Protein AF-A0A0G4HE79-F1 (afdb_monomer)

Solvent-accessible surface area (backbone atoms only — not comparable to full-atom values): 32284 Å² total; per-residue (Å²): 134,93,82,86,85,84,85,80,77,81,78,79,78,81,76,78,84,52,84,73,49,65,31,41,33,50,73,40,37,18,0,43,47,47,76,42,43,49,28,46,81,87,25,58,73,40,48,22,70,27,35,20,40,28,30,16,22,24,47,56,35,29,53,74,51,61,80,71,42,32,45,82,99,59,61,36,19,24,36,36,56,73,37,27,27,36,38,38,30,65,29,43,27,40,43,37,85,90,80,58,28,32,34,60,46,59,50,32,36,38,38,36,34,32,36,49,33,63,70,76,77,59,42,51,59,55,64,54,28,42,43,50,40,58,36,66,85,37,76,58,64,54,56,60,82,57,89,49,58,63,54,45,62,36,34,81,60,79,66,87,42,94,80,73,66,49,52,50,30,80,87,32,97,48,53,52,67,44,32,44,50,58,46,49,65,76,35,48,66,54,43,38,50,35,34,71,76,49,87,15,37,48,25,47,34,32,45,52,56,25,7,21,20,52,49,100,84,66,48,69,47,42,62,38,100,77,29,35,86,32,50,30,72,45,52,99,87,43,67,57,45,54,84,77,15,61,49,26,30,53,28,46,31,42,31,42,35,33,38,53,33,74,43,32,88,76,63,34,60,72,48,67,46,39,54,91,30,35,26,37,31,74,69,27,63,43,68,36,28,49,40,40,40,39,37,35,7,41,55,46,72,58,33,53,48,35,64,76,62,23,27,58,79,75,81,44,62,30,72,83,44,64,81,46,36,69,82,60,90,57,41,59,71,44,84,47,76,64,73,43,78,71,80,80,68,84,76,58,71,26,78,61,77,64,54,64,78,45,72,90,61,67,74,54,75,55,76,58,75,55,78,58,82,66,81,91,82,89,67,80,63,80,57,81,56,84,52,84,50,83,59,79,92,71,86,87,80,87,81,80,85,80,86,86,80,87,81,86,90,83,86,89,89,86,88,83,91,87,87,88,89,88,86,91,84,86,87,85,80,82,83,83,79,79,82,75,80,74,78,54,66,64,45,75,49,40,29,39,27,34,55,88,76,76,41,78,70,46,74,62,84,48,62,69,41,57,35,89,78,42,62,98,41,44,30,15,43,34,50,40,70,43,42,82,53,34,90,50,54,40,11,37,36,42,38,39,36,39,76,88,71,55,69,50,74,48,75,32,59,53,86,76,33,56,39,36,36,72,98,82,75,80,92,42,81,39,46,69,74,52,76,76,37,38,40,36,40,39,40,36,30,10,50,25,60,81,71,31,77,54,78,73,42,80,50,77,49,49,33,34,26,80

Foldseek 3Di:
DDDDDDDDDPPPPPPPQPAWDKFFLDKKKFAFADWFQADQQPQAPFGHQFIKGKFWWLQDGSHDDLVPQLDDQTAGLILQGLFRKMKIWFWKWFQFPVVLWTFTFGKIKMKIFIQTGDLPLAAFDDRFQKAKFAALPDQDFDAAPDDGQQKFKAAPAPDPPVVNQCCRHDPHPHSRHGRVLVVLQVCLSSLLCPQAVHQNKIKTKHKFAFFFAADPVRHGDRADPVRHPRGHHDDPNDSATDPRRRRGYTITIMIMIGNLSVCCVVRNSVSSSNLCRMAGRSRHSNCRSIMMMMTGSHDSVLRVLSSVAGGPPPVRHSPSRPQSRDPDPCSNPDHDNRPDDGQPDDCPGGSDRDRDGTVPFDWDWDWDWDWDDDDDDDDTDTDTDGDGDRDDPDDDDDDDDDDDDDDDDDDDDDDDDDDDDDDDDDDDDDDDDDPDPPFFAKDKWKFKAFQVPRHTLGTAPQEAAECVSQPPTQIKIWIQIDGPCSVQFQWKKKWKAKPVGDIDIDIGRGPRHIGAHDPPDDDDHGDGADAFMKMKMWMWTARHGPNDHDTRDTDIHMYHHD

Organism: NCBI:txid1169474

Structure (mmCIF, N/CA/C/O backbone):
data_AF-A0A0G4HE79-F1
#
_entry.id   AF-A0A0G4HE79-F1
#
loop_
_atom_site.group_PDB
_atom_site.id
_atom_site.type_symbol
_atom_site.label_atom_id
_atom_site.label_alt_id
_atom_site.label_comp_id
_atom_site.label_asym_id
_atom_site.label_entity_id
_atom_site.label_seq_id
_atom_site.pdbx_PDB_ins_code
_atom_site.Cartn_x
_atom_site.Cartn_y
_atom_site.Cartn_z
_atom_site.occupancy
_atom_site.B_iso_or_equiv
_atom_site.auth_seq_id
_atom_site.auth_comp_id
_atom_site.auth_asym_id
_atom_site.auth_atom_id
_atom_site.pdbx_PDB_model_num
ATOM 1 N N . MET A 1 1 ? -58.489 36.412 30.462 1.00 34.12 1 MET A N 1
ATOM 2 C CA . MET A 1 1 ? -58.445 34.935 30.441 1.00 34.12 1 MET A CA 1
ATOM 3 C C . MET A 1 1 ? -57.528 34.509 29.307 1.00 34.12 1 MET A C 1
ATOM 5 O O . MET A 1 1 ? -57.784 34.877 28.170 1.00 34.12 1 MET A O 1
ATOM 9 N N . MET A 1 2 ? -56.426 33.837 29.647 1.00 31.47 2 MET A N 1
ATOM 10 C CA . MET A 1 2 ? -55.434 33.280 28.720 1.00 31.47 2 MET A CA 1
ATOM 11 C C . MET A 1 2 ? -56.067 32.299 27.727 1.00 31.47 2 MET A C 1
ATOM 13 O O . MET A 1 2 ? -56.844 31.442 28.143 1.00 31.47 2 MET A O 1
ATOM 17 N N . ARG A 1 3 ? -55.618 32.324 26.468 1.00 24.53 3 ARG A N 1
ATOM 18 C CA . ARG A 1 3 ? -55.401 31.099 25.687 1.00 24.53 3 ARG A CA 1
ATOM 19 C C . ARG A 1 3 ? -54.075 31.204 24.938 1.00 24.53 3 ARG A C 1
ATOM 21 O O . ARG A 1 3 ? -53.822 32.162 24.219 1.00 24.53 3 ARG A O 1
ATOM 28 N N . VAL A 1 4 ? -53.237 30.221 25.232 1.00 25.58 4 VAL A N 1
ATOM 29 C CA . VAL A 1 4 ? -51.853 30.008 24.814 1.00 25.58 4 VAL A CA 1
ATOM 30 C C . VAL A 1 4 ? -51.821 29.578 23.345 1.00 25.58 4 VAL A C 1
ATOM 32 O O . VAL A 1 4 ? -52.569 28.681 22.963 1.00 25.58 4 VAL A O 1
ATOM 35 N N . ALA A 1 5 ? -50.952 30.189 22.536 1.00 29.94 5 ALA A N 1
ATOM 36 C CA . ALA A 1 5 ? -50.568 29.670 21.226 1.00 29.94 5 ALA A CA 1
ATOM 37 C C . ALA A 1 5 ? -49.302 28.819 21.404 1.00 29.94 5 ALA A C 1
ATOM 39 O O . ALA A 1 5 ? -48.250 29.332 21.779 1.00 29.94 5 ALA A O 1
ATOM 40 N N . LEU A 1 6 ? -49.433 27.508 21.198 1.00 25.39 6 LEU A N 1
ATOM 41 C CA . LEU A 1 6 ? -48.330 26.554 21.227 1.00 25.39 6 LEU A CA 1
ATOM 42 C C . LEU A 1 6 ? -47.663 26.551 19.847 1.00 25.39 6 LEU A C 1
ATOM 44 O O . LEU A 1 6 ? -48.258 26.118 18.862 1.00 25.39 6 LEU A O 1
ATOM 48 N N . GLN A 1 7 ? -46.443 27.069 19.778 1.00 28.75 7 GLN A N 1
ATOM 49 C CA . GLN A 1 7 ? -45.629 27.111 18.569 1.00 28.75 7 GLN A CA 1
ATOM 50 C C . GLN A 1 7 ? -44.752 25.853 18.553 1.00 28.75 7 GLN A C 1
ATOM 52 O O . GLN A 1 7 ? -43.707 25.805 19.194 1.00 28.75 7 GLN A O 1
ATOM 57 N N . ILE A 1 8 ? -45.210 24.801 17.872 1.00 31.50 8 ILE A N 1
ATOM 58 C CA . ILE A 1 8 ? -44.380 23.628 17.575 1.00 31.50 8 ILE A CA 1
ATOM 59 C C . ILE A 1 8 ? -43.623 23.952 16.287 1.00 31.50 8 ILE A C 1
ATOM 61 O O . ILE A 1 8 ? -44.196 23.940 15.199 1.00 31.50 8 ILE A O 1
ATOM 65 N N . GLY A 1 9 ? -42.346 24.304 16.423 1.00 26.58 9 GLY A N 1
ATOM 66 C CA . GLY A 1 9 ? -41.433 24.414 15.293 1.00 26.58 9 GLY A CA 1
ATOM 67 C C . GLY A 1 9 ? -41.155 23.028 14.719 1.00 26.58 9 GLY A C 1
ATOM 68 O O . GLY A 1 9 ? -40.564 22.189 15.394 1.00 26.58 9 GLY A O 1
ATOM 69 N N . LEU A 1 10 ? -41.575 22.787 13.474 1.00 27.38 10 LEU A N 1
ATOM 70 C CA . LEU A 1 10 ? -41.011 21.713 12.664 1.00 27.38 10 LEU A CA 1
ATOM 71 C C . LEU A 1 10 ? -39.547 22.068 12.379 1.00 27.38 10 LEU A C 1
ATOM 73 O O . LEU A 1 10 ? -39.267 22.980 11.601 1.00 27.38 10 LEU A O 1
ATOM 77 N N . VAL A 1 11 ? -38.616 21.334 12.982 1.00 27.08 11 VAL A N 1
ATOM 78 C CA . VAL A 1 11 ? -37.264 21.208 12.435 1.00 27.08 11 VAL A CA 1
ATOM 79 C C . VAL A 1 11 ? -37.406 20.337 11.191 1.00 27.08 11 VAL A C 1
ATOM 81 O O . VAL A 1 11 ? -37.623 19.131 11.290 1.00 27.08 11 VAL A O 1
ATOM 84 N N . ALA A 1 12 ? -37.373 20.958 10.014 1.00 28.81 12 ALA A N 1
ATOM 85 C CA . ALA A 1 12 ? -37.236 20.226 8.766 1.00 28.81 12 ALA A CA 1
ATOM 86 C C . ALA A 1 12 ? -35.856 19.557 8.775 1.00 28.81 12 ALA A C 1
ATOM 88 O O . ALA A 1 12 ? -34.836 20.221 8.610 1.00 28.81 12 ALA A O 1
ATOM 89 N N . VAL A 1 13 ? -35.824 18.245 9.010 1.00 27.98 13 VAL A N 1
ATOM 90 C CA . VAL A 1 13 ? -34.666 17.418 8.669 1.00 27.98 13 VAL A CA 1
ATOM 91 C C . VAL A 1 13 ? -34.569 17.466 7.149 1.00 27.98 13 VAL A C 1
ATOM 93 O O . VAL A 1 13 ? -35.411 16.903 6.450 1.00 27.98 13 VAL A O 1
ATOM 96 N N . ALA A 1 14 ? -33.600 18.220 6.636 1.00 29.19 14 ALA A N 1
ATOM 97 C CA . ALA A 1 14 ? -33.260 18.189 5.226 1.00 29.19 14 ALA A CA 1
ATOM 98 C C . ALA A 1 14 ? -32.769 16.772 4.903 1.00 29.19 14 ALA A C 1
ATOM 100 O O . ALA A 1 14 ? -31.707 16.348 5.352 1.00 29.19 14 ALA A O 1
ATOM 101 N N . VAL A 1 15 ? -33.586 16.012 4.178 1.00 29.41 15 VAL A N 1
ATOM 102 C CA . VAL A 1 15 ? -33.151 14.772 3.542 1.00 29.41 15 VAL A CA 1
ATOM 103 C C . VAL A 1 15 ? -32.391 15.197 2.293 1.00 29.41 15 VAL A C 1
ATOM 105 O O . VAL A 1 15 ? -33.002 15.569 1.291 1.00 29.41 15 VAL A O 1
ATOM 108 N N . ASP A 1 16 ? -31.063 15.200 2.371 1.00 32.66 16 ASP A N 1
ATOM 109 C CA . ASP A 1 16 ? -30.207 15.433 1.212 1.00 32.66 16 ASP A CA 1
ATOM 110 C C . ASP A 1 16 ? -30.361 14.276 0.219 1.00 32.66 16 ASP A C 1
ATOM 112 O O . ASP A 1 16 ? -29.767 13.203 0.351 1.00 32.66 16 ASP A O 1
ATOM 116 N N . LEU A 1 17 ? -31.167 14.499 -0.818 1.00 31.66 17 LEU A N 1
ATOM 117 C CA . LEU A 1 17 ? -31.200 13.673 -2.022 1.00 31.66 17 LEU A CA 1
ATOM 118 C C . LEU A 1 17 ? -29.969 13.995 -2.885 1.00 31.66 17 LEU A C 1
ATOM 120 O O . LEU A 1 17 ? -30.073 14.546 -3.979 1.00 31.66 17 LEU A O 1
ATOM 124 N N . ALA A 1 18 ? -28.779 13.638 -2.400 1.00 36.78 18 ALA A N 1
ATOM 125 C CA . ALA A 1 18 ? -27.546 13.697 -3.178 1.00 36.78 18 ALA A CA 1
ATOM 126 C C . ALA A 1 18 ? -27.434 12.458 -4.085 1.00 36.78 18 ALA A C 1
ATOM 128 O O . ALA A 1 18 ? -26.672 11.523 -3.828 1.00 36.78 18 ALA A O 1
ATOM 129 N N . SER A 1 19 ? -28.204 12.424 -5.175 1.00 35.44 19 SER A N 1
ATOM 130 C CA . SER A 1 19 ? -28.019 11.413 -6.217 1.00 35.44 19 SER A CA 1
ATOM 131 C C . SER A 1 19 ? -26.705 11.671 -6.971 1.00 35.44 19 SER A C 1
ATOM 133 O O . SER A 1 19 ? -26.600 12.623 -7.742 1.00 35.44 19 SER A O 1
ATOM 135 N N . GLY A 1 20 ? -25.703 10.809 -6.767 1.00 46.50 20 GLY A N 1
ATOM 136 C CA . GLY A 1 20 ? -24.572 10.633 -7.690 1.00 46.50 20 GLY A CA 1
ATOM 137 C C . GLY A 1 20 ? -23.216 11.226 -7.286 1.00 46.50 20 GLY A C 1
ATOM 138 O O . GLY A 1 20 ? -22.238 10.989 -7.996 1.00 46.50 20 GLY A O 1
ATOM 139 N N . GLN A 1 21 ? -23.103 11.935 -6.161 1.00 55.12 21 GLN A N 1
ATOM 140 C CA . GLN A 1 21 ? -21.804 12.440 -5.695 1.00 55.12 21 GLN A CA 1
ATOM 141 C C . GLN A 1 21 ? -20.974 11.308 -5.064 1.00 55.12 21 GLN A C 1
ATOM 143 O O . GLN A 1 21 ? -21.478 10.504 -4.280 1.00 55.12 21 GLN A O 1
ATOM 148 N N . THR A 1 22 ? -19.693 11.212 -5.432 1.00 63.53 22 THR A N 1
ATOM 149 C CA . THR A 1 22 ? -18.731 10.342 -4.736 1.00 63.53 22 THR A CA 1
ATOM 150 C C . THR A 1 22 ? -18.025 11.180 -3.683 1.00 63.53 22 THR A C 1
ATOM 152 O O . THR A 1 22 ? -17.131 11.958 -4.010 1.00 63.53 22 THR A O 1
ATOM 155 N N . ALA A 1 23 ? -18.428 11.032 -2.425 1.00 71.69 23 ALA A N 1
ATOM 156 C CA . ALA A 1 23 ? -17.755 11.661 -1.304 1.00 71.69 23 ALA A CA 1
ATOM 157 C C . ALA A 1 23 ? -16.426 10.942 -1.050 1.00 71.69 23 ALA A C 1
ATOM 159 O O . ALA A 1 23 ? -16.371 9.746 -0.765 1.00 71.69 23 ALA A O 1
ATOM 160 N N . ARG A 1 24 ? -15.316 11.667 -1.149 1.00 79.00 24 ARG A N 1
ATOM 161 C CA . ARG A 1 24 ? -14.027 11.193 -0.639 1.00 79.00 24 ARG A CA 1
ATOM 162 C C . ARG A 1 24 ? -14.027 11.456 0.863 1.00 79.00 24 ARG A C 1
ATOM 164 O O . ARG A 1 24 ? -13.980 12.613 1.265 1.00 79.00 24 ARG A O 1
ATOM 171 N N . LEU A 1 25 ? -14.113 10.390 1.654 1.00 85.94 25 LEU A N 1
ATOM 172 C CA . LEU A 1 25 ? -14.218 10.480 3.108 1.00 85.94 25 LEU A CA 1
ATOM 173 C C . LEU A 1 25 ? -12.859 10.818 3.719 1.00 85.94 25 LEU A C 1
ATOM 175 O O . LEU A 1 25 ? -12.706 11.823 4.398 1.00 85.94 25 LEU A O 1
ATOM 179 N N . VAL A 1 26 ? -11.847 10.004 3.424 1.00 86.38 26 VAL A N 1
ATOM 180 C CA . VAL A 1 26 ? -10.498 10.177 3.968 1.00 86.38 26 VAL A CA 1
ATOM 181 C C . VAL A 1 26 ? -9.452 9.773 2.937 1.00 86.38 26 VAL A C 1
ATOM 183 O O . VAL A 1 26 ? -9.718 9.053 1.965 1.00 86.38 26 VAL A O 1
ATOM 186 N N . THR A 1 27 ? -8.241 10.297 3.087 1.00 86.56 27 THR A N 1
ATOM 187 C CA . THR A 1 27 ? -7.095 9.866 2.290 1.00 86.56 27 THR A CA 1
ATOM 188 C C . THR A 1 27 ? -5.872 9.704 3.138 1.00 86.56 27 THR A C 1
ATOM 190 O O . THR A 1 27 ? -5.492 10.624 3.858 1.00 86.56 27 THR A O 1
ATOM 193 N N . THR A 1 28 ? -5.227 8.564 2.953 1.00 87.38 28 THR A N 1
ATOM 194 C CA . THR A 1 28 ? -3.926 8.300 3.529 1.00 87.38 28 THR A CA 1
ATOM 195 C C . THR A 1 28 ? -2.850 8.391 2.464 1.00 87.38 28 THR A C 1
ATOM 197 O O . THR A 1 28 ? -3.063 8.144 1.275 1.00 87.38 28 THR A O 1
ATOM 200 N N . ILE A 1 29 ? -1.678 8.801 2.909 1.00 88.56 29 ILE A N 1
ATOM 201 C CA . ILE A 1 29 ? -0.416 8.676 2.209 1.00 88.56 29 ILE A CA 1
ATOM 202 C C . ILE A 1 29 ? 0.396 7.713 3.057 1.00 88.56 29 ILE A C 1
ATOM 204 O O . ILE A 1 29 ? 0.632 7.992 4.232 1.00 88.56 29 ILE A O 1
ATOM 208 N N . ASN A 1 30 ? 0.811 6.600 2.467 1.00 90.25 30 ASN A N 1
ATOM 209 C CA . ASN A 1 30 ? 1.613 5.604 3.153 1.00 90.25 30 ASN A CA 1
ATOM 210 C C . ASN A 1 30 ? 3.008 5.611 2.524 1.00 90.25 30 ASN A C 1
ATOM 212 O O . ASN A 1 30 ? 3.147 5.400 1.314 1.00 90.25 30 ASN A O 1
ATOM 216 N N . ALA A 1 31 ? 4.028 5.888 3.335 1.00 90.25 31 ALA A N 1
ATOM 217 C CA . ALA A 1 31 ? 5.414 5.703 2.917 1.00 90.25 31 ALA A CA 1
ATOM 218 C C . ALA A 1 31 ? 5.697 4.209 2.653 1.00 90.25 31 ALA A C 1
ATOM 220 O O . ALA A 1 31 ? 4.989 3.358 3.212 1.00 90.25 31 ALA A O 1
ATOM 221 N N . PRO A 1 32 ? 6.698 3.867 1.824 1.00 90.50 32 PRO A N 1
ATOM 222 C CA . PRO A 1 32 ? 7.193 2.497 1.747 1.00 90.50 32 PRO A CA 1
ATOM 223 C C . PRO A 1 32 ? 7.553 1.986 3.143 1.00 90.50 32 PRO A C 1
ATOM 225 O O . PRO A 1 32 ? 8.248 2.663 3.900 1.00 90.50 32 PRO A O 1
ATOM 228 N N . LEU A 1 33 ? 7.037 0.808 3.488 1.00 92.06 33 LEU A N 1
ATOM 229 C CA . LEU A 1 33 ? 7.384 0.109 4.720 1.00 92.06 33 LEU A CA 1
ATOM 230 C C . LEU A 1 33 ? 8.553 -0.845 4.466 1.00 92.06 33 LEU A C 1
ATOM 232 O O . LEU A 1 33 ? 9.575 -0.763 5.140 1.00 92.06 33 LEU A O 1
ATOM 236 N N . VAL A 1 34 ? 8.395 -1.744 3.494 1.00 91.56 34 VAL A N 1
ATOM 237 C CA . VAL A 1 34 ? 9.399 -2.749 3.131 1.00 91.56 34 VAL A CA 1
ATOM 238 C C . VAL A 1 34 ? 9.150 -3.251 1.707 1.00 91.56 34 VAL A C 1
ATOM 240 O O . VAL A 1 34 ? 8.003 -3.300 1.264 1.00 91.56 34 VAL A O 1
ATOM 243 N N . ASP A 1 35 ? 10.215 -3.643 1.011 1.00 93.94 35 ASP A N 1
ATOM 244 C CA . ASP A 1 35 ? 10.137 -4.505 -0.167 1.00 93.94 35 ASP A CA 1
ATOM 245 C C . ASP A 1 35 ? 10.556 -5.921 0.259 1.00 93.94 35 ASP A C 1
ATOM 247 O O . ASP A 1 35 ? 11.699 -6.127 0.677 1.00 93.94 35 ASP A O 1
ATOM 251 N N . ALA A 1 36 ? 9.628 -6.880 0.241 1.00 92.56 36 ALA A N 1
ATOM 252 C CA .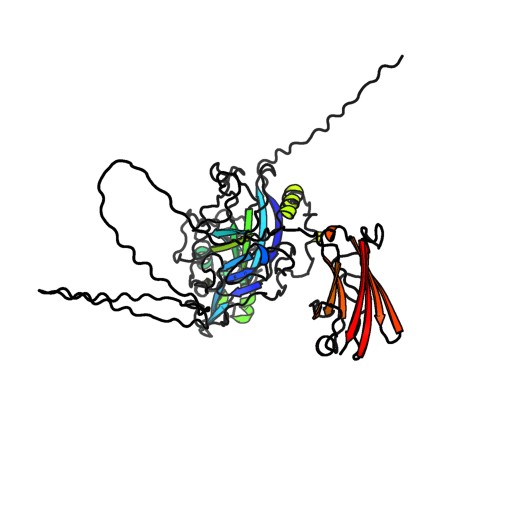 ALA A 1 36 ? 9.893 -8.254 0.678 1.00 92.56 36 ALA A CA 1
ATOM 253 C C . ALA A 1 36 ? 9.060 -9.287 -0.095 1.00 92.56 36 ALA A C 1
ATOM 255 O O . ALA A 1 36 ? 7.926 -9.014 -0.492 1.00 92.56 36 ALA A O 1
ATOM 256 N N . ARG A 1 37 ? 9.581 -10.515 -0.245 1.00 93.94 37 ARG A N 1
ATOM 257 C CA . ARG A 1 37 ? 8.799 -11.676 -0.707 1.00 93.94 37 ARG A CA 1
ATOM 258 C C . ARG A 1 37 ? 7.922 -12.224 0.409 1.00 93.94 37 ARG A C 1
ATOM 260 O O . ARG A 1 37 ? 8.109 -13.343 0.879 1.00 93.94 37 ARG A O 1
ATOM 267 N N . LEU A 1 38 ? 6.972 -11.419 0.853 1.00 94.00 38 LEU A N 1
ATOM 268 C CA . LEU A 1 38 ? 6.016 -11.766 1.895 1.00 94.00 38 LEU A CA 1
ATOM 269 C C . LEU A 1 38 ? 4.604 -11.508 1.389 1.00 94.00 38 LEU A C 1
ATOM 271 O O . LEU A 1 38 ? 4.344 -10.483 0.762 1.00 94.00 38 LEU A O 1
ATOM 275 N N . ASP A 1 39 ? 3.714 -12.453 1.666 1.00 97.00 39 ASP A N 1
ATOM 276 C CA . ASP A 1 39 ? 2.300 -12.370 1.322 1.00 97.00 39 ASP A CA 1
ATOM 277 C C . ASP A 1 39 ? 1.483 -13.186 2.339 1.00 97.00 39 ASP A C 1
ATOM 279 O O . ASP A 1 39 ? 1.374 -14.407 2.208 1.00 97.00 39 ASP A O 1
ATOM 283 N N . PRO A 1 40 ? 0.939 -12.548 3.389 1.00 96.88 40 PRO A N 1
ATOM 284 C CA . PRO A 1 40 ? 0.176 -13.244 4.421 1.00 96.88 40 PRO A CA 1
ATOM 285 C C . PRO A 1 40 ? -1.212 -13.722 3.962 1.00 96.88 40 PRO A C 1
ATOM 287 O O . PRO A 1 40 ? -1.889 -14.391 4.746 1.00 96.88 40 PRO A O 1
ATOM 290 N N . ILE A 1 41 ? -1.653 -13.370 2.748 1.00 96.94 41 ILE A N 1
ATOM 291 C CA . ILE A 1 41 ? -2.905 -13.847 2.152 1.00 96.94 41 ILE A CA 1
ATOM 292 C C . ILE A 1 41 ? -2.617 -15.094 1.313 1.00 96.94 41 ILE A C 1
ATOM 294 O O . ILE A 1 41 ? -3.139 -16.166 1.608 1.00 96.94 41 ILE A O 1
ATOM 298 N N . VAL A 1 42 ? -1.742 -14.984 0.311 1.00 96.38 42 VAL A N 1
ATOM 299 C CA . VAL A 1 42 ? -1.511 -16.046 -0.683 1.00 96.38 42 VAL A CA 1
ATOM 300 C C . VAL A 1 42 ? -0.480 -17.077 -0.220 1.00 96.38 42 VAL A C 1
ATOM 302 O O . VAL A 1 42 ? -0.615 -18.265 -0.520 1.00 96.38 42 VAL A O 1
ATOM 305 N N . ASN A 1 43 ? 0.555 -16.657 0.514 1.00 94.12 43 ASN A N 1
ATOM 306 C CA . ASN A 1 43 ? 1.665 -17.516 0.942 1.00 94.12 43 ASN A CA 1
ATOM 307 C C . ASN A 1 43 ? 1.927 -17.424 2.459 1.00 94.12 43 ASN A C 1
ATOM 309 O O . ASN A 1 43 ? 3.062 -17.153 2.870 1.00 94.12 43 ASN A O 1
ATOM 313 N N . PRO A 1 44 ? 0.915 -17.668 3.317 1.00 94.00 44 PRO A N 1
ATOM 314 C CA . PRO A 1 44 ? 1.054 -17.485 4.754 1.00 94.00 44 PRO A CA 1
ATOM 315 C C . PRO A 1 44 ? 2.157 -18.379 5.337 1.00 94.00 44 PRO A C 1
ATOM 317 O O . PRO A 1 44 ? 2.149 -19.599 5.188 1.00 94.00 44 PRO A O 1
ATOM 320 N N . GLY A 1 45 ? 3.100 -17.759 6.042 1.00 90.25 45 GLY A N 1
ATOM 321 C CA . GLY A 1 45 ? 4.210 -18.426 6.726 1.00 90.25 45 GLY A CA 1
ATOM 322 C C . GLY A 1 45 ? 5.412 -18.772 5.842 1.00 90.25 45 GLY A C 1
ATOM 323 O O . GLY A 1 45 ? 6.416 -19.238 6.374 1.00 90.25 45 GLY A O 1
ATOM 324 N N . THR A 1 46 ? 5.346 -18.521 4.533 1.00 88.56 46 THR A N 1
ATOM 325 C CA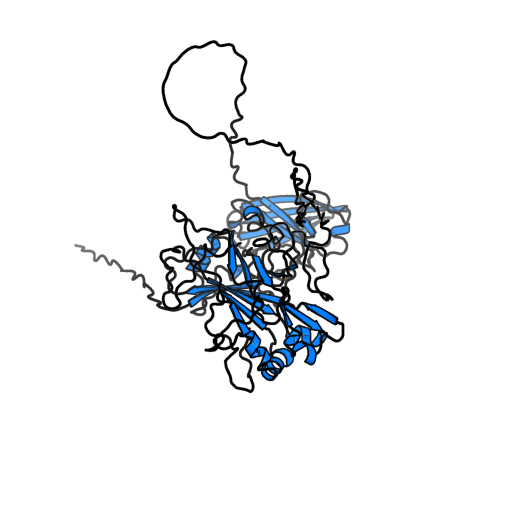 . THR A 1 46 ? 6.418 -18.827 3.569 1.00 88.56 46 THR A CA 1
ATOM 326 C C . THR A 1 46 ? 6.753 -17.610 2.708 1.00 88.56 46 THR A C 1
ATOM 328 O O . THR A 1 46 ? 6.054 -16.598 2.755 1.00 88.56 46 THR A O 1
ATOM 331 N N . CYS A 1 47 ? 7.807 -17.688 1.893 1.00 89.62 47 CYS A N 1
ATOM 332 C CA . CYS A 1 47 ? 8.073 -16.625 0.927 1.00 89.62 47 CYS A CA 1
ATOM 333 C C . CYS A 1 47 ? 7.006 -16.588 -0.162 1.00 89.62 47 CYS A C 1
ATOM 335 O O . CYS A 1 47 ? 6.572 -17.624 -0.668 1.00 89.62 47 CYS A O 1
ATOM 337 N N . SER A 1 48 ? 6.655 -15.373 -0.567 1.00 93.81 48 SER A N 1
ATOM 338 C CA . SER A 1 48 ? 5.874 -15.155 -1.776 1.00 93.81 48 SER A CA 1
ATOM 339 C C . SER A 1 48 ? 6.678 -15.536 -3.025 1.00 93.81 48 SER A C 1
ATOM 341 O O . SER A 1 48 ? 7.918 -15.520 -3.031 1.00 93.81 48 SER A O 1
ATOM 343 N N . GLY A 1 49 ? 5.958 -15.881 -4.095 1.00 93.25 49 GLY A N 1
ATOM 344 C CA . GLY A 1 49 ? 6.539 -16.222 -5.394 1.00 93.25 49 GLY A CA 1
ATOM 345 C C . GLY A 1 49 ? 7.317 -15.072 -6.043 1.00 93.25 49 GLY A C 1
ATOM 346 O O . GLY A 1 49 ? 8.216 -15.335 -6.842 1.00 93.25 49 GLY A O 1
ATOM 347 N N . HIS A 1 50 ? 7.021 -13.826 -5.664 1.00 95.94 50 HIS A N 1
ATOM 348 C CA . HIS A 1 50 ? 7.640 -12.605 -6.182 1.00 95.94 50 HIS A CA 1
ATOM 349 C C . HIS A 1 50 ? 7.719 -11.507 -5.109 1.00 95.94 50 HIS A C 1
ATOM 351 O O . HIS A 1 50 ? 7.209 -11.645 -3.999 1.00 95.94 50 HIS A O 1
ATOM 357 N N . MET A 1 51 ? 8.418 -10.414 -5.429 1.00 96.56 51 MET A N 1
ATOM 358 C CA . MET A 1 51 ? 8.629 -9.276 -4.525 1.00 96.56 51 MET A CA 1
ATOM 359 C C . MET A 1 51 ? 7.388 -8.388 -4.408 1.00 96.56 51 MET A C 1
ATOM 361 O O . MET A 1 51 ? 6.811 -7.992 -5.426 1.00 96.56 51 MET A O 1
ATOM 365 N N . HIS A 1 52 ? 7.048 -7.983 -3.189 1.00 98.12 52 HIS A N 1
ATOM 366 C CA . HIS A 1 52 ? 6.018 -6.987 -2.940 1.00 98.12 52 HIS A CA 1
ATOM 367 C C . HIS A 1 52 ? 6.595 -5.704 -2.361 1.00 98.12 52 HIS A C 1
ATOM 369 O O . HIS A 1 52 ? 7.414 -5.753 -1.446 1.00 98.12 52 HIS A O 1
ATOM 375 N N . SER A 1 53 ? 6.091 -4.566 -2.837 1.00 97.94 53 SER A N 1
ATOM 376 C CA . SER A 1 53 ? 6.244 -3.277 -2.169 1.00 97.94 53 SER A CA 1
ATOM 377 C C . SER A 1 53 ? 5.087 -3.094 -1.194 1.00 97.94 53 SER A C 1
ATOM 379 O O . SER A 1 53 ? 3.920 -3.120 -1.590 1.00 97.94 53 SER A O 1
ATOM 381 N N . VAL A 1 54 ? 5.413 -2.929 0.086 1.00 97.81 54 VAL A N 1
ATOM 382 C CA . VAL A 1 54 ? 4.460 -2.997 1.199 1.00 97.81 54 VAL A CA 1
ATOM 383 C C . VAL A 1 54 ? 4.298 -1.635 1.867 1.00 97.81 54 VAL A C 1
ATOM 385 O O . VAL A 1 54 ? 5.258 -0.874 2.018 1.00 97.81 54 VAL A O 1
ATOM 388 N N . PHE A 1 55 ? 3.080 -1.336 2.320 1.00 96.44 55 PHE A N 1
ATOM 389 C CA . PHE A 1 55 ? 2.718 -0.101 3.010 1.00 96.44 55 PHE A CA 1
ATOM 390 C C . PHE A 1 55 ? 1.771 -0.360 4.190 1.00 96.44 55 PHE A C 1
ATOM 392 O O . PHE A 1 55 ? 0.983 -1.306 4.175 1.00 96.44 55 PHE A O 1
ATOM 399 N N . GLY A 1 56 ? 1.772 0.546 5.170 1.00 94.19 56 GLY A N 1
ATOM 400 C CA . GLY A 1 56 ? 0.856 0.525 6.306 1.00 94.19 56 GLY A CA 1
ATOM 401 C C . GLY A 1 56 ? 1.513 0.022 7.589 1.00 94.19 56 GLY A C 1
ATOM 402 O O . GLY A 1 56 ? 2.582 0.507 7.964 1.00 94.19 56 GLY A O 1
ATOM 403 N N . SER A 1 57 ? 0.847 -0.892 8.292 1.00 95.00 57 SER A N 1
ATOM 404 C CA . SER A 1 57 ? 1.271 -1.348 9.622 1.00 95.00 57 SER A CA 1
ATOM 405 C C . SER A 1 57 ? 2.642 -2.030 9.641 1.00 95.00 57 SER A C 1
ATOM 407 O O . SER A 1 57 ? 2.903 -2.941 8.859 1.00 95.00 57 SER A O 1
ATOM 409 N N . ALA A 1 58 ? 3.485 -1.658 10.607 1.00 93.69 58 ALA A N 1
ATOM 410 C CA . ALA A 1 58 ? 4.815 -2.231 10.821 1.00 93.69 58 ALA A CA 1
ATOM 411 C C . ALA A 1 58 ? 4.801 -3.696 11.287 1.00 93.69 58 ALA A C 1
ATOM 413 O O . ALA A 1 58 ? 5.836 -4.358 11.281 1.00 93.69 58 ALA A O 1
ATOM 414 N N . SER A 1 59 ? 3.642 -4.215 11.683 1.00 95.25 59 SER A N 1
ATOM 415 C CA . SER A 1 59 ? 3.410 -5.623 12.026 1.00 95.25 59 SER A CA 1
ATOM 416 C C . SER A 1 59 ? 3.146 -6.524 10.810 1.00 95.25 59 SER A C 1
ATOM 418 O O . SER A 1 59 ? 2.788 -7.695 10.981 1.00 95.25 59 SER A O 1
ATOM 420 N N . PHE A 1 60 ? 3.291 -6.006 9.585 1.00 96.50 60 PHE A N 1
ATOM 421 C CA . PHE A 1 60 ? 3.267 -6.825 8.375 1.00 96.50 60 PHE A CA 1
ATOM 422 C C . PHE A 1 60 ? 4.330 -7.931 8.451 1.00 96.50 60 PHE A C 1
ATOM 424 O O . PHE A 1 60 ? 5.434 -7.716 8.948 1.00 96.50 60 PHE A O 1
ATOM 431 N N . GLY A 1 61 ? 4.006 -9.130 7.974 1.00 94.19 61 GLY A N 1
ATOM 432 C CA . GLY A 1 61 ? 4.917 -10.270 8.013 1.00 94.19 61 GLY A CA 1
ATOM 433 C C . GLY A 1 61 ? 4.378 -11.467 7.240 1.00 94.19 61 GLY A C 1
ATOM 434 O O . GLY A 1 61 ? 3.338 -11.378 6.596 1.00 94.19 61 GLY A O 1
ATOM 435 N N . ALA A 1 62 ? 5.070 -12.606 7.346 1.00 92.69 62 ALA A N 1
ATOM 436 C CA . ALA A 1 62 ? 4.657 -13.856 6.699 1.00 92.69 62 ALA A CA 1
ATOM 437 C C . ALA A 1 62 ? 3.270 -14.341 7.149 1.00 92.69 62 ALA A C 1
ATOM 439 O O . ALA A 1 62 ? 2.581 -15.025 6.404 1.00 92.69 62 ALA A O 1
ATOM 440 N N . THR A 1 63 ? 2.846 -13.990 8.361 1.00 95.31 63 THR A N 1
ATOM 441 C CA . THR A 1 63 ? 1.489 -14.209 8.867 1.00 95.31 63 THR A CA 1
ATOM 442 C C . THR A 1 63 ? 0.980 -12.936 9.531 1.00 95.31 63 THR A C 1
ATOM 444 O O . THR A 1 63 ? 1.773 -12.113 10.003 1.00 95.31 63 THR A O 1
ATOM 447 N N . VAL A 1 64 ? -0.344 -12.778 9.579 1.00 95.56 64 VAL A N 1
ATOM 448 C CA . VAL A 1 64 ? -1.030 -11.656 10.235 1.00 95.56 64 VAL A CA 1
ATOM 449 C C . VAL A 1 64 ? -2.116 -12.206 11.153 1.00 95.56 64 VAL A C 1
ATOM 451 O O . VAL A 1 64 ? -3.089 -12.805 10.684 1.00 95.56 64 VAL A O 1
ATOM 454 N N . ASP A 1 65 ? -1.931 -11.986 12.450 1.00 94.81 65 ASP A N 1
ATOM 455 C CA . ASP A 1 65 ? -2.908 -12.202 13.507 1.00 94.81 65 ASP A CA 1
ATOM 456 C C . ASP A 1 65 ? -3.732 -10.914 13.693 1.00 94.81 65 ASP A C 1
ATOM 458 O O . ASP A 1 65 ? -3.182 -9.849 13.994 1.00 94.81 65 ASP A O 1
ATOM 462 N N . PRO A 1 66 ? -5.057 -10.963 13.502 1.00 93.19 66 PRO A N 1
ATOM 463 C CA . PRO A 1 66 ? -5.884 -9.769 13.576 1.00 93.19 66 PRO A CA 1
ATOM 464 C C . PRO A 1 66 ? -5.909 -9.108 14.959 1.00 93.19 66 PRO A C 1
ATOM 466 O O . PRO A 1 66 ? -6.065 -7.889 15.050 1.00 93.19 66 PRO A O 1
ATOM 469 N N . ASP A 1 67 ? -5.755 -9.863 16.039 1.00 90.31 67 ASP A N 1
ATOM 470 C CA . ASP A 1 67 ? -5.892 -9.321 17.386 1.00 90.31 67 ASP A CA 1
ATOM 471 C C . ASP A 1 67 ? -4.594 -8.709 17.908 1.00 90.31 67 ASP A C 1
ATOM 473 O O . ASP A 1 67 ? -4.649 -7.790 18.729 1.00 90.31 67 ASP A O 1
ATOM 477 N N . THR A 1 68 ? -3.442 -9.150 17.396 1.00 90.12 68 THR A N 1
ATOM 478 C CA . THR A 1 68 ? -2.136 -8.617 17.810 1.00 90.12 68 THR A CA 1
ATOM 479 C C . THR A 1 68 ? -1.462 -7.732 16.776 1.00 90.12 68 THR A C 1
ATOM 481 O O . THR A 1 68 ? -0.679 -6.877 17.169 1.00 90.12 68 THR A O 1
ATOM 484 N N . ASP A 1 69 ? -1.725 -7.916 15.479 1.00 92.94 69 ASP A N 1
ATOM 485 C CA . ASP A 1 69 ? -1.008 -7.204 14.413 1.00 92.94 69 ASP A CA 1
ATOM 486 C C . ASP A 1 69 ? -1.811 -6.064 13.791 1.00 92.94 69 ASP A C 1
ATOM 488 O O . ASP A 1 69 ? -1.242 -5.213 13.115 1.00 92.94 69 ASP A O 1
ATOM 492 N N . LEU A 1 70 ? -3.123 -6.020 13.994 1.00 92.94 70 LEU A N 1
ATOM 493 C CA . LEU A 1 70 ? -3.995 -5.003 13.400 1.00 92.94 70 LEU A CA 1
ATOM 494 C C . LEU A 1 70 ? -4.693 -4.148 14.465 1.00 92.94 70 LEU A C 1
ATOM 496 O O . LEU A 1 70 ? -5.687 -3.486 14.165 1.00 92.94 70 LEU A O 1
ATOM 500 N N . LYS A 1 71 ? -4.225 -4.207 15.717 1.00 87.56 71 LYS A N 1
ATOM 501 C CA . LYS A 1 71 ? -4.772 -3.489 16.875 1.00 87.56 71 LYS A CA 1
ATOM 502 C C . LYS A 1 71 ? -3.648 -3.080 17.827 1.00 87.56 71 LYS A C 1
ATOM 504 O O . LYS A 1 71 ? -2.561 -3.647 17.811 1.00 87.56 71 LYS A O 1
ATOM 509 N N . GLY A 1 72 ? -3.940 -2.125 18.706 1.00 81.62 72 GLY A N 1
ATOM 510 C CA . GLY A 1 72 ? -3.015 -1.690 19.751 1.00 81.62 72 GLY A CA 1
ATOM 511 C C . GLY A 1 72 ? -1.959 -0.694 19.266 1.00 81.62 72 GLY A C 1
ATOM 512 O O . GLY A 1 72 ? -2.139 -0.002 18.267 1.00 81.62 72 GLY A O 1
ATOM 513 N N . ASN A 1 73 ? -0.867 -0.581 20.024 1.00 82.62 73 ASN A N 1
ATOM 514 C CA . ASN A 1 73 ? 0.167 0.428 19.797 1.00 82.62 73 ASN A CA 1
ATOM 515 C C . ASN A 1 73 ? 1.235 -0.072 18.811 1.00 82.62 73 ASN A C 1
ATOM 517 O O . ASN A 1 73 ? 2.333 -0.464 19.211 1.00 82.62 73 ASN A O 1
ATOM 521 N N . ILE A 1 74 ? 0.879 -0.089 17.528 1.00 85.06 74 ILE A N 1
ATOM 522 C CA . ILE A 1 74 ? 1.748 -0.492 16.419 1.00 85.06 74 ILE A CA 1
ATOM 523 C C . ILE A 1 74 ? 2.082 0.737 15.578 1.00 85.06 74 ILE A C 1
ATOM 525 O O . ILE A 1 74 ? 1.231 1.583 15.302 1.00 85.06 74 ILE A O 1
ATOM 529 N N . THR A 1 75 ? 3.338 0.857 15.159 1.00 87.50 75 THR A N 1
ATOM 530 C CA . THR A 1 75 ? 3.744 1.920 14.239 1.00 87.50 75 THR A CA 1
ATOM 531 C C . THR A 1 75 ? 3.231 1.630 12.827 1.00 87.50 75 THR A C 1
ATOM 533 O O . THR A 1 75 ? 3.100 0.486 12.410 1.00 87.50 75 THR A O 1
ATOM 536 N N . THR A 1 76 ? 2.934 2.670 12.051 1.00 89.19 76 THR A N 1
ATOM 537 C CA . THR A 1 76 ? 2.451 2.529 10.667 1.00 89.19 76 THR A CA 1
ATOM 538 C C . THR A 1 76 ? 3.118 3.554 9.763 1.00 89.19 76 THR A C 1
ATOM 540 O O . THR A 1 76 ? 3.394 4.687 10.184 1.00 89.19 76 THR A O 1
ATOM 543 N N . SER A 1 77 ? 3.374 3.167 8.512 1.00 89.50 77 SER A N 1
ATOM 544 C CA . SER A 1 77 ? 3.873 4.058 7.463 1.00 89.50 77 SER A CA 1
ATOM 545 C C . SER A 1 77 ? 2.789 5.006 6.928 1.00 89.50 77 SER A C 1
ATOM 547 O O . SER A 1 77 ? 3.111 5.993 6.262 1.00 89.50 77 SER A O 1
ATOM 549 N N . SER A 1 78 ? 1.519 4.767 7.284 1.00 88.62 78 SER A N 1
ATOM 550 C CA . SER A 1 78 ? 0.387 5.673 7.058 1.00 88.62 78 SER A CA 1
ATOM 551 C C . SER A 1 78 ? 0.584 7.008 7.777 1.00 88.62 78 SER A C 1
ATOM 553 O O . SER A 1 78 ? 1.007 7.063 8.931 1.00 88.62 78 SER A O 1
ATOM 555 N N . ASN A 1 79 ? 0.214 8.104 7.119 1.00 83.38 79 ASN A N 1
ATOM 556 C CA . ASN A 1 79 ? 0.110 9.430 7.731 1.00 83.38 79 ASN A CA 1
ATOM 557 C C . ASN A 1 79 ? -1.127 9.599 8.627 1.00 83.38 79 ASN A C 1
ATOM 559 O O . ASN A 1 79 ? -1.361 10.699 9.099 1.00 83.38 79 ASN A O 1
ATOM 563 N N . ILE A 1 80 ? -1.950 8.570 8.809 1.00 83.50 80 ILE A N 1
ATOM 564 C CA . ILE A 1 80 ? -3.024 8.543 9.804 1.00 83.50 80 ILE A CA 1
ATOM 565 C C . ILE A 1 80 ? -2.695 7.403 10.751 1.00 83.50 80 ILE A C 1
ATOM 567 O O . ILE A 1 80 ? -2.739 6.241 10.344 1.00 83.50 80 ILE A O 1
ATOM 571 N N . TRP A 1 81 ? -2.310 7.745 11.979 1.00 78.31 81 TRP A N 1
ATOM 572 C CA . TRP A 1 81 ? -1.681 6.793 12.896 1.00 78.31 81 TRP A CA 1
ATOM 573 C C . TRP A 1 81 ? -2.583 5.630 13.321 1.00 78.31 81 TRP A C 1
ATOM 575 O O . TRP A 1 81 ? -2.088 4.507 13.344 1.00 78.31 81 TRP A O 1
ATOM 585 N N . PRO A 1 82 ? -3.891 5.839 13.577 1.00 86.56 82 PRO A N 1
ATOM 586 C CA . PRO A 1 82 ? -4.787 4.726 13.893 1.00 86.56 82 PRO A CA 1
ATOM 587 C C . PRO A 1 82 ? -5.008 3.743 12.740 1.00 86.56 82 PRO A C 1
ATOM 589 O O . PRO A 1 82 ? -5.553 2.670 12.958 1.00 86.56 82 PRO A O 1
ATOM 592 N N . ASN A 1 83 ? -4.608 4.076 11.508 1.00 89.62 83 ASN A N 1
ATOM 593 C CA . ASN A 1 83 ? -4.736 3.157 10.384 1.00 89.62 83 ASN A CA 1
ATOM 594 C C . ASN A 1 83 ? -3.599 2.122 10.384 1.00 89.62 83 ASN A C 1
ATOM 596 O O . ASN A 1 83 ? -2.510 2.373 9.852 1.00 89.62 83 ASN A O 1
ATOM 600 N N . LEU A 1 84 ? -3.898 0.934 10.909 1.00 93.88 84 LEU A N 1
ATOM 601 C CA . LEU A 1 84 ? -3.021 -0.241 10.887 1.00 93.88 84 LEU A CA 1
ATOM 602 C C . LEU A 1 84 ? -3.333 -1.187 9.722 1.00 93.88 84 LEU A C 1
ATOM 604 O O . LEU A 1 84 ? -2.957 -2.358 9.740 1.00 93.88 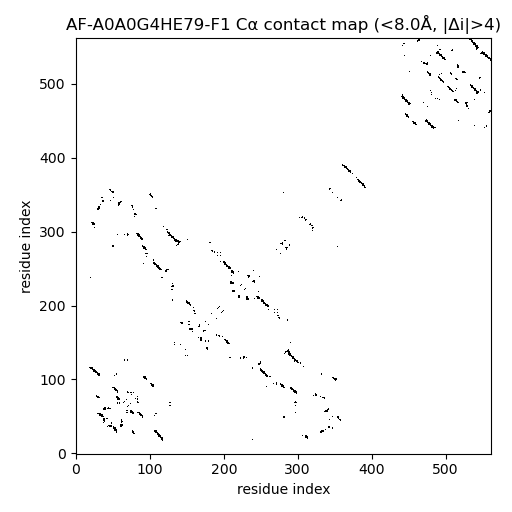84 LEU A O 1
ATOM 608 N N . SER A 1 85 ? -4.034 -0.707 8.697 1.00 96.94 85 SER A N 1
ATOM 609 C CA . SER A 1 85 ? -4.245 -1.515 7.500 1.00 96.94 85 SER A CA 1
ATOM 610 C C . SER A 1 85 ? -2.928 -1.802 6.790 1.00 96.94 85 SER A C 1
ATOM 612 O O . SER A 1 85 ? -2.000 -0.993 6.834 1.00 96.94 85 SER A O 1
ATOM 614 N N . GLN A 1 86 ? -2.873 -2.933 6.101 1.00 98.00 86 GLN A N 1
ATOM 615 C CA . GLN A 1 86 ? -1.713 -3.390 5.348 1.00 98.00 86 GLN A CA 1
ATOM 616 C C . GLN A 1 86 ? -2.080 -3.453 3.866 1.00 98.00 86 GLN A C 1
ATOM 618 O O . GLN A 1 86 ? -3.159 -3.930 3.515 1.00 98.00 86 GLN A O 1
ATOM 623 N N . TYR A 1 87 ? -1.195 -2.934 3.017 1.00 98.06 87 TYR A N 1
ATOM 624 C CA . TYR A 1 87 ? -1.359 -2.891 1.564 1.00 98.06 87 TYR A CA 1
ATOM 625 C C . TYR A 1 87 ? -0.086 -3.389 0.920 1.00 98.06 87 TYR A C 1
ATOM 627 O O . TYR A 1 87 ? 0.997 -2.939 1.302 1.00 98.06 87 TYR A O 1
ATOM 635 N N . TRP A 1 88 ? -0.202 -4.230 -0.093 1.00 98.38 88 TRP A N 1
ATOM 636 C CA . TRP A 1 88 ? 0.952 -4.589 -0.897 1.00 98.38 88 TRP A CA 1
ATOM 637 C C . TRP A 1 88 ? 0.574 -4.836 -2.348 1.00 98.38 88 TRP A C 1
ATOM 639 O O . TRP A 1 88 ? -0.587 -5.048 -2.694 1.00 98.38 88 TRP A O 1
ATOM 649 N N . ILE A 1 89 ? 1.579 -4.660 -3.195 1.00 98.50 89 ILE A N 1
ATOM 650 C CA . ILE A 1 89 ? 1.494 -4.668 -4.653 1.00 98.50 89 ILE A CA 1
ATOM 651 C C . ILE A 1 89 ? 2.813 -5.208 -5.218 1.00 98.50 89 ILE A C 1
ATOM 653 O O . ILE A 1 89 ? 3.848 -5.071 -4.556 1.00 98.50 89 ILE A O 1
ATOM 657 N N . PRO A 1 90 ? 2.833 -5.783 -6.433 1.00 98.19 90 PRO A N 1
ATOM 658 C CA . PRO A 1 90 ? 4.068 -6.241 -7.056 1.00 98.19 90 PRO A CA 1
ATOM 659 C C . PRO A 1 90 ? 5.043 -5.077 -7.252 1.00 98.19 90 PRO A C 1
ATOM 661 O O . PRO A 1 90 ? 4.698 -4.038 -7.827 1.00 98.19 90 PRO A O 1
ATOM 664 N N . SER A 1 91 ? 6.280 -5.246 -6.790 1.00 98.38 91 SER A N 1
ATOM 665 C CA . SER A 1 91 ? 7.332 -4.252 -7.008 1.00 98.38 91 SER A CA 1
ATOM 666 C C . SER A 1 91 ? 7.635 -4.090 -8.499 1.00 98.38 91 SER A C 1
ATOM 668 O O . SER A 1 91 ? 7.621 -5.061 -9.255 1.00 98.38 91 SER A O 1
ATOM 670 N N . LEU A 1 92 ? 7.950 -2.866 -8.921 1.00 97.62 92 LEU A N 1
ATOM 671 C CA . LEU A 1 92 ? 8.408 -2.577 -10.280 1.00 97.62 92 LEU A CA 1
ATOM 672 C C . LEU A 1 92 ? 9.934 -2.563 -10.309 1.00 97.62 92 LEU A C 1
ATOM 674 O O . LEU A 1 92 ? 10.567 -1.933 -9.462 1.00 97.62 92 LEU A O 1
ATOM 678 N N . TYR A 1 93 ? 10.514 -3.199 -11.316 1.00 98.19 93 TYR A N 1
ATOM 679 C CA . TYR A 1 93 ? 11.942 -3.222 -11.590 1.00 98.19 93 TYR A CA 1
ATOM 680 C C . TYR A 1 93 ? 12.244 -2.634 -12.969 1.00 98.19 93 TYR A C 1
ATOM 682 O O . TYR A 1 93 ? 11.477 -2.812 -13.915 1.00 98.19 93 TYR A O 1
ATOM 690 N N . ILE A 1 94 ? 13.396 -1.969 -13.088 1.00 97.50 94 ILE A N 1
ATOM 691 C CA . ILE A 1 94 ? 13.982 -1.559 -14.368 1.00 97.50 94 ILE A CA 1
ATOM 692 C C . ILE A 1 94 ? 15.277 -2.343 -14.579 1.00 97.50 94 ILE A C 1
ATOM 694 O O . ILE A 1 94 ? 16.207 -2.239 -13.778 1.00 97.50 94 ILE A O 1
ATOM 698 N N . TRP A 1 95 ? 15.332 -3.125 -15.653 1.00 98.00 95 TRP A N 1
ATOM 699 C CA . TRP A 1 95 ? 16.535 -3.796 -16.128 1.00 98.00 95 TRP A CA 1
ATOM 700 C C . TRP A 1 95 ? 17.504 -2.786 -16.744 1.00 98.00 95 TRP A C 1
ATOM 702 O O . TRP A 1 95 ? 17.143 -2.036 -17.651 1.00 98.00 95 TRP A O 1
ATOM 712 N N . ASN A 1 96 ? 18.747 -2.777 -16.275 1.00 97.12 96 ASN A N 1
ATOM 713 C CA . ASN A 1 96 ? 19.804 -1.968 -16.855 1.00 97.12 96 ASN A CA 1
ATOM 714 C C . ASN A 1 96 ? 20.761 -2.859 -17.670 1.00 97.12 96 ASN A C 1
ATOM 716 O O . ASN A 1 96 ? 21.502 -3.659 -17.097 1.00 97.12 96 ASN A O 1
ATOM 720 N N . PRO A 1 97 ? 20.810 -2.723 -19.008 1.00 95.75 97 PRO A N 1
ATOM 721 C CA . PRO A 1 97 ? 21.686 -3.547 -19.837 1.00 95.75 97 PRO A CA 1
ATOM 722 C C . PRO A 1 97 ? 23.181 -3.280 -19.600 1.00 95.75 97 PRO A C 1
ATOM 724 O O . PRO A 1 97 ? 23.998 -4.134 -19.937 1.00 95.75 97 PRO A O 1
ATOM 727 N N . ALA A 1 98 ? 23.550 -2.124 -19.034 1.00 94.75 98 ALA A N 1
ATOM 728 C CA . ALA A 1 98 ? 24.948 -1.763 -18.805 1.00 94.75 98 ALA A CA 1
ATOM 729 C C . ALA A 1 98 ? 25.589 -2.536 -17.641 1.00 94.75 98 ALA A C 1
ATOM 731 O O . ALA A 1 98 ? 26.765 -2.884 -17.721 1.00 94.75 98 ALA A O 1
ATOM 732 N N . ASP A 1 99 ? 24.831 -2.799 -16.573 1.00 95.25 99 ASP A N 1
ATOM 733 C CA . ASP A 1 99 ? 25.294 -3.574 -15.413 1.00 95.25 99 ASP A CA 1
ATOM 734 C C . ASP A 1 99 ? 24.692 -4.987 -15.346 1.00 95.25 99 ASP A C 1
ATOM 736 O O . ASP A 1 99 ? 25.144 -5.793 -14.537 1.00 95.25 99 ASP A O 1
ATOM 740 N N . GLN A 1 100 ? 23.733 -5.302 -16.224 1.00 96.62 100 GLN A N 1
ATOM 741 C CA . GLN A 1 100 ? 22.980 -6.556 -16.242 1.00 96.62 100 GLN A CA 1
ATOM 742 C C . GLN A 1 100 ? 22.235 -6.829 -14.926 1.00 96.62 100 GLN A C 1
ATOM 744 O O . GLN A 1 100 ? 22.199 -7.964 -14.444 1.00 96.62 100 GLN A O 1
ATOM 749 N N . MET A 1 101 ? 21.637 -5.786 -14.345 1.00 96.81 101 MET A N 1
ATOM 750 C CA . MET A 1 101 ? 20.884 -5.885 -13.100 1.00 96.81 101 MET A CA 1
ATOM 751 C C . MET A 1 101 ? 19.488 -5.269 -13.213 1.00 96.81 101 MET A C 1
ATOM 753 O O . MET A 1 101 ? 19.263 -4.261 -13.882 1.00 96.81 101 MET A O 1
ATOM 757 N N . TYR A 1 102 ? 18.545 -5.844 -12.474 1.00 97.88 102 TYR A N 1
ATOM 758 C CA . TYR A 1 102 ? 17.250 -5.256 -12.166 1.00 97.88 102 TYR A CA 1
ATOM 759 C C . TYR A 1 102 ? 17.381 -4.313 -10.972 1.00 97.88 102 TYR A C 1
ATOM 761 O O . TYR A 1 102 ? 17.889 -4.692 -9.913 1.00 97.88 102 TYR A O 1
ATOM 769 N N . HIS A 1 103 ? 16.874 -3.093 -11.118 1.00 96.62 103 HIS A N 1
ATOM 770 C CA . HIS A 1 103 ? 16.832 -2.090 -10.057 1.00 96.62 103 HIS A CA 1
ATOM 771 C C . HIS A 1 103 ? 15.388 -1.820 -9.659 1.00 96.62 103 HIS A C 1
ATOM 773 O O . HIS A 1 103 ? 14.580 -1.443 -10.508 1.00 96.62 103 HIS A O 1
ATOM 779 N N . ILE A 1 104 ? 15.071 -1.996 -8.376 1.00 96.69 104 ILE A N 1
ATOM 780 C CA . ILE A 1 104 ? 13.723 -1.739 -7.867 1.00 96.69 104 ILE A CA 1
ATOM 781 C C . ILE A 1 104 ? 13.400 -0.244 -7.956 1.00 96.69 104 ILE A C 1
ATOM 783 O O . ILE A 1 104 ? 14.251 0.613 -7.686 1.00 96.69 104 ILE A O 1
ATOM 787 N N . VAL A 1 105 ? 12.170 0.072 -8.348 1.00 95.94 105 VAL A N 1
ATOM 788 C CA . VAL A 1 105 ? 11.667 1.441 -8.430 1.00 95.94 105 VAL A CA 1
ATOM 789 C C . VAL A 1 105 ? 11.073 1.830 -7.073 1.00 95.94 105 VAL A C 1
ATOM 791 O O . VAL A 1 105 ? 10.152 1.157 -6.604 1.00 95.94 105 VAL A O 1
ATOM 794 N N . PRO A 1 106 ? 11.542 2.924 -6.438 1.00 93.00 106 PRO A N 1
ATOM 795 C CA . PRO A 1 106 ? 10.963 3.409 -5.190 1.00 93.00 106 PRO A CA 1
ATOM 796 C C . PRO A 1 106 ? 9.463 3.650 -5.333 1.00 93.00 106 PRO A C 1
ATOM 798 O O . PRO A 1 106 ? 9.021 4.253 -6.314 1.00 93.00 106 PRO A O 1
ATOM 801 N N . THR A 1 107 ? 8.687 3.186 -4.358 1.00 93.81 107 THR A N 1
ATOM 802 C CA . THR A 1 107 ? 7.225 3.208 -4.432 1.00 93.81 107 THR A CA 1
ATOM 803 C C . THR A 1 107 ? 6.634 3.704 -3.124 1.00 93.81 107 THR A C 1
ATOM 805 O O . THR A 1 107 ? 7.100 3.354 -2.048 1.00 93.81 107 THR A O 1
ATOM 808 N N . PHE A 1 108 ? 5.579 4.506 -3.203 1.00 93.38 108 PHE A N 1
ATOM 809 C CA . PHE A 1 108 ? 4.721 4.836 -2.064 1.00 93.38 108 PHE A CA 1
ATOM 810 C C . PHE A 1 108 ? 3.262 4.680 -2.486 1.00 93.38 108 PHE A C 1
ATOM 812 O O . PHE A 1 108 ? 2.970 4.585 -3.682 1.00 93.38 108 PHE A O 1
ATOM 819 N N . SER A 1 109 ? 2.326 4.701 -1.539 1.00 93.56 109 SER A N 1
ATOM 820 C CA . SER A 1 109 ? 0.904 4.629 -1.879 1.00 93.56 109 SER A CA 1
ATOM 821 C C . SER A 1 109 ? 0.102 5.828 -1.393 1.00 93.56 109 SER A C 1
ATOM 823 O O . SER A 1 109 ? 0.428 6.493 -0.404 1.00 93.56 109 SER A O 1
ATOM 825 N N . LYS A 1 110 ? -0.977 6.122 -2.121 1.00 90.94 110 LYS A N 1
ATOM 826 C CA . LYS A 1 110 ? -2.075 6.961 -1.642 1.00 90.94 110 LYS A CA 1
ATOM 827 C C . LYS A 1 110 ? -3.352 6.147 -1.641 1.00 90.94 110 LYS A C 1
ATOM 829 O O . LYS A 1 110 ? -3.762 5.666 -2.692 1.00 90.94 110 LYS A O 1
ATOM 834 N N . THR A 1 111 ? -4.007 6.048 -0.496 1.00 92.19 111 THR A N 1
ATOM 835 C CA . THR A 1 111 ? -5.258 5.299 -0.376 1.00 92.19 111 THR A CA 1
ATOM 836 C C . THR A 1 111 ? -6.400 6.273 -0.161 1.00 92.19 111 THR A C 1
ATOM 838 O O . THR A 1 111 ? -6.387 7.076 0.770 1.00 92.19 111 THR A O 1
ATOM 841 N N . TYR A 1 112 ? -7.390 6.229 -1.042 1.00 90.62 112 TYR A N 1
ATOM 842 C CA . TYR A 1 112 ? -8.607 7.019 -0.951 1.00 90.62 112 TYR A CA 1
ATOM 843 C C . TYR A 1 112 ? -9.736 6.115 -0.495 1.00 90.62 112 TYR A C 1
ATOM 845 O O . TYR A 1 112 ? -10.016 5.110 -1.138 1.00 90.62 112 TYR A O 1
ATOM 853 N N . TYR A 1 113 ? -10.440 6.526 0.549 1.00 91.81 113 TYR A N 1
ATOM 854 C CA . TYR A 1 113 ? -11.656 5.853 0.976 1.00 91.81 113 TYR A CA 1
ATOM 855 C C . TYR A 1 113 ? -12.825 6.689 0.516 1.00 91.81 113 TYR A C 1
ATOM 857 O O . TYR A 1 113 ? -12.974 7.855 0.901 1.00 91.81 113 TYR A O 1
ATOM 865 N N . ARG A 1 114 ? -13.594 6.122 -0.403 1.00 88.62 114 ARG A N 1
ATOM 866 C CA . ARG A 1 114 ? -14.640 6.839 -1.118 1.00 88.62 114 ARG A CA 1
ATOM 867 C C . ARG A 1 114 ? -15.973 6.194 -0.832 1.00 88.62 114 ARG A C 1
ATOM 869 O O . ARG A 1 114 ? -16.106 4.982 -0.905 1.00 88.62 114 ARG A O 1
ATOM 876 N N . LEU A 1 115 ? -16.968 7.017 -0.561 1.00 86.06 115 LEU A N 1
ATOM 877 C CA . LEU A 1 115 ? -18.343 6.585 -0.471 1.00 86.06 115 LEU A CA 1
ATOM 878 C C . LEU A 1 115 ? -19.111 7.187 -1.634 1.00 86.06 115 LEU A C 1
ATOM 880 O O . LEU A 1 115 ? -19.085 8.394 -1.863 1.00 86.06 115 LEU A O 1
ATOM 884 N N . ARG A 1 116 ? -19.764 6.332 -2.409 1.00 77.00 116 ARG A N 1
ATOM 885 C CA . ARG A 1 116 ? -20.502 6.755 -3.591 1.00 77.00 116 ARG A CA 1
ATOM 886 C C . ARG A 1 116 ? -21.987 6.793 -3.301 1.00 77.00 116 ARG A C 1
ATOM 888 O O . ARG A 1 116 ? -22.507 5.769 -2.895 1.00 77.00 116 ARG A O 1
ATOM 895 N N . GLY A 1 117 ? -22.675 7.895 -3.584 1.00 75.81 117 GLY A N 1
ATOM 896 C CA . GLY A 1 117 ? -24.091 8.049 -3.237 1.00 75.81 117 GLY A CA 1
ATOM 897 C C . GLY A 1 117 ? -24.278 8.481 -1.783 1.00 75.81 117 GLY A C 1
ATOM 898 O O . GLY A 1 117 ? -23.375 9.069 -1.190 1.00 75.81 117 GLY A O 1
ATOM 899 N N . THR A 1 118 ? -25.449 8.207 -1.209 1.00 75.94 118 THR A N 1
ATOM 900 C CA . THR A 1 118 ? -25.792 8.650 0.150 1.00 75.94 118 THR A CA 1
ATOM 901 C C . THR A 1 118 ? -24.996 7.890 1.220 1.00 75.94 118 THR A C 1
ATOM 903 O O . THR A 1 118 ? -24.455 6.801 0.983 1.00 75.94 118 THR A O 1
ATOM 906 N N . ARG A 1 119 ? -24.931 8.467 2.428 1.00 81.00 119 ARG A N 1
ATOM 907 C CA . ARG A 1 119 ? -24.362 7.817 3.624 1.00 81.00 119 ARG A CA 1
ATOM 908 C C . ARG A 1 119 ? -25.239 6.684 4.169 1.00 81.00 119 ARG A C 1
ATOM 910 O O . ARG A 1 119 ? -24.765 5.867 4.947 1.00 81.00 119 ARG A O 1
ATOM 917 N N . GLU A 1 120 ? -26.500 6.623 3.751 1.00 79.50 120 GLU A N 1
ATOM 918 C CA . GLU A 1 120 ? -27.454 5.607 4.189 1.00 79.50 120 GLU A CA 1
ATOM 919 C C . GLU A 1 120 ? -26.977 4.193 3.826 1.00 79.50 120 GLU A C 1
ATOM 921 O O . GLU A 1 120 ? -26.508 3.942 2.716 1.00 79.50 120 GLU A O 1
ATOM 926 N N . GLY A 1 121 ? -27.054 3.273 4.789 1.00 80.69 121 GLY A N 1
ATOM 927 C CA . GLY A 1 121 ? -26.620 1.886 4.619 1.00 80.69 121 GLY A CA 1
ATOM 928 C C . GLY A 1 121 ? -25.109 1.694 4.441 1.00 80.69 121 GLY A C 1
ATOM 929 O O . GLY A 1 121 ? -24.689 0.578 4.159 1.00 80.69 121 GLY A O 1
ATOM 930 N N . ALA A 1 122 ? -24.287 2.743 4.571 1.00 87.94 122 ALA A N 1
ATOM 931 C CA . ALA A 1 122 ? -22.834 2.610 4.587 1.00 87.94 122 ALA A CA 1
ATOM 932 C C . ALA A 1 122 ? -22.365 2.109 5.957 1.00 87.94 122 ALA A C 1
ATOM 934 O O . ALA A 1 122 ? -22.687 2.704 6.984 1.00 87.94 122 ALA A O 1
ATOM 935 N N . ASN A 1 123 ? -21.576 1.043 5.958 1.00 92.50 123 ASN A N 1
ATOM 936 C CA . ASN A 1 123 ? -21.054 0.421 7.164 1.00 92.50 123 ASN A CA 1
ATOM 937 C C . ASN A 1 123 ? -19.548 0.686 7.306 1.00 92.50 123 ASN A C 1
ATOM 939 O O . ASN A 1 123 ? -18.868 0.911 6.297 1.00 92.50 123 ASN A O 1
ATOM 943 N N . PRO A 1 124 ? -19.004 0.626 8.534 1.00 93.69 124 PRO A N 1
ATOM 944 C CA . PRO A 1 124 ? -17.566 0.562 8.756 1.00 93.69 124 PRO A CA 1
ATOM 945 C C . PRO A 1 124 ? -16.904 -0.521 7.908 1.00 93.69 124 PRO A C 1
ATOM 947 O O . PRO A 1 124 ? -17.484 -1.592 7.709 1.00 93.69 124 PRO A O 1
ATOM 950 N N . ILE A 1 125 ? -15.678 -0.258 7.443 1.00 96.31 125 ILE A N 1
ATOM 951 C CA . ILE A 1 125 ? -14.846 -1.324 6.880 1.00 96.31 125 ILE A CA 1
ATOM 952 C C . ILE A 1 125 ? -14.499 -2.258 8.041 1.00 96.31 125 ILE A C 1
ATOM 954 O O . ILE A 1 125 ? -13.847 -1.792 8.980 1.00 96.31 125 ILE A O 1
ATOM 958 N N . PRO A 1 126 ? -14.916 -3.535 8.002 1.00 96.81 126 PRO A N 1
ATOM 959 C CA . PRO A 1 126 ? -14.665 -4.450 9.099 1.00 96.81 126 PRO A CA 1
ATOM 960 C C . PRO A 1 126 ? -13.173 -4.606 9.378 1.00 96.81 126 PRO A C 1
ATOM 962 O O . PRO A 1 126 ? -12.337 -4.591 8.464 1.00 96.81 126 PRO A O 1
ATOM 965 N N . HIS A 1 127 ? -12.842 -4.784 10.649 1.00 95.69 127 HIS A N 1
ATOM 966 C CA . HIS A 1 127 ? -11.507 -5.165 11.073 1.00 95.69 127 HIS A CA 1
ATOM 967 C C . HIS A 1 127 ? -11.135 -6.531 10.470 1.00 95.69 127 HIS A C 1
ATOM 969 O O . HIS A 1 127 ? -11.967 -7.437 10.418 1.00 95.69 127 HIS A O 1
ATOM 975 N N . ASN A 1 128 ? -9.898 -6.675 9.981 1.00 96.94 128 ASN A N 1
ATOM 976 C CA . ASN A 1 128 ? -9.388 -7.883 9.321 1.00 96.94 128 ASN A CA 1
ATOM 977 C C . ASN A 1 128 ? -10.155 -8.310 8.050 1.00 96.94 128 ASN A C 1
ATOM 979 O O . ASN A 1 128 ? -10.050 -9.461 7.640 1.00 96.94 128 ASN A O 1
ATOM 983 N N . LEU A 1 129 ? -10.897 -7.409 7.393 1.00 98.56 129 LEU A N 1
ATOM 984 C CA . LEU A 1 129 ? -11.354 -7.647 6.017 1.00 98.56 129 LEU A CA 1
ATOM 985 C C . LEU A 1 129 ? -10.139 -7.837 5.099 1.00 98.56 129 LEU A C 1
ATOM 987 O O . LEU A 1 129 ? -9.243 -6.987 5.115 1.00 98.56 129 LEU A O 1
ATOM 991 N N . ARG A 1 130 ? -10.118 -8.914 4.309 1.00 98.44 130 ARG A N 1
ATOM 992 C CA . ARG A 1 130 ? -9.001 -9.275 3.428 1.00 98.44 130 ARG A CA 1
ATOM 993 C C . ARG A 1 130 ? -9.438 -9.275 1.977 1.00 98.44 130 ARG A C 1
ATOM 995 O O . ARG A 1 130 ? -10.452 -9.868 1.652 1.00 98.44 130 ARG A O 1
ATOM 1002 N N . PHE A 1 131 ? -8.661 -8.663 1.098 1.00 98.38 131 PHE A N 1
ATOM 1003 C CA . PHE A 1 131 ? -8.914 -8.732 -0.333 1.00 98.38 131 PHE A CA 1
ATOM 1004 C C . PHE A 1 131 ? -7.645 -9.004 -1.114 1.00 98.38 131 PHE A C 1
ATOM 1006 O O . PHE A 1 131 ? -6.591 -8.456 -0.801 1.00 98.38 131 PHE A O 1
ATOM 1013 N N . LEU A 1 132 ? -7.822 -9.748 -2.198 1.00 97.62 132 LEU A N 1
ATOM 1014 C CA . LEU A 1 132 ? -6.887 -9.878 -3.302 1.00 97.62 132 LEU A CA 1
ATOM 1015 C C . LEU A 1 132 ? -7.632 -9.536 -4.597 1.00 97.62 132 LEU A C 1
ATOM 1017 O O . LEU A 1 132 ? -8.727 -10.037 -4.830 1.00 97.62 132 LEU A O 1
ATOM 1021 N N . ILE A 1 133 ? -7.059 -8.689 -5.448 1.00 96.81 133 ILE A N 1
ATOM 1022 C CA . ILE A 1 133 ? -7.606 -8.358 -6.776 1.00 96.81 133 ILE A CA 1
ATOM 1023 C C . ILE A 1 133 ? -6.521 -8.457 -7.842 1.00 96.81 133 ILE A C 1
ATOM 1025 O O . ILE A 1 133 ? -5.354 -8.229 -7.541 1.00 96.81 133 ILE A O 1
ATOM 1029 N N . GLY A 1 134 ? -6.893 -8.749 -9.088 1.00 94.62 134 GLY A N 1
ATOM 1030 C CA . GLY A 1 134 ? -5.941 -9.002 -10.164 1.00 94.62 134 GLY A CA 1
ATOM 1031 C C . GLY A 1 134 ? -5.408 -10.435 -10.157 1.00 94.62 134 GLY A C 1
ATOM 1032 O O . GLY A 1 134 ? -5.877 -11.307 -9.413 1.00 94.62 134 GLY A O 1
ATOM 1033 N N . ASP A 1 135 ? -4.421 -10.683 -11.015 1.00 93.38 135 ASP A N 1
ATOM 1034 C CA . ASP A 1 135 ? -3.912 -12.025 -11.303 1.00 93.38 135 ASP A CA 1
ATOM 1035 C C . ASP A 1 135 ? -2.395 -12.009 -11.510 1.00 93.38 135 ASP A C 1
ATOM 1037 O O . ASP A 1 135 ? -1.911 -11.701 -12.595 1.00 93.38 135 ASP A O 1
ATOM 1041 N N . ALA A 1 136 ? -1.641 -12.406 -10.483 1.00 95.19 136 ALA A N 1
ATOM 1042 C CA . ALA A 1 136 ? -0.181 -12.481 -10.530 1.00 95.19 136 ALA A CA 1
ATOM 1043 C C . ALA A 1 136 ? 0.366 -13.490 -11.562 1.00 95.19 136 ALA A C 1
ATOM 1045 O O . ALA A 1 136 ? 1.534 -13.407 -11.935 1.00 95.19 136 ALA A O 1
ATOM 1046 N N . SER A 1 137 ? -0.454 -14.437 -12.033 1.00 93.75 137 SER A N 1
ATOM 1047 C CA . SER A 1 137 ? -0.040 -15.451 -13.011 1.00 93.75 137 SER A CA 1
ATOM 1048 C C . SER A 1 137 ? -0.186 -14.990 -14.463 1.00 93.75 137 SER A C 1
ATOM 1050 O O . SER A 1 137 ? 0.303 -15.654 -15.383 1.00 93.75 137 SER A O 1
ATOM 1052 N N . ARG A 1 138 ? -0.849 -13.851 -14.692 1.00 91.75 138 ARG A N 1
ATOM 1053 C CA . ARG A 1 138 ? -1.140 -13.363 -16.034 1.00 91.75 138 ARG A CA 1
ATOM 1054 C C . ARG A 1 138 ? 0.109 -12.812 -16.719 1.00 91.75 138 ARG A C 1
ATOM 1056 O O . ARG A 1 138 ? 0.743 -11.883 -16.239 1.00 91.75 138 ARG A O 1
ATOM 1063 N N . THR A 1 139 ? 0.392 -13.320 -17.914 1.00 86.56 139 THR A N 1
ATOM 1064 C CA . THR A 1 139 ? 1.562 -12.932 -18.727 1.00 86.56 139 THR A CA 1
ATOM 1065 C C . THR A 1 139 ? 1.200 -12.282 -20.060 1.00 86.56 139 THR A C 1
ATOM 1067 O O . THR A 1 139 ? 2.080 -11.912 -20.835 1.00 86.56 139 THR A O 1
ATOM 1070 N N . ILE A 1 140 ? -0.095 -12.159 -20.355 1.00 84.75 140 ILE A N 1
ATOM 1071 C CA . ILE A 1 140 ? -0.593 -11.605 -21.614 1.00 84.75 140 ILE A CA 1
ATOM 1072 C C . ILE A 1 140 ? -1.257 -10.243 -21.385 1.00 84.75 140 ILE A C 1
ATOM 1074 O O . ILE A 1 140 ? -2.067 -10.127 -20.459 1.00 84.75 140 ILE A O 1
ATOM 1078 N N . PRO A 1 141 ? -0.997 -9.241 -22.251 1.00 83.38 141 PRO A N 1
ATOM 1079 C CA . PRO A 1 141 ? -1.712 -7.974 -22.242 1.00 83.38 141 PRO A CA 1
ATOM 1080 C C . PRO A 1 141 ? -3.223 -8.175 -22.183 1.00 83.38 141 PRO A C 1
ATOM 1082 O O . PRO A 1 141 ? -3.797 -9.011 -22.881 1.00 83.38 141 PRO A O 1
ATOM 1085 N N . PHE A 1 142 ? -3.889 -7.388 -21.355 1.00 81.12 142 PHE A N 1
ATOM 1086 C CA . PHE A 1 142 ? -5.341 -7.298 -21.400 1.00 81.12 142 PHE A CA 1
ATOM 1087 C C . PHE A 1 142 ? -5.819 -6.619 -22.692 1.00 81.12 142 PHE A C 1
ATOM 1089 O O . PHE A 1 142 ? -5.271 -5.596 -23.126 1.00 81.12 142 PHE A O 1
ATOM 1096 N N . THR A 1 143 ? -6.917 -7.130 -23.234 1.00 78.50 143 THR A N 1
ATOM 1097 C CA . THR A 1 143 ? -7.582 -6.617 -24.439 1.00 78.50 143 THR A CA 1
ATOM 1098 C C . THR A 1 143 ? -8.607 -5.517 -24.123 1.00 78.50 143 THR A C 1
ATOM 1100 O O . THR A 1 143 ? -8.937 -5.268 -22.957 1.00 78.50 143 THR A O 1
ATOM 1103 N N . GLU A 1 144 ? -9.062 -4.780 -25.145 1.00 75.94 144 GLU A N 1
ATOM 1104 C CA . GLU A 1 144 ? -10.078 -3.732 -24.970 1.00 75.94 144 GLU A CA 1
ATOM 1105 C C . GLU A 1 144 ? -11.397 -4.325 -24.461 1.00 75.94 144 GLU A C 1
ATOM 1107 O O . GLU A 1 144 ? -11.894 -5.314 -24.997 1.00 75.94 144 GLU A O 1
ATOM 1112 N N . GLY A 1 145 ? -11.961 -3.723 -23.410 1.00 73.56 145 GLY A N 1
ATOM 1113 C CA . GLY A 1 145 ? -13.213 -4.173 -22.790 1.00 73.56 145 GLY A CA 1
ATOM 1114 C C . GLY A 1 145 ? -13.100 -5.428 -21.915 1.00 73.56 145 GLY A C 1
ATOM 1115 O O . GLY A 1 145 ? -14.082 -5.804 -21.276 1.00 73.56 145 GLY A O 1
ATOM 1116 N N . GLU A 1 146 ? -11.923 -6.054 -21.837 1.00 79.88 146 GLU A N 1
ATOM 1117 C CA . GLU A 1 146 ? -11.671 -7.156 -20.908 1.00 79.88 146 GLU A CA 1
ATOM 1118 C C . GLU A 1 146 ? -11.756 -6.659 -19.452 1.00 79.88 146 GLU A C 1
ATOM 1120 O O . GLU A 1 146 ? -11.161 -5.620 -19.139 1.00 79.88 146 GLU A O 1
ATOM 1125 N N . PRO A 1 147 ? -12.471 -7.359 -18.549 1.00 80.25 147 PRO A N 1
ATOM 1126 C CA . PRO A 1 147 ? -12.461 -7.051 -17.121 1.00 80.25 147 PRO A CA 1
ATOM 1127 C C . PRO A 1 147 ? -11.042 -7.117 -16.538 1.00 80.25 147 PRO A C 1
ATOM 1129 O O . PRO A 1 147 ? -10.284 -8.032 -16.842 1.00 80.25 147 PRO A O 1
ATOM 1132 N N . ARG A 1 148 ? -10.684 -6.144 -15.692 1.00 79.94 148 ARG A N 1
ATOM 1133 C CA . ARG A 1 148 ? -9.330 -6.005 -15.113 1.00 79.94 148 ARG A CA 1
ATOM 1134 C C . ARG A 1 148 ? -9.335 -5.807 -13.598 1.00 79.94 148 ARG A C 1
ATOM 1136 O O . ARG A 1 148 ? -8.494 -5.080 -13.089 1.00 79.94 148 ARG A O 1
ATOM 1143 N N . ASP A 1 149 ? -10.355 -6.303 -12.897 1.00 83.44 149 ASP A N 1
ATOM 1144 C CA . ASP A 1 149 ? -10.537 -6.118 -11.443 1.00 83.44 149 ASP A CA 1
ATOM 1145 C C . ASP A 1 149 ? -10.355 -4.667 -10.963 1.00 83.44 149 ASP A C 1
ATOM 1147 O O . ASP A 1 149 ? -9.786 -4.370 -9.916 1.00 83.44 149 ASP A O 1
ATOM 1151 N N . SER A 1 150 ? -10.830 -3.719 -11.775 1.00 84.12 150 SER A N 1
ATOM 1152 C CA . SER A 1 150 ? -10.680 -2.276 -11.544 1.00 84.12 150 SER A CA 1
ATOM 1153 C C . SER A 1 150 ? -9.237 -1.744 -11.498 1.00 84.12 150 SER A C 1
ATOM 1155 O O . SER A 1 150 ? -9.054 -0.584 -11.123 1.00 84.12 150 SER A O 1
ATOM 1157 N N . ILE A 1 151 ? -8.240 -2.529 -11.914 1.00 87.12 151 ILE A N 1
ATOM 1158 C CA . ILE A 1 151 ? -6.836 -2.124 -12.028 1.00 87.12 151 ILE A CA 1
ATOM 1159 C C . ILE A 1 151 ? -6.621 -1.330 -13.321 1.00 87.12 151 ILE A C 1
ATOM 1161 O O . ILE A 1 151 ? -7.056 -1.733 -14.404 1.00 87.12 151 ILE A O 1
ATOM 1165 N N . LYS A 1 152 ? -5.960 -0.175 -13.203 1.00 84.00 152 LYS A N 1
ATOM 1166 C CA . LYS A 1 152 ? -5.651 0.748 -14.305 1.00 84.00 152 LYS A CA 1
ATOM 1167 C C . LYS A 1 152 ? -4.252 1.322 -14.137 1.00 84.00 152 LYS A C 1
ATOM 1169 O O . LYS A 1 152 ? -3.888 1.717 -13.029 1.00 84.00 152 LYS A O 1
ATOM 1174 N N . TRP A 1 153 ? -3.506 1.454 -15.228 1.00 83.50 153 TRP A N 1
ATOM 1175 C CA . TRP A 1 153 ? -2.224 2.156 -15.214 1.00 83.50 153 TRP A CA 1
ATOM 1176 C C . TRP A 1 153 ? -2.415 3.584 -15.712 1.00 83.50 153 TRP A C 1
ATOM 1178 O O . TRP A 1 153 ? -2.949 3.818 -16.790 1.00 83.50 153 TRP A O 1
ATOM 1188 N N . THR A 1 154 ? -1.997 4.574 -14.927 1.00 77.38 154 THR A N 1
ATOM 1189 C CA . THR A 1 154 ? -2.218 5.987 -15.265 1.00 77.38 154 THR A CA 1
ATOM 1190 C C . THR A 1 154 ? -1.018 6.867 -14.932 1.00 77.38 154 THR A C 1
ATOM 1192 O O . THR A 1 154 ? -0.082 6.474 -14.232 1.00 77.38 154 THR A O 1
ATOM 1195 N N . PHE A 1 155 ? -1.047 8.103 -15.428 1.00 76.56 155 PHE A N 1
ATOM 1196 C CA . PHE A 1 155 ? -0.120 9.151 -15.021 1.00 76.56 155 PHE A CA 1
ATOM 1197 C C . PHE A 1 155 ? -0.728 10.006 -13.902 1.00 76.56 155 PHE A C 1
ATOM 1199 O O . PHE A 1 155 ? -1.838 10.532 -14.022 1.00 76.56 155 PHE A O 1
ATOM 1206 N N . THR A 1 156 ? 0.029 10.201 -12.815 1.00 64.69 156 THR A N 1
ATOM 1207 C CA . THR A 1 156 ? -0.426 10.915 -11.608 1.00 64.69 156 THR A CA 1
ATOM 1208 C C . THR A 1 156 ? -0.810 12.375 -11.850 1.00 64.69 156 THR A C 1
ATOM 1210 O O . THR A 1 156 ? -1.582 12.925 -11.062 1.00 64.69 156 THR A O 1
ATOM 1213 N N . THR A 1 157 ? -0.314 13.019 -12.916 1.00 56.72 157 THR A N 1
ATOM 1214 C CA . THR A 1 157 ? -0.736 14.373 -13.307 1.00 56.72 157 THR A CA 1
ATOM 1215 C C . THR A 1 157 ? -0.883 14.550 -14.806 1.00 56.72 157 THR A C 1
ATOM 1217 O O . THR A 1 157 ? -0.140 13.974 -15.594 1.00 56.72 157 THR A O 1
ATOM 1220 N N . GLY A 1 158 ? -1.841 15.396 -15.198 1.00 49.16 158 GLY A N 1
ATOM 1221 C CA . GLY A 1 158 ? -1.981 15.862 -16.570 1.00 49.16 158 GLY A CA 1
ATOM 1222 C C . GLY A 1 158 ? -0.797 16.740 -16.959 1.00 49.16 158 GLY A C 1
ATOM 1223 O O . GLY A 1 158 ? -0.885 17.960 -16.882 1.00 49.16 158 GLY A O 1
ATOM 1224 N N . GLY A 1 159 ? 0.310 16.123 -17.363 1.00 39.50 159 GLY A N 1
ATOM 1225 C CA . GLY A 1 159 ? 1.342 16.810 -18.127 1.00 39.50 159 GLY A CA 1
ATOM 1226 C C . GLY A 1 159 ? 0.794 17.232 -19.498 1.00 39.50 159 GLY A C 1
ATOM 1227 O O . GLY A 1 159 ? -0.193 16.648 -19.980 1.00 39.50 159 GLY A O 1
ATOM 1228 N N . PRO A 1 160 ? 1.387 18.251 -20.139 1.00 43.53 160 PRO A N 1
ATOM 1229 C CA . PRO A 1 160 ? 1.166 18.480 -21.552 1.00 43.53 160 PRO A CA 1
ATOM 1230 C C . PRO A 1 160 ? 1.837 17.315 -22.283 1.00 43.53 160 PRO A C 1
ATOM 1232 O O . PRO A 1 160 ? 3.047 17.304 -22.459 1.00 43.53 160 PRO A O 1
ATOM 1235 N N . THR A 1 161 ? 1.072 16.297 -22.670 1.00 48.06 161 THR A N 1
ATOM 1236 C CA . THR A 1 161 ? 1.517 15.462 -23.782 1.00 48.06 161 THR A CA 1
ATOM 1237 C C . THR A 1 161 ? 1.598 16.393 -24.997 1.00 48.06 161 THR A C 1
ATOM 1239 O O . THR A 1 161 ? 0.621 17.108 -25.253 1.00 48.06 161 THR A O 1
ATOM 1242 N N . PRO A 1 162 ? 2.713 16.443 -25.749 1.00 41.09 162 PRO A N 1
ATOM 1243 C CA . PRO A 1 162 ? 2.780 17.231 -26.982 1.00 41.09 162 PRO A CA 1
ATOM 1244 C C . PRO A 1 162 ? 1.695 16.843 -27.997 1.00 41.09 162 PRO A C 1
ATOM 1246 O O . PRO A 1 162 ? 1.329 17.647 -28.846 1.00 41.09 162 PRO A O 1
ATOM 1249 N N . SER A 1 163 ? 1.141 15.631 -27.878 1.00 44.53 163 SER A N 1
ATOM 1250 C CA . SER A 1 163 ? 0.047 15.118 -28.704 1.00 44.53 163 SER A CA 1
ATOM 1251 C C . SER A 1 163 ? -1.353 15.601 -28.301 1.00 44.53 163 SER A C 1
ATOM 1253 O O . SER A 1 163 ? -2.304 15.334 -29.024 1.00 44.53 163 SER A O 1
ATOM 1255 N N . GLY A 1 164 ? -1.538 16.280 -27.159 1.00 46.34 164 GLY A N 1
ATOM 1256 C CA . GLY A 1 164 ? -2.866 16.719 -26.692 1.00 46.34 164 GLY A CA 1
ATOM 1257 C C . GLY A 1 164 ? -3.808 15.591 -26.230 1.00 46.34 164 GLY A C 1
ATOM 1258 O O . GLY A 1 164 ? -4.841 15.868 -25.609 1.00 46.34 164 GLY A O 1
ATOM 1259 N N . ASP A 1 165 ? -3.436 14.329 -26.445 1.00 48.91 165 ASP A N 1
ATOM 1260 C CA . ASP A 1 165 ? -4.252 13.165 -26.123 1.00 48.91 165 ASP A CA 1
ATOM 1261 C C . ASP A 1 165 ? -4.356 12.929 -24.609 1.00 48.91 165 ASP A C 1
ATOM 1263 O O . ASP A 1 165 ? -3.367 12.821 -23.880 1.00 48.91 165 ASP A O 1
ATOM 1267 N N . LYS A 1 166 ? -5.597 12.847 -24.112 1.00 51.59 166 LYS A N 1
ATOM 1268 C CA . LYS A 1 166 ? -5.931 12.627 -22.691 1.00 51.59 166 LYS A CA 1
ATOM 1269 C C . LYS A 1 166 ? -5.878 11.149 -22.272 1.00 51.59 166 LYS A C 1
ATOM 1271 O O . LYS A 1 166 ? -6.393 10.819 -21.208 1.00 51.59 166 LYS A O 1
ATOM 1276 N N . ILE A 1 167 ? -5.301 10.274 -23.094 1.00 49.28 167 ILE A N 1
ATOM 1277 C CA . ILE A 1 167 ? -5.491 8.815 -23.015 1.00 49.28 167 ILE A CA 1
ATOM 1278 C C . ILE A 1 167 ? -4.939 8.232 -21.696 1.00 49.28 167 ILE A C 1
ATOM 1280 O O . ILE A 1 167 ? -5.565 7.346 -21.136 1.00 49.28 167 ILE A O 1
ATOM 1284 N N . PHE A 1 168 ? -3.884 8.834 -21.124 1.00 58.81 168 PHE A N 1
ATOM 1285 C CA . PHE A 1 168 ? -3.243 8.407 -19.859 1.00 58.81 168 PHE A CA 1
ATOM 1286 C C . PHE A 1 168 ? -3.515 9.309 -18.657 1.00 58.81 168 PHE A C 1
ATOM 1288 O O . PHE A 1 168 ? -2.939 9.141 -17.578 1.00 58.81 168 PHE A O 1
ATOM 1295 N N . LYS A 1 169 ? -4.366 10.322 -18.834 1.00 57.59 169 LYS A N 1
ATOM 1296 C CA . LYS A 1 169 ? -4.661 11.267 -17.758 1.00 57.59 169 LYS A CA 1
ATOM 1297 C C . LYS A 1 169 ? -5.618 10.616 -16.769 1.00 57.59 169 LYS A C 1
ATOM 1299 O O . LYS A 1 169 ? -6.566 9.942 -17.164 1.00 57.59 169 LYS A O 1
ATOM 1304 N N . ARG A 1 170 ? -5.431 10.904 -15.482 1.00 52.72 170 ARG A N 1
ATOM 1305 C CA . ARG A 1 170 ? -6.446 10.663 -14.449 1.00 52.72 170 ARG A CA 1
ATOM 1306 C C . ARG A 1 170 ? -7.796 11.243 -14.918 1.00 52.72 170 ARG A C 1
ATOM 1308 O O . ARG A 1 170 ? -7.912 12.457 -15.077 1.00 52.72 170 ARG A O 1
ATOM 1315 N N . GLY A 1 171 ? -8.784 10.382 -15.189 1.00 47.62 171 GLY A N 1
ATOM 1316 C CA . GLY A 1 171 ? -10.097 10.770 -15.738 1.00 47.62 171 GLY A CA 1
ATOM 1317 C C . GLY A 1 171 ? -10.187 10.872 -17.272 1.00 47.62 171 GLY A C 1
ATOM 1318 O O . GLY A 1 171 ? -11.155 11.430 -17.788 1.00 47.62 171 GLY A O 1
ATOM 1319 N N . GLY A 1 172 ? -9.194 10.368 -18.012 1.00 54.34 172 GLY A N 1
ATOM 1320 C CA . GLY A 1 172 ? -9.257 10.201 -19.464 1.00 54.34 172 GLY A CA 1
ATOM 1321 C C . GLY A 1 172 ? -10.389 9.255 -19.874 1.00 54.34 172 GLY A C 1
ATOM 1322 O O . GLY A 1 172 ? -10.713 8.312 -19.157 1.00 54.34 172 GLY A O 1
ATOM 1323 N N . GLN A 1 173 ? -11.009 9.508 -21.028 1.00 48.34 173 GLN A N 1
ATOM 1324 C CA . GLN A 1 173 ? -12.199 8.767 -21.466 1.00 48.34 173 GLN A CA 1
ATOM 1325 C C . GLN A 1 173 ? -11.907 7.357 -22.009 1.00 48.34 173 GLN A C 1
ATOM 1327 O O . GLN A 1 173 ? -12.851 6.689 -22.412 1.00 48.34 173 GLN A O 1
ATOM 1332 N N . ASN A 1 174 ? -10.644 6.900 -22.056 1.00 55.69 174 ASN A N 1
ATOM 1333 C CA . ASN A 1 174 ? -10.305 5.657 -22.762 1.00 55.69 174 ASN A CA 1
ATOM 1334 C C . ASN A 1 174 ? -9.074 4.843 -22.273 1.00 55.69 174 ASN A C 1
ATOM 1336 O O . ASN A 1 174 ? -8.355 4.317 -23.120 1.00 55.69 174 ASN A O 1
ATOM 1340 N N . PRO A 1 175 ? -8.815 4.681 -20.957 1.00 54.84 175 PRO A N 1
ATOM 1341 C CA . PRO A 1 175 ? -7.747 3.781 -20.479 1.00 54.84 175 PRO A CA 1
ATOM 1342 C C . PRO A 1 175 ? -7.997 2.301 -20.849 1.00 54.84 175 PRO A C 1
ATOM 1344 O O . PRO A 1 175 ? -7.118 1.457 -20.822 1.00 54.84 175 PRO A O 1
ATOM 1347 N N . GLU A 1 176 ? -9.225 1.954 -21.238 1.00 58.72 176 GLU A N 1
ATOM 1348 C CA . GLU A 1 176 ? -9.610 0.570 -21.532 1.00 58.72 176 GLU A CA 1
ATOM 1349 C C . GLU A 1 176 ? -9.318 0.165 -22.995 1.00 58.72 176 GLU A C 1
ATOM 1351 O O . GLU A 1 176 ? -9.418 -1.014 -23.309 1.00 58.72 176 GLU A O 1
ATOM 1356 N N . LYS A 1 177 ? -8.935 1.102 -23.882 1.00 55.56 177 LYS A N 1
ATOM 1357 C CA . LYS A 1 177 ? -8.908 0.906 -25.349 1.00 55.56 177 LYS A CA 1
ATOM 1358 C C . LYS A 1 177 ? -7.665 0.210 -25.910 1.00 55.56 177 LYS A C 1
ATOM 1360 O O . LYS A 1 177 ? -7.726 -0.416 -26.956 1.00 55.56 177 LYS A O 1
ATOM 1365 N N . ASN A 1 178 ? -6.544 0.292 -25.212 1.00 49.44 178 ASN A N 1
ATOM 1366 C CA . ASN A 1 178 ? -5.339 -0.500 -25.444 1.00 49.44 178 ASN A CA 1
ATOM 1367 C C . ASN A 1 178 ? -4.820 -0.785 -24.045 1.00 49.44 178 ASN A C 1
ATOM 1369 O O . ASN A 1 178 ? -4.822 0.150 -23.246 1.00 49.44 178 ASN A O 1
ATOM 1373 N N . GLY A 1 179 ? -4.431 -2.021 -23.710 1.00 57.09 179 GLY A N 1
ATOM 1374 C CA . GLY A 1 179 ? -3.934 -2.295 -22.363 1.00 57.09 179 GLY A CA 1
ATOM 1375 C C . GLY A 1 179 ? -2.923 -1.231 -21.960 1.00 57.09 179 GLY A C 1
ATOM 1376 O O . GLY A 1 179 ? -2.024 -0.948 -22.749 1.00 57.09 179 GLY A O 1
ATOM 1377 N N . ASP A 1 180 ? -3.155 -0.571 -20.819 1.00 71.69 180 ASP A N 1
ATOM 1378 C CA . ASP A 1 180 ? -2.536 0.730 -20.556 1.00 71.69 180 ASP A CA 1
ATOM 1379 C C . ASP A 1 180 ? -0.996 0.683 -20.757 1.00 71.69 180 ASP A C 1
ATOM 1381 O O . ASP A 1 180 ? -0.366 1.586 -21.299 1.00 71.69 180 ASP A O 1
ATOM 1385 N N . TRP A 1 181 ? -0.382 -0.452 -20.439 1.00 76.56 181 TRP A N 1
ATOM 1386 C CA . TRP A 1 181 ? 1.033 -0.724 -20.671 1.00 76.56 181 TRP A CA 1
ATOM 1387 C C . TRP A 1 181 ? 1.481 -0.735 -22.148 1.00 76.56 181 TRP A C 1
ATOM 1389 O O . TRP A 1 181 ? 2.511 -0.159 -22.497 1.00 76.56 181 TRP A O 1
ATOM 1399 N N . GLU A 1 182 ? 0.709 -1.351 -23.045 1.00 76.50 182 GLU A N 1
ATOM 1400 C CA . GLU A 1 182 ? 1.007 -1.411 -24.484 1.00 76.50 182 GLU A CA 1
ATOM 1401 C C . GLU A 1 182 ? 0.847 -0.044 -25.149 1.00 76.50 182 GLU A C 1
ATOM 1403 O O . GLU A 1 182 ? 1.599 0.312 -26.059 1.00 76.50 182 GLU A O 1
ATOM 1408 N N . PHE A 1 183 ? -0.073 0.785 -24.648 1.00 75.12 183 PHE A N 1
ATOM 1409 C CA . PHE A 1 183 ? -0.123 2.174 -25.085 1.00 75.12 183 PHE A CA 1
ATOM 1410 C C . PHE A 1 183 ? 1.166 2.921 -24.726 1.00 75.12 183 PHE A C 1
ATOM 1412 O O . PHE A 1 183 ? 1.652 3.698 -25.548 1.00 75.12 183 PHE A O 1
ATOM 1419 N N . LEU A 1 184 ? 1.732 2.710 -23.533 1.00 77.38 184 LEU A N 1
ATOM 1420 C CA . LEU A 1 184 ? 2.988 3.361 -23.149 1.00 77.38 184 LEU A CA 1
ATOM 1421 C C . LEU A 1 184 ? 4.124 2.984 -24.108 1.00 77.38 184 LEU A C 1
ATOM 1423 O O . LEU A 1 184 ? 4.825 3.875 -24.590 1.00 77.38 184 LEU A O 1
ATOM 1427 N N . LYS A 1 185 ? 4.243 1.696 -24.458 1.00 79.88 185 LYS A N 1
ATOM 1428 C CA . LYS A 1 185 ? 5.209 1.210 -25.460 1.00 79.88 185 LYS A CA 1
ATOM 1429 C C . LYS A 1 185 ? 5.004 1.866 -26.827 1.00 79.88 185 LYS A C 1
ATOM 1431 O O . LYS A 1 185 ? 5.969 2.261 -27.474 1.00 79.88 185 LYS A O 1
ATOM 1436 N N . ALA A 1 186 ? 3.751 2.048 -27.243 1.00 79.31 186 ALA A N 1
ATOM 1437 C CA . ALA A 1 186 ? 3.416 2.698 -28.508 1.00 79.31 186 ALA A CA 1
ATOM 1438 C C . ALA A 1 186 ? 3.664 4.224 -28.519 1.00 79.31 186 ALA A C 1
ATOM 1440 O O . ALA A 1 186 ? 3.645 4.832 -29.589 1.00 79.31 186 ALA A O 1
ATOM 1441 N N . ASN A 1 187 ? 3.898 4.860 -27.361 1.00 78.94 187 ASN A N 1
ATOM 1442 C CA . ASN A 1 187 ? 4.019 6.318 -27.226 1.00 78.94 187 ASN A CA 1
ATOM 1443 C C . ASN A 1 187 ? 5.306 6.753 -26.484 1.00 78.94 187 ASN A C 1
ATOM 1445 O O . ASN A 1 187 ? 5.232 7.471 -25.480 1.00 78.94 187 ASN A O 1
ATOM 1449 N N . PRO A 1 188 ? 6.506 6.404 -26.988 1.00 79.75 188 PRO A N 1
ATOM 1450 C CA . PRO A 1 188 ? 7.777 6.632 -26.289 1.00 79.75 188 PRO A CA 1
ATOM 1451 C C . PRO A 1 188 ? 8.097 8.113 -26.030 1.00 79.75 188 PRO A C 1
ATOM 1453 O O . PRO A 1 188 ? 8.700 8.448 -25.012 1.00 79.75 188 PRO A O 1
ATOM 1456 N N . GLN A 1 189 ? 7.649 9.035 -26.890 1.00 77.69 189 GLN A N 1
ATOM 1457 C CA . GLN A 1 189 ? 7.840 10.470 -26.643 1.00 77.69 189 GLN A CA 1
ATOM 1458 C C . GLN A 1 189 ? 7.047 10.947 -25.417 1.00 77.69 189 GLN A C 1
ATOM 1460 O O . GLN A 1 189 ? 7.565 11.701 -24.598 1.00 77.69 189 GLN A O 1
ATOM 1465 N N . ALA A 1 190 ? 5.812 10.460 -25.244 1.00 76.00 190 ALA A N 1
ATOM 1466 C CA . ALA A 1 190 ? 4.999 10.794 -24.077 1.00 76.00 190 ALA A CA 1
ATOM 1467 C C . ALA A 1 190 ? 5.622 10.244 -22.784 1.00 76.00 190 ALA A C 1
ATOM 1469 O O . ALA A 1 190 ? 5.576 10.905 -21.748 1.00 76.00 190 ALA A O 1
ATOM 1470 N N . VAL A 1 191 ? 6.238 9.060 -22.860 1.00 80.19 191 VAL A N 1
ATOM 1471 C CA . VAL A 1 191 ? 7.015 8.456 -21.769 1.00 80.19 191 VAL A CA 1
ATOM 1472 C C . VAL A 1 191 ? 8.209 9.347 -21.421 1.00 80.19 191 VAL A C 1
ATOM 1474 O O . VAL A 1 191 ? 8.369 9.714 -20.256 1.00 80.19 191 VAL A O 1
ATOM 1477 N N . TYR A 1 192 ? 9.006 9.760 -22.411 1.00 82.56 192 TYR A N 1
ATOM 1478 C CA . TYR A 1 192 ? 10.149 10.650 -22.194 1.00 82.56 192 TYR A CA 1
ATOM 1479 C C . TYR A 1 192 ? 9.730 11.970 -21.533 1.00 82.56 192 TYR A C 1
ATOM 1481 O O . TYR A 1 192 ? 10.249 12.336 -20.475 1.00 82.56 192 TYR A O 1
ATOM 1489 N N . ASP A 1 193 ? 8.740 12.659 -22.100 1.00 78.44 193 ASP A N 1
ATOM 1490 C CA . ASP A 1 193 ? 8.275 13.948 -21.581 1.00 78.44 193 ASP A CA 1
ATOM 1491 C C . ASP A 1 193 ? 7.715 13.820 -20.162 1.00 78.44 193 ASP A C 1
ATOM 1493 O O . ASP A 1 193 ? 7.901 14.685 -19.306 1.00 78.44 193 ASP A O 1
ATOM 1497 N N . TYR A 1 194 ? 7.039 12.716 -19.861 1.00 78.50 194 TYR A N 1
ATOM 1498 C CA . TYR A 1 194 ? 6.441 12.546 -18.551 1.00 78.50 194 TYR A CA 1
ATOM 1499 C C . TYR A 1 194 ? 7.457 12.140 -17.474 1.00 78.50 194 TYR A C 1
ATOM 1501 O O . TYR A 1 194 ? 7.437 12.710 -16.374 1.00 78.50 194 TYR A O 1
ATOM 1509 N N . PHE A 1 195 ? 8.342 11.183 -17.772 1.00 82.06 195 PHE A N 1
ATOM 1510 C CA . PHE A 1 195 ? 9.258 10.589 -16.793 1.00 82.06 195 PHE A CA 1
ATOM 1511 C C . PHE A 1 195 ? 10.589 11.319 -16.647 1.00 82.06 195 PHE A C 1
ATOM 1513 O O . PHE A 1 195 ? 11.143 11.341 -15.548 1.00 82.06 195 PHE A O 1
ATOM 1520 N N . VAL A 1 196 ? 11.075 11.964 -17.707 1.00 79.75 196 VAL A N 1
ATOM 1521 C CA . VAL A 1 196 ? 12.358 12.676 -17.689 1.00 79.75 196 VAL A CA 1
ATOM 1522 C C . VAL A 1 196 ? 12.141 14.150 -17.362 1.00 79.75 196 VAL A C 1
ATOM 1524 O O . VAL A 1 196 ? 12.705 14.666 -16.393 1.00 79.75 196 VAL A O 1
ATOM 1527 N N . THR A 1 197 ? 11.282 14.838 -18.120 1.00 75.62 197 THR A N 1
ATOM 1528 C CA . THR A 1 197 ? 11.095 16.292 -17.972 1.00 75.62 197 THR A CA 1
ATOM 1529 C C . THR A 1 197 ? 9.964 16.651 -16.993 1.00 75.62 197 THR A C 1
ATOM 1531 O O . THR A 1 197 ? 10.053 17.660 -16.293 1.00 75.62 197 THR A O 1
ATOM 1534 N N . GLY A 1 198 ? 8.945 15.793 -16.860 1.00 72.06 198 GLY A N 1
ATOM 1535 C CA . GLY A 1 198 ? 7.757 15.979 -16.016 1.00 72.06 198 GLY A CA 1
ATOM 1536 C C . GLY A 1 198 ? 7.866 15.498 -14.558 1.00 72.06 198 GLY A C 1
ATOM 1537 O O . GLY A 1 198 ? 8.936 15.512 -13.948 1.00 72.06 198 GLY A O 1
ATOM 1538 N N . ARG A 1 199 ? 6.727 15.117 -13.948 1.00 68.12 199 ARG A N 1
ATOM 1539 C CA . ARG A 1 199 ? 6.661 14.622 -12.549 1.00 68.12 199 ARG A CA 1
ATOM 1540 C C . ARG A 1 199 ? 7.117 13.164 -12.398 1.00 68.12 199 ARG A C 1
ATOM 1542 O O . ARG A 1 199 ? 7.517 12.782 -11.305 1.00 68.12 199 ARG A O 1
ATOM 1549 N N . GLY A 1 200 ? 7.030 12.381 -13.476 1.00 75.06 200 GLY A N 1
ATOM 1550 C CA . GLY A 1 200 ? 7.561 11.028 -13.628 1.00 75.06 200 GLY A CA 1
ATOM 1551 C C . GLY A 1 200 ? 7.218 9.994 -12.557 1.00 75.06 200 GLY A C 1
ATOM 1552 O O . GLY A 1 200 ? 8.102 9.279 -12.091 1.00 75.06 200 GLY A O 1
ATOM 1553 N N . GLN A 1 201 ? 5.934 9.892 -12.205 1.00 84.88 201 GLN A N 1
ATOM 1554 C CA . GLN A 1 201 ? 5.393 8.800 -11.384 1.00 84.88 201 GLN A CA 1
ATOM 1555 C C . GLN A 1 201 ? 4.381 7.978 -12.187 1.00 84.88 201 GLN A C 1
ATOM 1557 O O . GLN A 1 201 ? 3.409 8.558 -12.691 1.00 84.88 201 GLN A O 1
ATOM 1562 N N . LEU A 1 202 ? 4.593 6.664 -12.268 1.00 87.44 202 LEU A N 1
ATOM 1563 C CA . LEU A 1 202 ? 3.629 5.709 -12.816 1.00 87.44 202 LEU A CA 1
ATOM 1564 C C . LEU A 1 202 ? 2.661 5.312 -11.699 1.00 87.44 202 LEU A C 1
ATOM 1566 O O . LEU A 1 202 ? 3.096 5.000 -10.593 1.00 87.44 202 LEU A O 1
ATOM 1570 N N . GLU A 1 203 ? 1.363 5.348 -11.972 1.00 87.88 203 GLU A N 1
ATOM 1571 C CA . GLU A 1 203 ? 0.329 4.985 -11.006 1.00 87.88 203 GLU A CA 1
ATOM 1572 C C . GLU A 1 203 ? -0.341 3.676 -11.406 1.00 87.88 203 GLU A C 1
ATOM 1574 O O . GLU A 1 203 ? -0.913 3.593 -12.491 1.00 87.88 203 GLU A O 1
ATOM 1579 N N . MET A 1 204 ? -0.334 2.701 -10.501 1.00 90.94 204 MET A N 1
ATOM 1580 C CA . MET A 1 204 ? -1.265 1.580 -10.530 1.00 90.94 204 MET A CA 1
ATOM 1581 C C . MET A 1 204 ? -2.457 1.939 -9.641 1.00 90.94 204 MET A C 1
ATOM 1583 O O . MET A 1 204 ? -2.340 2.022 -8.417 1.00 90.94 204 MET A O 1
ATOM 1587 N N . ASN A 1 205 ? -3.586 2.241 -10.277 1.00 89.00 205 ASN A N 1
ATOM 1588 C CA . ASN A 1 205 ? -4.827 2.637 -9.625 1.00 89.00 205 ASN A CA 1
ATOM 1589 C C . ASN A 1 205 ? -5.757 1.433 -9.535 1.00 89.00 205 ASN A C 1
ATOM 1591 O O . ASN A 1 205 ? -6.036 0.796 -10.548 1.00 89.00 205 ASN A O 1
ATOM 1595 N N . MET A 1 206 ? -6.239 1.131 -8.338 1.00 91.19 206 MET A N 1
ATOM 1596 C CA . MET A 1 206 ? -7.004 -0.078 -8.071 1.00 91.19 206 MET A CA 1
ATOM 1597 C C . MET A 1 206 ? -8.175 0.236 -7.146 1.00 91.19 206 MET A C 1
ATOM 1599 O O . MET A 1 206 ? -8.023 0.995 -6.188 1.00 91.19 206 MET A O 1
ATOM 1603 N N . ASN A 1 207 ? -9.339 -0.360 -7.389 1.00 92.94 207 ASN A N 1
ATOM 1604 C CA . ASN A 1 207 ? -10.441 -0.339 -6.427 1.00 92.94 207 ASN A CA 1
ATOM 1605 C C . ASN A 1 207 ? -10.663 -1.749 -5.906 1.00 92.94 207 ASN A C 1
ATOM 1607 O O . ASN A 1 207 ? -10.872 -2.664 -6.701 1.00 92.94 207 ASN A O 1
ATOM 1611 N N . PHE A 1 208 ? -10.681 -1.901 -4.589 1.00 96.50 208 PHE A N 1
ATOM 1612 C CA . PHE A 1 208 ? -11.153 -3.127 -3.964 1.00 96.50 208 PHE A CA 1
ATOM 1613 C C . PHE A 1 208 ? -12.690 -3.192 -3.982 1.00 96.50 208 PHE A C 1
ATOM 1615 O O . PHE A 1 208 ? -13.340 -2.138 -4.081 1.00 96.50 208 PHE A O 1
ATOM 1622 N N . PRO A 1 209 ? -13.277 -4.400 -3.890 1.00 95.38 209 PRO A N 1
ATOM 1623 C CA . PRO A 1 209 ? -14.714 -4.569 -3.724 1.00 95.38 209 PRO A CA 1
ATOM 1624 C C . PRO A 1 209 ? -15.253 -3.746 -2.544 1.00 95.38 209 PRO A C 1
ATOM 1626 O O . PRO A 1 209 ? -14.563 -3.511 -1.552 1.00 95.38 209 PRO A O 1
ATOM 1629 N N . ASN A 1 210 ? -16.491 -3.270 -2.659 1.00 94.06 210 ASN A N 1
ATOM 1630 C CA . ASN A 1 210 ? -17.108 -2.355 -1.691 1.00 94.06 210 ASN A CA 1
ATOM 1631 C C . ASN A 1 210 ? -18.499 -2.810 -1.211 1.00 94.06 210 ASN A C 1
ATOM 1633 O O . ASN A 1 210 ? -19.209 -2.058 -0.540 1.00 94.06 210 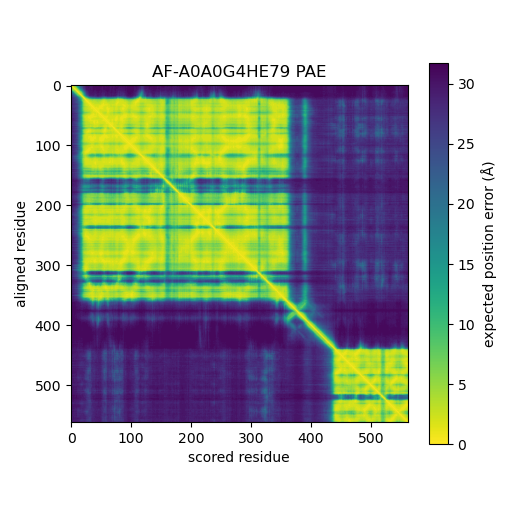ASN A O 1
ATOM 1637 N N . CYS A 1 211 ? -18.874 -4.035 -1.563 1.00 94.94 211 CYS A N 1
ATOM 1638 C CA . CYS A 1 211 ? -20.090 -4.721 -1.156 1.00 94.94 211 CYS A CA 1
ATOM 1639 C C . CYS A 1 211 ? -19.695 -6.115 -0.676 1.00 94.94 211 CYS A C 1
ATOM 1641 O O . CYS A 1 211 ? -19.042 -6.833 -1.424 1.00 94.94 211 CYS A O 1
ATOM 1643 N N . LEU A 1 212 ? -20.038 -6.507 0.547 1.00 97.69 212 LEU A N 1
ATOM 1644 C CA . LEU A 1 212 ? -19.634 -7.799 1.106 1.00 97.69 212 LEU A CA 1
ATOM 1645 C C . LEU A 1 212 ? -20.822 -8.745 1.217 1.00 97.69 212 LEU A C 1
ATOM 1647 O O . LEU A 1 212 ? -21.937 -8.332 1.554 1.00 97.69 212 LEU A O 1
ATOM 1651 N N . ALA A 1 213 ? -20.552 -10.024 0.977 1.00 97.88 213 ALA A N 1
ATOM 1652 C CA . ALA A 1 213 ? -21.457 -11.093 1.352 1.00 97.88 213 ALA A CA 1
ATOM 1653 C C . ALA A 1 213 ? -21.591 -11.141 2.880 1.00 97.88 213 ALA A C 1
ATOM 1655 O O . ALA A 1 213 ? -20.693 -10.721 3.618 1.00 97.88 213 ALA A O 1
ATOM 1656 N N . VAL A 1 214 ? -22.717 -11.664 3.355 1.00 97.44 214 VAL A N 1
ATOM 1657 C CA . VAL A 1 214 ? -22.997 -11.825 4.784 1.00 97.44 214 VAL A CA 1
ATOM 1658 C C . VAL A 1 214 ? -23.304 -13.279 5.115 1.00 97.44 214 VAL A C 1
ATOM 1660 O O . VAL A 1 214 ? -23.783 -14.031 4.265 1.00 97.44 214 VAL A O 1
ATOM 1663 N N . ASP A 1 215 ? -23.023 -13.679 6.350 1.00 95.94 215 ASP A N 1
ATOM 1664 C CA . ASP A 1 215 ? -23.432 -14.979 6.871 1.00 95.94 215 ASP A CA 1
ATOM 1665 C C . ASP A 1 215 ? -24.942 -15.032 7.178 1.00 95.94 215 ASP A C 1
ATOM 1667 O O . ASP A 1 215 ? -25.692 -14.070 6.986 1.00 95.94 215 ASP A O 1
ATOM 1671 N N . ALA A 1 216 ? -25.411 -16.177 7.680 1.00 94.19 216 ALA A N 1
ATOM 1672 C CA . ALA A 1 216 ? -26.818 -16.379 8.029 1.00 94.19 216 ALA A CA 1
ATOM 1673 C C . ALA A 1 216 ? -27.314 -15.451 9.158 1.00 94.19 216 ALA A C 1
ATOM 1675 O O . ALA A 1 216 ? -28.521 -15.322 9.359 1.00 94.19 216 ALA A O 1
ATOM 1676 N N . GLN A 1 217 ? -26.401 -14.823 9.902 1.00 93.94 217 GLN A N 1
ATOM 1677 C CA . GLN A 1 217 ? -26.677 -13.869 10.970 1.00 93.94 217 GLN A CA 1
ATOM 1678 C C . GLN A 1 217 ? -26.595 -12.414 10.477 1.00 93.94 217 GLN A C 1
ATOM 1680 O O . GLN A 1 217 ? -26.852 -11.495 11.254 1.00 93.94 217 GLN A O 1
ATOM 1685 N N . GLY A 1 218 ? -26.268 -12.195 9.200 1.00 91.62 218 GLY A N 1
ATOM 1686 C CA . GLY A 1 218 ? -26.116 -10.870 8.608 1.00 91.62 218 GLY A CA 1
ATOM 1687 C C . GLY A 1 218 ? -24.765 -10.210 8.896 1.00 91.62 218 GLY A C 1
ATOM 1688 O O . GLY A 1 218 ? -24.611 -9.020 8.624 1.00 91.62 218 GLY A O 1
ATOM 1689 N N . LYS A 1 219 ? -23.782 -10.941 9.437 1.00 95.75 219 LYS A N 1
ATOM 1690 C CA . LYS A 1 219 ? -22.430 -10.418 9.672 1.00 95.75 219 LYS A CA 1
ATOM 1691 C C . LYS A 1 219 ? -21.613 -10.488 8.374 1.00 95.75 219 LYS A C 1
ATOM 1693 O O . LYS A 1 219 ? -21.705 -11.496 7.673 1.00 95.75 219 LYS A O 1
ATOM 1698 N N . PRO A 1 220 ? -20.797 -9.470 8.041 1.00 97.31 220 PRO A N 1
ATOM 1699 C CA . PRO A 1 220 ? -19.964 -9.506 6.843 1.00 97.31 220 PRO A CA 1
ATOM 1700 C C . PRO A 1 220 ? -18.968 -10.666 6.879 1.00 97.31 220 PRO A C 1
ATOM 1702 O O . PRO A 1 220 ? -18.299 -10.905 7.889 1.00 97.31 220 PRO A O 1
ATOM 1705 N N . ILE A 1 221 ? -18.842 -11.350 5.745 1.00 98.19 221 ILE A N 1
ATOM 1706 C CA . ILE A 1 221 ? -17.785 -12.328 5.504 1.00 98.19 221 ILE A CA 1
ATOM 1707 C C . ILE A 1 221 ? -16.489 -11.552 5.255 1.00 98.19 221 ILE A C 1
ATOM 1709 O O . ILE A 1 221 ? -16.419 -10.720 4.353 1.00 98.19 221 ILE A O 1
ATOM 1713 N N . LEU A 1 222 ? -15.481 -11.803 6.091 1.00 97.88 222 LEU A N 1
ATOM 1714 C CA . LEU A 1 222 ? -14.225 -11.041 6.103 1.00 97.88 222 LEU A CA 1
ATOM 1715 C C . LEU A 1 222 ? -13.173 -11.579 5.135 1.00 97.88 222 LEU A C 1
ATOM 1717 O O . LEU A 1 222 ? -12.215 -10.874 4.833 1.00 97.88 222 LEU A O 1
ATOM 1721 N N . ASP A 1 223 ? -13.319 -12.838 4.726 1.00 98.12 223 ASP A N 1
ATOM 1722 C CA . ASP A 1 223 ? -12.417 -13.496 3.796 1.00 98.12 223 ASP A CA 1
ATOM 1723 C C . ASP A 1 223 ? -13.092 -14.725 3.166 1.00 98.12 223 ASP A C 1
ATOM 1725 O O . ASP A 1 223 ? -13.998 -15.326 3.751 1.00 98.12 223 ASP A O 1
ATOM 1729 N N . SER A 1 224 ? -12.631 -15.123 1.985 1.00 97.31 224 SER A N 1
ATOM 1730 C CA . SER A 1 224 ? -13.035 -16.345 1.284 1.00 97.31 224 SER A CA 1
ATOM 1731 C C . SER A 1 224 ? -11.803 -17.177 0.943 1.00 97.31 224 SER A C 1
ATOM 1733 O O . SER A 1 224 ? -10.688 -16.673 0.947 1.00 97.31 224 SER A O 1
ATOM 1735 N N . ALA A 1 225 ? -11.981 -18.457 0.608 1.00 96.31 225 ALA A N 1
ATOM 1736 C CA . ALA A 1 225 ? -10.851 -19.345 0.300 1.00 96.31 225 ALA A CA 1
ATOM 1737 C C . ALA A 1 225 ? -9.981 -18.867 -0.883 1.00 96.31 225 ALA A C 1
ATOM 1739 O O . ALA A 1 225 ? -8.821 -19.242 -0.987 1.00 96.31 225 ALA A O 1
ATOM 1740 N N . ASP A 1 226 ? -10.552 -18.066 -1.782 1.00 95.31 226 ASP A N 1
ATOM 1741 C CA . ASP A 1 226 ? -9.877 -17.444 -2.925 1.00 95.31 226 ASP A CA 1
ATOM 1742 C C . ASP A 1 226 ? -9.528 -15.961 -2.700 1.00 95.31 226 ASP A C 1
ATOM 1744 O O . ASP A 1 226 ? -9.051 -15.302 -3.630 1.00 95.31 226 ASP A O 1
ATOM 1748 N N . HIS A 1 227 ? -9.816 -15.440 -1.499 1.00 97.31 227 HIS A N 1
ATOM 1749 C CA . HIS A 1 227 ? -9.641 -14.049 -1.065 1.00 97.31 227 HIS A CA 1
ATOM 1750 C C . HIS A 1 227 ? -10.361 -13.001 -1.934 1.00 97.31 227 HIS A C 1
ATOM 1752 O O . HIS A 1 227 ? -10.036 -11.812 -1.907 1.00 97.31 227 HIS A O 1
ATOM 1758 N N . ARG A 1 228 ? -11.351 -13.451 -2.720 1.00 96.69 228 ARG A N 1
ATOM 1759 C CA . ARG A 1 228 ? -12.044 -12.677 -3.762 1.00 96.69 228 ARG A CA 1
ATOM 1760 C C . ARG A 1 228 ? -13.563 -12.787 -3.672 1.00 96.69 228 ARG A C 1
ATOM 1762 O O . ARG A 1 228 ? -14.256 -11.775 -3.630 1.00 96.69 228 ARG A O 1
ATOM 1769 N N . SER A 1 229 ? -14.093 -14.009 -3.641 1.00 96.81 229 SER A N 1
ATOM 1770 C CA . SER A 1 229 ? -15.524 -14.302 -3.837 1.00 96.81 229 SER A CA 1
ATOM 1771 C C . SER A 1 229 ? -16.473 -13.769 -2.757 1.00 96.81 229 SER A C 1
ATOM 1773 O O . SER A 1 229 ? -17.678 -13.708 -2.993 1.00 96.81 229 SER A O 1
ATOM 1775 N N . HIS A 1 230 ? -15.969 -13.336 -1.598 1.00 97.81 230 HIS A N 1
ATOM 1776 C CA . HIS A 1 230 ? -16.774 -12.660 -0.574 1.00 97.81 230 HIS A CA 1
ATOM 1777 C C . HIS A 1 230 ? -17.045 -11.170 -0.887 1.00 97.81 230 HIS A C 1
ATOM 1779 O O . HIS A 1 230 ? -17.833 -10.534 -0.180 1.00 97.81 230 HIS A O 1
ATOM 1785 N N . GLY A 1 231 ? -16.425 -10.619 -1.943 1.00 96.62 231 GLY A N 1
ATOM 1786 C CA . GLY A 1 231 ? -16.474 -9.211 -2.334 1.00 96.62 231 GLY A CA 1
ATOM 1787 C C . GLY A 1 231 ? -17.118 -8.924 -3.701 1.00 96.62 231 GLY A C 1
ATOM 1788 O O . GLY A 1 231 ? -16.748 -9.448 -4.746 1.00 96.62 231 GLY A O 1
ATOM 1789 N N . THR A 1 232 ? -18.089 -8.024 -3.655 1.00 94.69 232 THR A N 1
ATOM 1790 C CA . THR A 1 232 ? -18.836 -7.304 -4.689 1.00 94.69 232 THR A CA 1
ATOM 1791 C C . THR A 1 232 ? -18.337 -5.908 -5.099 1.00 94.69 232 THR A C 1
ATOM 1793 O O . THR A 1 232 ? -18.017 -5.120 -4.207 1.00 94.69 232 THR A O 1
ATOM 1796 N N . TYR A 1 233 ? -18.401 -5.499 -6.368 1.00 90.69 233 TYR A N 1
ATOM 1797 C CA . TYR A 1 233 ? -18.430 -4.074 -6.733 1.00 90.69 233 TYR A CA 1
ATOM 1798 C C . TYR A 1 233 ? -19.873 -3.570 -6.848 1.00 90.69 233 TYR A C 1
ATOM 1800 O O . TYR A 1 233 ? -20.707 -4.213 -7.486 1.00 90.69 233 TYR A O 1
ATOM 1808 N N . ALA A 1 234 ? -20.165 -2.395 -6.285 1.00 86.62 234 ALA A N 1
ATOM 1809 C CA . ALA A 1 234 ? -21.429 -1.701 -6.554 1.00 86.62 234 ALA A CA 1
ATOM 1810 C C . ALA A 1 234 ? -21.529 -1.282 -8.036 1.00 86.62 234 ALA A C 1
ATOM 1812 O O . ALA A 1 234 ? -20.515 -0.985 -8.681 1.00 86.62 234 ALA A O 1
ATOM 1813 N N . ASP A 1 235 ? -22.748 -1.213 -8.580 1.00 74.88 235 ASP A N 1
ATOM 1814 C CA . ASP A 1 235 ? -22.962 -0.878 -9.991 1.00 74.88 235 ASP A CA 1
ATOM 1815 C C . ASP A 1 235 ? -22.483 0.551 -10.330 1.00 74.88 235 ASP A C 1
ATOM 1817 O O . ASP A 1 235 ? -22.586 1.507 -9.558 1.00 74.88 235 ASP A O 1
ATOM 1821 N N . ARG A 1 236 ? -21.957 0.752 -11.547 1.00 64.62 236 ARG A N 1
ATOM 1822 C CA . ARG A 1 236 ? -21.468 2.068 -12.004 1.00 64.62 236 ARG A CA 1
ATOM 1823 C C . ARG A 1 236 ? -22.565 3.130 -12.155 1.00 64.62 236 ARG A C 1
ATOM 1825 O O . ARG A 1 236 ? -22.231 4.294 -12.340 1.00 64.62 236 ARG A O 1
ATOM 1832 N N . ARG A 1 237 ? -23.846 2.798 -12.074 1.00 64.50 237 ARG A N 1
ATOM 1833 C CA . ARG A 1 237 ? -24.999 3.710 -12.162 1.00 64.50 237 ARG A CA 1
ATOM 1834 C C . ARG A 1 237 ? -25.791 3.764 -10.861 1.00 64.50 237 ARG A C 1
ATOM 1836 O O . ARG A 1 237 ? -26.371 4.809 -10.585 1.00 64.50 237 ARG A O 1
ATOM 1843 N N . ASP A 1 238 ? -25.734 2.705 -10.059 1.00 67.38 238 ASP A N 1
ATOM 1844 C CA . ASP A 1 238 ? -26.421 2.609 -8.776 1.00 67.38 238 ASP A CA 1
ATOM 1845 C C . ASP A 1 238 ? -25.416 2.475 -7.608 1.00 67.38 238 ASP A C 1
ATOM 1847 O O . ASP A 1 238 ? -24.634 1.527 -7.585 1.00 67.38 238 ASP A O 1
ATOM 1851 N N . PRO A 1 239 ? -25.376 3.415 -6.641 1.00 66.38 239 PRO A N 1
ATOM 1852 C CA . PRO A 1 239 ? -24.502 3.304 -5.471 1.00 66.38 239 PRO A CA 1
ATOM 1853 C C . PRO A 1 239 ? -24.832 2.133 -4.526 1.00 66.38 239 PRO A C 1
ATOM 1855 O O . PRO A 1 239 ? -24.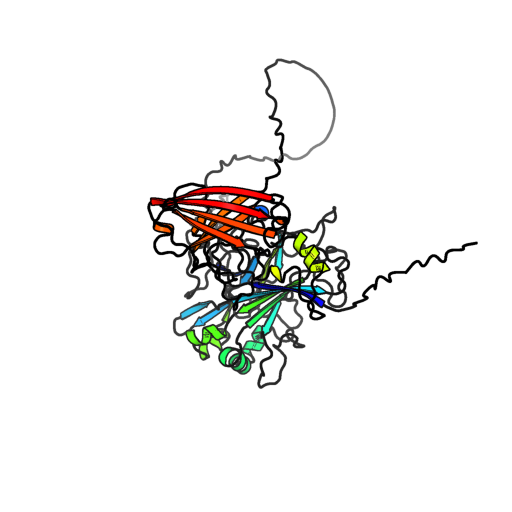073 1.919 -3.572 1.00 66.38 239 PRO A O 1
ATOM 1858 N N . TRP A 1 240 ? -25.945 1.425 -4.741 1.00 81.00 240 TRP A N 1
ATOM 1859 C CA . TRP A 1 240 ? -26.368 0.296 -3.919 1.00 81.00 240 TRP A CA 1
ATOM 1860 C C . TRP A 1 240 ? -25.642 -1.005 -4.265 1.00 81.00 240 TRP A C 1
ATOM 1862 O O . TRP A 1 240 ? -25.188 -1.236 -5.388 1.00 81.00 240 TRP A O 1
ATOM 1872 N N . CYS A 1 241 ? -25.530 -1.863 -3.256 1.00 88.69 241 CYS A N 1
ATOM 1873 C CA . CYS A 1 241 ? -24.935 -3.178 -3.409 1.00 88.69 241 CYS A CA 1
ATOM 1874 C C . CYS A 1 241 ? -25.933 -4.192 -3.979 1.00 88.69 241 CYS A C 1
ATOM 1876 O O . CYS A 1 241 ? -27.126 -4.096 -3.678 1.00 88.69 241 CYS A O 1
ATOM 1878 N N . PRO A 1 242 ? -25.462 -5.185 -4.757 1.00 90.50 242 PRO A N 1
ATOM 1879 C CA . PRO A 1 242 ? -26.295 -6.311 -5.159 1.00 90.50 242 PRO A CA 1
ATOM 1880 C C . PRO A 1 242 ? -26.886 -7.037 -3.939 1.00 90.50 242 PRO A C 1
ATOM 1882 O O . PRO A 1 242 ? -26.223 -7.089 -2.897 1.00 90.50 242 PRO A O 1
ATOM 1885 N N . PRO A 1 243 ? -28.093 -7.625 -4.046 1.00 90.00 243 PRO A N 1
ATOM 1886 C CA . PRO A 1 243 ? -28.741 -8.317 -2.930 1.00 90.00 243 PRO A CA 1
ATOM 1887 C C . PRO A 1 243 ? -27.899 -9.436 -2.305 1.00 90.00 243 PRO A C 1
ATOM 1889 O O . PRO A 1 243 ? -28.028 -9.699 -1.113 1.00 90.00 243 PRO A O 1
ATOM 1892 N N . GLU A 1 244 ? -27.031 -10.080 -3.088 1.00 91.31 244 GLU A N 1
ATOM 1893 C CA . 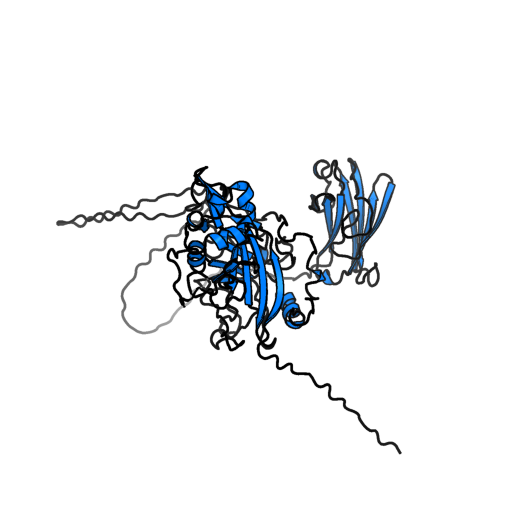GLU A 1 244 ? -26.135 -11.150 -2.634 1.00 91.31 244 GLU A CA 1
ATOM 1894 C C . GLU A 1 244 ? -24.956 -10.625 -1.793 1.00 91.31 244 GLU A C 1
ATOM 1896 O O . GLU A 1 244 ? -24.353 -11.381 -1.033 1.00 91.31 244 GLU A O 1
ATOM 1901 N N . PHE A 1 245 ? -24.648 -9.328 -1.895 1.00 95.19 245 PHE A N 1
ATOM 1902 C CA . PHE A 1 245 ? -23.547 -8.659 -1.199 1.00 95.19 245 PHE A CA 1
ATOM 1903 C C . PHE A 1 245 ? -24.048 -7.420 -0.436 1.00 95.19 245 PHE A C 1
ATOM 1905 O O . PHE A 1 245 ? -23.587 -6.307 -0.694 1.00 95.19 245 PHE A O 1
ATOM 1912 N N . PRO A 1 246 ? -25.012 -7.560 0.493 1.00 92.88 246 PRO A N 1
ATOM 1913 C CA . PRO A 1 246 ? -25.778 -6.429 1.014 1.00 92.88 246 PRO A CA 1
ATOM 1914 C C . PRO A 1 246 ? -24.973 -5.497 1.933 1.00 92.88 246 PRO A C 1
ATOM 1916 O O . PRO A 1 246 ? -25.412 -4.381 2.215 1.00 92.88 246 PRO A O 1
ATOM 1919 N N . TYR A 1 247 ? -23.806 -5.925 2.423 1.00 94.81 247 TYR A N 1
ATOM 1920 C CA . TYR A 1 247 ? -23.019 -5.146 3.373 1.00 94.81 247 TYR A CA 1
ATOM 1921 C C . TYR A 1 247 ? -22.134 -4.127 2.642 1.00 94.81 247 TYR A C 1
ATOM 1923 O O . TYR A 1 247 ? -21.026 -4.423 2.194 1.00 94.81 247 TYR A O 1
ATOM 1931 N N . ARG A 1 248 ? -22.647 -2.905 2.499 1.00 92.50 248 ARG A N 1
ATOM 1932 C CA . ARG A 1 248 ? -21.982 -1.797 1.798 1.00 92.50 248 ARG A CA 1
ATOM 1933 C C . ARG A 1 248 ? -20.919 -1.134 2.669 1.00 92.50 248 ARG A C 1
ATOM 1935 O O . ARG A 1 248 ? -21.221 -0.726 3.788 1.00 92.50 248 ARG A O 1
ATOM 1942 N N . ILE A 1 249 ? -19.719 -0.941 2.128 1.00 94.56 249 ILE A N 1
ATOM 1943 C CA . ILE A 1 249 ? -18.593 -0.253 2.782 1.00 94.56 249 ILE A CA 1
ATOM 1944 C C . ILE A 1 249 ? -18.029 0.861 1.883 1.00 94.56 249 ILE A C 1
ATOM 1946 O O . ILE A 1 249 ? -18.288 0.872 0.673 1.00 94.56 249 ILE A O 1
ATOM 1950 N N . PRO A 1 250 ? -17.242 1.812 2.424 1.00 93.12 250 PRO A N 1
ATOM 1951 C CA . PRO A 1 250 ? -16.440 2.707 1.600 1.00 93.12 250 PRO A CA 1
ATOM 1952 C C . PRO A 1 250 ? -15.510 1.923 0.662 1.00 93.12 250 PRO A C 1
ATOM 1954 O O . PRO A 1 250 ? -14.836 0.983 1.076 1.00 93.12 250 PRO A O 1
ATOM 1957 N N . THR A 1 251 ? -15.426 2.340 -0.599 1.00 93.25 251 THR A N 1
ATOM 1958 C CA . THR A 1 251 ? -14.463 1.806 -1.563 1.00 93.25 251 THR A CA 1
ATOM 1959 C C . THR A 1 251 ? -13.051 2.175 -1.133 1.00 93.25 251 THR A C 1
ATOM 1961 O O . THR A 1 251 ? -12.720 3.362 -1.038 1.00 93.25 251 THR A O 1
ATOM 1964 N N . VAL A 1 252 ? -12.205 1.164 -0.942 1.00 95.81 252 VAL A N 1
ATOM 1965 C CA . VAL A 1 252 ? -10.758 1.335 -0.800 1.00 95.81 252 VAL A CA 1
ATOM 1966 C C . VAL A 1 252 ? -10.168 1.480 -2.202 1.00 95.81 252 VAL A C 1
ATOM 1968 O O . VAL A 1 252 ? -10.101 0.520 -2.966 1.00 95.81 252 VAL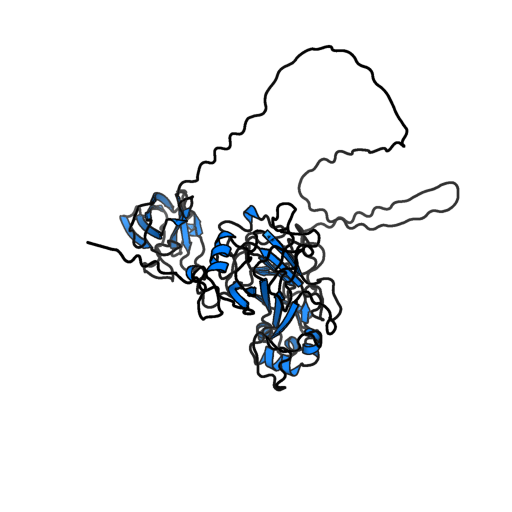 A O 1
ATOM 1971 N N . ASN A 1 253 ? -9.773 2.699 -2.564 1.00 94.19 253 ASN A N 1
ATOM 1972 C CA . ASN A 1 253 ? -9.052 2.979 -3.801 1.00 94.19 253 ASN A CA 1
ATOM 1973 C C . ASN A 1 253 ? -7.566 3.159 -3.495 1.00 94.19 253 ASN A C 1
ATOM 1975 O O . ASN A 1 253 ? -7.166 4.190 -2.952 1.00 94.19 253 ASN A O 1
ATOM 1979 N N . LEU A 1 254 ? -6.762 2.162 -3.849 1.00 95.00 254 LEU A N 1
ATOM 1980 C CA . LEU A 1 254 ? -5.316 2.192 -3.691 1.00 95.00 254 LEU A CA 1
ATOM 1981 C C . LEU A 1 254 ? -4.666 2.760 -4.957 1.00 95.00 254 LEU A C 1
ATOM 1983 O O . LEU A 1 254 ? -4.897 2.280 -6.063 1.00 95.00 254 LEU A O 1
ATOM 1987 N N . GLU A 1 255 ? -3.843 3.790 -4.789 1.00 92.25 255 GLU A N 1
ATOM 1988 C CA . GLU A 1 255 ? -2.938 4.301 -5.816 1.00 92.25 255 GLU A CA 1
ATOM 1989 C C . GLU A 1 255 ? -1.501 3.960 -5.413 1.00 92.25 255 GLU A C 1
ATOM 1991 O O . GLU A 1 255 ? -0.903 4.678 -4.604 1.00 92.25 255 GLU A O 1
ATOM 1996 N N . ALA A 1 256 ? -0.931 2.894 -5.973 1.00 94.50 256 ALA A N 1
ATOM 1997 C CA . ALA A 1 256 ? 0.503 2.639 -5.862 1.00 94.50 256 ALA A CA 1
ATOM 1998 C C . ALA A 1 256 ? 1.249 3.529 -6.863 1.00 94.50 256 ALA A C 1
ATOM 2000 O O . ALA A 1 256 ? 0.889 3.594 -8.040 1.00 94.50 256 ALA A O 1
ATOM 2001 N N . ARG A 1 257 ? 2.256 4.271 -6.395 1.00 91.88 257 ARG A N 1
ATOM 2002 C CA . ARG A 1 257 ? 2.977 5.276 -7.184 1.00 91.88 257 ARG A CA 1
ATOM 2003 C C . ARG A 1 257 ? 4.454 4.935 -7.258 1.00 91.88 257 ARG A C 1
ATOM 2005 O O . ARG A 1 257 ? 5.196 5.196 -6.314 1.00 91.88 257 ARG A O 1
ATOM 2012 N N . TYR A 1 258 ? 4.861 4.415 -8.408 1.00 93.62 258 TYR A N 1
ATOM 2013 C CA . TYR A 1 258 ? 6.248 4.102 -8.724 1.00 93.62 258 TYR A CA 1
ATOM 2014 C C . TYR A 1 258 ? 6.975 5.376 -9.166 1.00 93.62 258 TYR A C 1
ATOM 2016 O O . TYR A 1 258 ? 6.599 6.025 -10.148 1.00 93.62 258 TYR A O 1
ATOM 2024 N N . GLU A 1 259 ? 8.024 5.760 -8.447 1.00 90.69 259 GLU A N 1
ATOM 2025 C CA . GLU A 1 259 ? 8.780 6.997 -8.646 1.00 90.69 259 GLU A CA 1
ATOM 2026 C C . GLU A 1 259 ? 9.862 6.857 -9.724 1.00 90.69 259 GLU A C 1
ATOM 2028 O O . GLU A 1 259 ? 11.048 7.092 -9.496 1.00 90.69 259 GLU A O 1
ATOM 2033 N N . VAL A 1 260 ? 9.433 6.510 -10.936 1.00 90.75 260 VAL A N 1
ATOM 2034 C CA . VAL A 1 260 ? 10.282 6.248 -12.109 1.00 90.75 260 VAL A CA 1
ATOM 2035 C C . VAL A 1 260 ? 11.294 7.374 -12.379 1.00 90.75 260 VAL A C 1
ATOM 2037 O O . VAL A 1 260 ? 12.446 7.098 -12.705 1.00 90.75 260 VAL A O 1
ATOM 2040 N N . LYS A 1 261 ? 10.931 8.649 -12.173 1.00 87.31 261 LYS A N 1
ATOM 2041 C CA . LYS A 1 261 ? 11.862 9.781 -12.342 1.00 87.31 261 LYS A CA 1
ATOM 2042 C C . LYS A 1 261 ? 13.119 9.663 -11.479 1.00 87.31 261 LYS A C 1
ATOM 2044 O O . LYS A 1 261 ? 14.197 10.057 -11.921 1.00 87.31 261 LYS A O 1
ATOM 2049 N N . LYS A 1 262 ? 13.004 9.113 -10.263 1.00 89.94 262 LYS A N 1
ATOM 2050 C CA . LYS A 1 262 ? 14.149 8.912 -9.357 1.00 89.94 262 LYS A CA 1
ATOM 2051 C C . LYS A 1 262 ? 15.164 7.914 -9.925 1.00 89.94 262 LYS A C 1
ATOM 2053 O O . LYS A 1 262 ? 16.317 7.925 -9.507 1.00 89.94 262 LYS A O 1
ATOM 2058 N N . MET A 1 263 ? 14.764 7.094 -10.897 1.00 92.31 263 MET A N 1
ATOM 2059 C CA . MET A 1 263 ? 15.650 6.146 -11.569 1.00 92.31 263 MET A CA 1
ATOM 2060 C C . MET A 1 263 ? 16.485 6.797 -12.673 1.00 92.31 263 MET A C 1
ATOM 2062 O O . MET A 1 263 ? 17.552 6.283 -12.988 1.00 92.31 263 MET A O 1
ATOM 2066 N N . VAL A 1 264 ? 16.072 7.948 -13.220 1.00 91.25 264 VAL A N 1
ATOM 2067 C CA . VAL A 1 264 ? 16.784 8.618 -14.328 1.00 91.25 264 VAL A CA 1
ATOM 2068 C C . VAL A 1 264 ? 18.202 9.018 -13.924 1.00 91.25 264 VAL A C 1
ATOM 2070 O O . VAL A 1 264 ? 19.137 8.814 -14.692 1.00 91.25 264 VAL A O 1
ATOM 2073 N N . SER A 1 265 ? 18.387 9.537 -12.706 1.00 87.75 265 SER A N 1
ATOM 2074 C CA . SER A 1 265 ? 19.715 9.902 -12.193 1.00 87.75 265 SER A CA 1
ATOM 2075 C C . SER A 1 265 ? 20.620 8.696 -11.934 1.00 87.75 265 SER A C 1
ATOM 2077 O O . SER A 1 265 ? 21.833 8.865 -11.857 1.00 87.75 265 SER A O 1
ATOM 2079 N N . ARG A 1 266 ? 20.042 7.497 -11.783 1.00 88.06 266 ARG A N 1
ATOM 2080 C CA . ARG A 1 266 ? 20.769 6.257 -11.487 1.00 88.06 266 ARG A CA 1
ATOM 2081 C C . ARG A 1 266 ? 21.087 5.444 -12.738 1.00 88.06 266 ARG A C 1
ATOM 2083 O O . ARG A 1 266 ? 22.174 4.891 -12.819 1.00 88.06 266 ARG A O 1
ATOM 2090 N N . LEU A 1 267 ? 20.141 5.350 -13.669 1.00 93.88 267 LEU A N 1
ATOM 2091 C CA . LEU A 1 267 ? 20.202 4.425 -14.805 1.00 93.88 267 LEU A CA 1
ATOM 2092 C C . LEU A 1 267 ? 20.362 5.124 -16.159 1.00 93.88 267 LEU A C 1
ATOM 2094 O O . LEU A 1 267 ? 20.684 4.464 -17.137 1.00 93.88 267 LEU A O 1
ATOM 2098 N N . GLY A 1 268 ? 20.149 6.440 -16.229 1.00 92.94 268 GLY A N 1
ATOM 2099 C CA . GLY A 1 268 ? 20.094 7.172 -17.493 1.00 92.94 268 GLY A CA 1
ATOM 2100 C C . GLY A 1 268 ? 18.681 7.238 -18.078 1.00 92.94 268 GLY A C 1
ATOM 2101 O O . GLY A 1 268 ? 17.820 6.390 -17.831 1.00 92.94 268 GLY A O 1
ATOM 2102 N N . ALA A 1 269 ? 18.412 8.308 -18.829 1.00 91.50 269 ALA A N 1
ATOM 2103 C CA . ALA A 1 269 ? 17.097 8.553 -19.418 1.00 91.50 269 ALA A CA 1
ATOM 2104 C C . ALA A 1 269 ? 16.749 7.534 -20.514 1.00 91.50 269 ALA A C 1
ATOM 2106 O O . ALA A 1 269 ? 15.593 7.145 -20.636 1.00 91.50 269 ALA A O 1
ATOM 2107 N N . ASP A 1 270 ? 17.737 7.086 -21.283 1.00 92.19 270 ASP A N 1
ATOM 2108 C CA . ASP A 1 270 ? 17.607 6.071 -22.328 1.00 92.19 270 ASP A CA 1
ATOM 2109 C C . ASP A 1 270 ? 17.152 4.718 -21.762 1.00 92.19 270 ASP A C 1
ATOM 2111 O O . ASP A 1 270 ? 16.215 4.119 -22.286 1.00 92.19 270 ASP A O 1
ATOM 2115 N N . VAL A 1 271 ? 17.734 4.284 -20.639 1.00 94.12 271 VAL A N 1
ATOM 2116 C CA . VAL A 1 271 ? 17.341 3.036 -19.967 1.00 94.12 271 VAL A CA 1
ATOM 2117 C C . VAL A 1 271 ? 15.935 3.148 -19.382 1.00 94.12 271 VAL A C 1
ATOM 2119 O O . VAL A 1 271 ? 15.115 2.253 -19.578 1.00 94.12 271 VAL A O 1
ATOM 2122 N N . VAL A 1 272 ? 15.639 4.252 -18.687 1.00 91.38 272 VAL A N 1
ATOM 2123 C CA . VAL A 1 272 ? 14.349 4.450 -18.005 1.00 91.38 272 VAL A CA 1
ATOM 2124 C C . VAL A 1 272 ? 13.190 4.621 -18.985 1.00 91.38 272 VAL A C 1
ATOM 2126 O O . VAL A 1 272 ? 12.085 4.176 -18.691 1.00 91.38 272 VAL A O 1
ATOM 2129 N N . THR A 1 273 ? 13.411 5.262 -20.133 1.00 89.19 273 THR A N 1
ATOM 2130 C CA . THR A 1 273 ? 12.341 5.519 -21.115 1.00 89.19 273 THR A CA 1
ATOM 2131 C C . THR A 1 273 ? 12.091 4.358 -22.071 1.00 89.19 273 THR A C 1
ATOM 2133 O O . THR A 1 273 ? 11.078 4.365 -22.769 1.00 89.19 273 THR A O 1
ATOM 2136 N N . ASN A 1 274 ? 12.949 3.337 -22.068 1.00 91.44 274 ASN A N 1
ATOM 2137 C CA . ASN A 1 274 ? 12.684 2.084 -22.758 1.00 91.44 274 ASN A CA 1
ATOM 2138 C C . ASN A 1 274 ? 11.839 1.148 -21.873 1.00 91.44 274 ASN A C 1
ATOM 2140 O O . ASN A 1 274 ? 12.348 0.538 -20.934 1.00 91.44 274 ASN A O 1
ATOM 2144 N N . LEU A 1 275 ? 10.548 1.015 -22.190 1.00 89.25 275 LEU A N 1
ATOM 2145 C CA . LEU A 1 275 ? 9.620 0.169 -21.431 1.00 89.25 275 LEU A CA 1
ATOM 2146 C C . LEU A 1 275 ? 9.882 -1.333 -21.554 1.00 89.25 275 LEU A C 1
ATOM 2148 O O . LEU A 1 275 ? 9.399 -2.081 -20.709 1.00 89.25 275 LEU A O 1
ATOM 2152 N N . ASP A 1 276 ? 10.655 -1.787 -22.540 1.00 91.19 276 ASP A N 1
ATOM 2153 C CA . ASP A 1 276 ? 11.056 -3.199 -22.610 1.00 91.19 276 ASP A CA 1
ATOM 2154 C C . ASP A 1 276 ? 11.976 -3.588 -21.442 1.00 91.19 276 ASP A C 1
ATOM 2156 O O . ASP A 1 276 ? 12.128 -4.768 -21.132 1.00 91.19 276 ASP A O 1
ATOM 2160 N N . ASN A 1 277 ? 12.551 -2.595 -20.753 1.00 94.31 277 ASN A N 1
ATOM 2161 C CA . ASN A 1 277 ? 13.321 -2.790 -19.532 1.00 94.31 277 ASN A CA 1
ATOM 2162 C C . ASN A 1 277 ? 12.446 -2.892 -18.273 1.00 94.31 277 ASN A C 1
ATOM 2164 O O . ASN A 1 277 ? 12.994 -3.074 -17.189 1.00 94.31 277 ASN A O 1
ATOM 2168 N N . TRP A 1 278 ? 11.128 -2.695 -18.355 1.00 94.12 278 TRP A N 1
ATOM 2169 C CA . TRP A 1 278 ? 10.264 -2.614 -17.176 1.00 94.12 278 TRP A CA 1
ATOM 2170 C C . TRP A 1 278 ? 9.603 -3.954 -16.892 1.00 94.12 278 TRP A C 1
ATOM 2172 O O . TRP A 1 278 ? 8.937 -4.524 -17.754 1.00 94.12 278 TRP A O 1
ATOM 2182 N N . PHE A 1 279 ? 9.742 -4.415 -15.653 1.00 95.94 279 PHE A N 1
ATOM 2183 C CA . PHE A 1 279 ? 9.215 -5.697 -15.207 1.00 95.94 279 PHE A CA 1
ATOM 2184 C C . PHE A 1 279 ? 8.521 -5.531 -13.863 1.00 95.94 279 PHE A C 1
ATOM 2186 O O . PHE A 1 279 ? 9.098 -4.981 -12.924 1.00 95.94 279 PHE A O 1
ATOM 2193 N N . LEU A 1 280 ? 7.301 -6.041 -13.743 1.00 97.06 280 LEU A N 1
ATOM 2194 C CA . LEU A 1 280 ? 6.769 -6.380 -12.430 1.00 97.06 280 LEU A CA 1
ATOM 2195 C C . LEU A 1 280 ? 7.606 -7.518 -11.841 1.00 97.06 280 LEU A C 1
ATOM 2197 O O . LEU A 1 280 ? 8.212 -8.309 -12.564 1.00 97.06 280 LEU A O 1
ATOM 2201 N N . SER A 1 281 ? 7.649 -7.605 -10.520 1.00 97.62 281 SER A N 1
ATOM 2202 C CA . SER A 1 281 ? 8.448 -8.592 -9.788 1.00 97.62 281 SER A CA 1
ATOM 2203 C C . SER A 1 281 ? 8.111 -10.053 -10.108 1.00 97.62 281 SER A C 1
ATOM 2205 O O . SER A 1 281 ? 8.943 -10.927 -9.884 1.00 97.62 281 SER A O 1
ATOM 2207 N N . THR A 1 282 ? 6.934 -10.316 -10.673 1.00 96.69 282 THR A N 1
ATOM 2208 C CA . THR A 1 282 ? 6.512 -11.602 -11.260 1.00 96.69 282 THR A CA 1
ATOM 2209 C C . THR A 1 282 ? 7.285 -11.982 -12.532 1.00 96.69 282 THR A C 1
ATOM 2211 O O . THR A 1 282 ? 7.144 -13.096 -13.029 1.00 96.69 282 THR A O 1
ATOM 2214 N N . GLY A 1 283 ? 8.086 -11.067 -13.087 1.00 95.44 283 GLY A N 1
ATOM 2215 C CA . GLY A 1 283 ? 8.754 -11.200 -14.384 1.00 95.44 283 GLY A CA 1
ATOM 2216 C C . GLY A 1 283 ? 7.927 -10.704 -15.571 1.00 95.44 283 GLY A C 1
ATOM 2217 O O . GLY A 1 283 ? 8.364 -10.820 -16.714 1.00 95.44 283 GLY A O 1
ATOM 2218 N N . ASP A 1 284 ? 6.745 -10.141 -15.329 1.00 93.75 284 ASP A N 1
ATOM 2219 C CA . ASP A 1 284 ? 5.866 -9.640 -16.381 1.00 93.75 284 ASP A CA 1
ATOM 2220 C C . ASP A 1 284 ? 6.285 -8.251 -16.889 1.00 93.75 284 ASP A C 1
ATOM 2222 O O . ASP A 1 284 ? 6.369 -7.292 -16.122 1.00 93.75 284 ASP A O 1
ATOM 2226 N N . ASN A 1 285 ? 6.465 -8.126 -18.204 1.00 91.38 285 ASN A N 1
ATOM 2227 C CA . ASN A 1 285 ? 6.765 -6.869 -18.901 1.00 91.38 285 ASN A CA 1
ATOM 2228 C C . ASN A 1 285 ? 5.569 -6.305 -19.698 1.00 91.38 285 ASN A C 1
ATOM 2230 O O . ASN A 1 285 ? 5.729 -5.413 -20.543 1.00 91.38 285 ASN A O 1
ATOM 2234 N N . SER A 1 286 ? 4.371 -6.846 -19.464 1.00 87.12 286 SER A N 1
ATOM 2235 C CA . SER A 1 286 ? 3.103 -6.391 -20.044 1.00 87.12 286 SER A CA 1
ATOM 2236 C C . SER A 1 286 ? 2.229 -5.607 -19.061 1.00 87.12 286 SER A C 1
ATOM 2238 O O . SER A 1 286 ? 1.209 -5.054 -19.470 1.00 87.12 286 SER A O 1
ATOM 2240 N N . GLY A 1 287 ? 2.586 -5.579 -17.772 1.00 88.69 287 GLY A N 1
ATOM 2241 C CA . GLY A 1 287 ? 1.805 -4.935 -16.711 1.00 88.69 287 GLY A CA 1
ATOM 2242 C C . GLY A 1 287 ? 0.480 -5.636 -16.386 1.00 88.69 287 GLY A C 1
ATOM 2243 O O . GLY A 1 287 ? -0.386 -5.039 -15.744 1.00 88.69 287 GLY A O 1
ATOM 2244 N N . SER A 1 288 ? 0.295 -6.870 -16.853 1.00 89.56 288 SER A N 1
ATOM 2245 C CA . SER A 1 288 ? -0.944 -7.645 -16.738 1.00 89.56 288 SER A CA 1
ATOM 2246 C C . SER A 1 288 ? -0.983 -8.545 -15.513 1.00 89.56 288 SER A C 1
ATOM 2248 O O . SER A 1 288 ? -2.074 -8.875 -15.061 1.00 89.56 288 SER A O 1
ATOM 2250 N N . SER A 1 289 ? 0.177 -8.871 -14.942 1.00 94.38 289 SER A N 1
ATOM 2251 C CA . SER A 1 289 ? 0.283 -9.555 -13.647 1.00 94.38 289 SER A CA 1
ATOM 2252 C C . SER A 1 289 ? 0.028 -8.624 -12.452 1.00 94.38 289 SER A C 1
ATOM 2254 O O . SER A 1 289 ? 0.234 -8.990 -11.292 1.00 94.38 289 SER A O 1
ATOM 2256 N N . ALA A 1 290 ? -0.390 -7.388 -12.735 1.00 94.00 290 ALA A N 1
ATOM 2257 C CA . ALA A 1 290 ? -0.788 -6.407 -11.749 1.00 94.00 290 ALA A CA 1
ATOM 2258 C C . ALA A 1 290 ? -1.872 -6.978 -10.830 1.00 94.00 290 ALA A C 1
ATOM 2260 O O . ALA A 1 290 ? -2.873 -7.544 -11.272 1.00 94.00 290 ALA A O 1
ATOM 2261 N N . HIS A 1 291 ? -1.660 -6.793 -9.540 1.00 96.81 291 HIS A N 1
ATOM 2262 C CA . HIS A 1 291 ? -2.582 -7.181 -8.492 1.00 96.81 291 HIS A CA 1
ATOM 2263 C C . HIS A 1 291 ? -2.368 -6.259 -7.304 1.00 96.81 291 HIS A C 1
ATOM 2265 O O . HIS A 1 291 ? -1.432 -5.451 -7.267 1.00 96.81 291 HIS A O 1
ATOM 2271 N N . GLY A 1 292 ? -3.227 -6.410 -6.316 1.00 97.56 292 GLY A N 1
ATOM 2272 C CA . GLY A 1 292 ? -2.779 -6.100 -4.985 1.00 97.56 292 GLY A CA 1
ATOM 2273 C C . GLY A 1 292 ? -3.768 -6.490 -3.930 1.00 97.56 292 GLY A C 1
ATOM 2274 O O . GLY A 1 292 ? -4.868 -6.992 -4.184 1.00 97.56 292 GLY A O 1
ATOM 2275 N N . ASP A 1 293 ? -3.308 -6.217 -2.731 1.00 98.38 293 ASP A N 1
ATOM 2276 C CA . ASP A 1 293 ? -3.744 -6.928 -1.564 1.00 98.38 293 ASP A CA 1
ATOM 2277 C C . ASP A 1 293 ? -4.003 -5.946 -0.443 1.00 98.38 293 ASP A C 1
ATOM 2279 O O . ASP A 1 293 ? -3.377 -4.881 -0.332 1.00 98.38 293 ASP A O 1
ATOM 2283 N N . PHE A 1 294 ? -4.964 -6.307 0.388 1.00 98.31 294 PHE A N 1
ATOM 2284 C CA . PHE A 1 294 ? -5.430 -5.449 1.450 1.00 98.31 294 PHE A CA 1
ATOM 2285 C C . PHE A 1 294 ? -5.852 -6.271 2.652 1.00 98.31 294 PHE A C 1
ATOM 2287 O O . PHE A 1 294 ? -6.640 -7.203 2.526 1.00 98.31 294 PHE A O 1
ATOM 2294 N N . ILE A 1 295 ? -5.379 -5.861 3.826 1.00 98.56 295 ILE A N 1
ATOM 2295 C CA . ILE A 1 295 ? -5.941 -6.274 5.108 1.00 98.56 295 ILE A CA 1
ATOM 2296 C C . ILE A 1 295 ? -6.338 -5.016 5.875 1.00 98.56 295 ILE A C 1
ATOM 2298 O O . ILE A 1 295 ? -5.505 -4.146 6.145 1.00 98.56 295 ILE A O 1
ATOM 2302 N N . SER A 1 296 ? -7.614 -4.919 6.241 1.00 97.75 296 SER A N 1
ATOM 2303 C CA . SER A 1 296 ? -8.139 -3.810 7.034 1.00 97.75 296 SER A CA 1
ATOM 2304 C C . SER A 1 296 ? -7.624 -3.867 8.470 1.00 97.75 296 SER A C 1
ATOM 2306 O O . SER A 1 296 ? -7.848 -4.839 9.189 1.00 97.75 296 SER A O 1
ATOM 2308 N N . GLY A 1 297 ? -6.983 -2.787 8.905 1.00 95.56 297 GLY A N 1
ATOM 2309 C CA . GLY A 1 297 ? -6.562 -2.562 10.290 1.00 95.56 297 GLY A CA 1
ATOM 2310 C C . GLY A 1 297 ? -7.047 -1.213 10.810 1.00 95.56 297 GLY A C 1
ATOM 2311 O O . GLY A 1 297 ? -6.396 -0.591 11.644 1.00 95.56 297 GLY A O 1
ATOM 2312 N N . TRP A 1 298 ? -8.155 -0.709 10.266 1.00 91.88 298 TRP A N 1
ATOM 2313 C CA . TRP A 1 298 ? -8.817 0.463 10.825 1.00 91.88 298 TRP A CA 1
ATOM 2314 C C . TRP A 1 298 ? -9.616 0.093 12.080 1.00 91.88 298 TRP A C 1
ATOM 2316 O O . TRP A 1 298 ? -10.290 -0.940 12.083 1.00 91.88 298 TRP A O 1
ATOM 2326 N N . PRO A 1 299 ? -9.630 0.960 13.104 1.00 89.12 299 PRO A N 1
ATOM 2327 C CA . PRO A 1 299 ? -10.617 0.895 14.171 1.00 89.12 299 PRO A CA 1
ATOM 2328 C C . PRO A 1 299 ? -12.025 1.134 13.603 1.00 89.12 299 PRO A C 1
ATOM 2330 O O . PRO A 1 299 ? -12.271 2.124 12.907 1.00 89.12 299 PRO A O 1
ATOM 2333 N N . GLU A 1 300 ? -12.951 0.208 13.855 1.00 86.44 300 GLU A N 1
ATOM 2334 C CA . GLU A 1 300 ? -14.319 0.281 13.319 1.00 86.44 300 GLU A CA 1
ATOM 2335 C C . GLU A 1 300 ? -15.123 1.452 13.906 1.00 86.44 300 GLU A C 1
ATOM 2337 O O . GLU A 1 300 ? -15.946 2.055 13.219 1.00 86.44 300 GLU A O 1
ATOM 2342 N N . ASP A 1 301 ? -14.855 1.820 15.156 1.00 85.62 301 ASP A N 1
ATOM 2343 C CA . ASP A 1 301 ? -15.432 2.984 15.831 1.00 85.62 301 ASP A CA 1
ATOM 2344 C C . ASP A 1 301 ? -15.017 4.301 15.159 1.00 85.62 301 ASP A C 1
ATOM 2346 O O . ASP A 1 301 ? -15.847 5.189 14.946 1.00 85.62 301 ASP A O 1
ATOM 2350 N N . LEU A 1 302 ? -13.759 4.400 14.720 1.00 86.88 302 LEU A N 1
ATOM 2351 C CA . LEU A 1 302 ? -13.274 5.552 13.964 1.00 86.88 302 LEU A CA 1
ATOM 2352 C C . LEU A 1 302 ? -13.988 5.679 12.611 1.00 86.88 302 LEU A C 1
ATOM 2354 O O . LEU A 1 302 ? -14.302 6.789 12.172 1.00 86.88 302 LEU A O 1
ATOM 2358 N N . TRP A 1 303 ? -14.310 4.553 11.966 1.00 87.88 303 TRP A N 1
ATOM 2359 C CA . TRP A 1 303 ? -15.074 4.544 10.717 1.00 87.88 303 TRP A CA 1
ATOM 2360 C C . TRP A 1 303 ? -16.478 5.121 10.862 1.00 87.88 303 TRP A C 1
ATOM 2362 O O . TRP A 1 303 ? -16.926 5.812 9.947 1.00 87.88 303 TRP A O 1
ATOM 2372 N N . VAL A 1 304 ? -17.156 4.888 11.990 1.00 85.94 304 VAL A N 1
ATOM 2373 C CA . VAL A 1 304 ? -18.472 5.491 12.260 1.00 85.94 304 VAL A CA 1
ATOM 2374 C C . VAL A 1 304 ? -18.369 7.016 12.187 1.00 85.94 304 VAL A C 1
ATOM 2376 O O . VAL A 1 304 ? -19.154 7.661 11.488 1.00 85.94 304 VAL A O 1
ATOM 2379 N N . GLY A 1 305 ? -17.344 7.587 12.827 1.00 83.62 305 GLY A N 1
ATOM 2380 C CA . GLY A 1 305 ? -17.057 9.019 12.766 1.00 83.62 305 GLY A CA 1
ATOM 2381 C C . GLY A 1 305 ? -16.691 9.495 11.359 1.00 83.62 305 GLY A C 1
ATOM 2382 O O . GLY A 1 305 ? -17.225 10.503 10.898 1.00 83.62 305 GLY A O 1
ATOM 2383 N N . ILE A 1 306 ? -15.812 8.774 10.653 1.00 86.31 306 ILE A N 1
ATOM 2384 C CA . ILE A 1 306 ? -15.375 9.139 9.295 1.00 86.31 306 ILE A CA 1
ATOM 2385 C C . ILE A 1 306 ? -16.560 9.158 8.320 1.00 86.31 306 ILE A C 1
ATOM 2387 O O . ILE A 1 306 ? -16.710 10.106 7.547 1.00 86.31 306 ILE A O 1
ATOM 2391 N N . ILE A 1 307 ? -17.419 8.137 8.354 1.00 86.50 307 ILE A N 1
ATOM 2392 C CA . ILE A 1 307 ? -18.601 8.051 7.487 1.00 86.50 307 ILE A CA 1
ATOM 2393 C C . ILE A 1 307 ? -19.569 9.193 7.794 1.00 86.50 307 ILE A C 1
ATOM 2395 O O . ILE A 1 307 ? -20.075 9.818 6.861 1.00 86.50 307 ILE A O 1
ATOM 2399 N N . ALA A 1 308 ? -19.805 9.487 9.075 1.00 83.19 308 ALA A N 1
ATOM 2400 C CA . ALA A 1 308 ? -20.744 10.520 9.497 1.00 83.19 308 ALA A CA 1
ATOM 2401 C C . ALA A 1 308 ? -20.254 11.944 9.194 1.00 83.19 308 ALA A C 1
ATOM 2403 O O . ALA A 1 308 ? -21.055 12.787 8.798 1.00 83.19 308 ALA A O 1
ATOM 2404 N N . ASN A 1 309 ? -18.953 12.208 9.355 1.00 79.31 309 ASN A N 1
ATOM 2405 C CA . ASN A 1 309 ? -18.445 13.575 9.498 1.00 79.31 309 ASN A CA 1
ATOM 2406 C C . ASN A 1 309 ? -17.418 13.998 8.442 1.00 79.31 309 ASN A C 1
ATOM 2408 O O . ASN A 1 309 ? -17.016 15.156 8.446 1.00 79.31 309 ASN A O 1
ATOM 2412 N N . CYS A 1 310 ? -16.970 13.107 7.551 1.00 79.81 310 CYS A N 1
ATOM 2413 C CA . CYS A 1 310 ? -15.940 13.451 6.568 1.00 79.81 310 CYS A CA 1
ATOM 2414 C C . CYS A 1 310 ? -16.485 13.503 5.136 1.00 79.81 310 CYS A C 1
ATOM 2416 O O . CYS A 1 310 ? -17.310 12.678 4.729 1.00 79.81 310 CYS A O 1
ATOM 2418 N N . SER A 1 311 ? -16.042 14.499 4.363 1.00 73.69 311 SER A N 1
ATOM 2419 C CA . SER A 1 311 ? -16.381 14.665 2.946 1.00 73.69 311 SER A CA 1
ATOM 2420 C C . SER A 1 311 ? -15.485 15.713 2.298 1.00 73.69 311 SER A C 1
ATOM 2422 O O . SER A 1 311 ? -15.510 16.868 2.689 1.00 73.69 311 SER A O 1
ATOM 2424 N N . SER A 1 312 ? -14.778 15.366 1.221 1.00 57.84 312 SER A N 1
ATOM 2425 C CA . SER A 1 312 ? -14.051 16.364 0.425 1.00 57.84 312 SER A CA 1
ATOM 2426 C C . SER A 1 312 ? -14.915 17.074 -0.631 1.00 57.84 312 SER A C 1
ATOM 2428 O O . SER A 1 312 ? -14.355 17.768 -1.481 1.00 57.84 312 SER A O 1
ATOM 2430 N N . ALA A 1 313 ? -16.231 16.830 -0.677 1.00 49.06 313 ALA A N 1
ATOM 2431 C CA . ALA A 1 313 ? -17.098 17.368 -1.730 1.00 49.06 313 ALA A CA 1
ATOM 2432 C C . ALA A 1 313 ? -17.432 18.860 -1.532 1.00 49.06 313 ALA A C 1
ATOM 2434 O O . ALA A 1 313 ? -17.784 19.520 -2.504 1.00 49.06 313 ALA A O 1
ATOM 2435 N N . GLU A 1 314 ? -17.239 19.408 -0.324 1.00 41.72 314 GLU A N 1
ATOM 2436 C CA . GLU A 1 314 ? -17.658 20.781 0.018 1.00 41.72 314 GLU A CA 1
ATOM 2437 C C . GLU A 1 314 ? -16.561 21.640 0.673 1.00 41.72 314 GLU A C 1
ATOM 2439 O O . GLU A 1 314 ? -16.838 22.635 1.331 1.00 41.72 314 GLU A O 1
ATOM 2444 N N . GLY A 1 315 ? -15.282 21.281 0.512 1.00 39.97 315 GLY A N 1
ATOM 2445 C CA . GLY A 1 315 ? -14.189 21.993 1.197 1.00 39.97 315 GLY A CA 1
ATOM 2446 C C . GLY A 1 315 ? -14.157 21.765 2.714 1.00 39.97 315 GLY A C 1
ATOM 2447 O O . GLY A 1 315 ? -13.299 22.320 3.399 1.00 39.97 315 GLY A O 1
ATOM 2448 N N . GLU A 1 316 ? -15.048 20.913 3.217 1.00 51.47 316 GLU A N 1
ATOM 2449 C CA . GLU A 1 316 ? -15.002 20.358 4.557 1.00 51.47 316 GLU A CA 1
ATOM 2450 C C . GLU A 1 316 ? -13.814 19.387 4.646 1.00 51.47 316 GLU A C 1
ATOM 2452 O O . GLU A 1 316 ? -13.529 18.605 3.734 1.00 51.47 316 GLU A O 1
ATOM 2457 N N . GLY A 1 317 ? -13.023 19.516 5.708 1.00 62.12 317 GLY A N 1
ATOM 2458 C CA . GLY A 1 317 ? -11.942 18.584 6.005 1.00 62.12 317 GLY A CA 1
ATOM 2459 C C . GLY A 1 317 ? -12.491 17.235 6.463 1.00 62.12 317 GLY A C 1
ATOM 2460 O O . GLY A 1 317 ? -13.635 16.859 6.202 1.00 62.12 317 GLY A O 1
ATOM 2461 N N . CYS A 1 318 ? -11.674 16.491 7.192 1.00 71.69 318 CYS A N 1
ATOM 2462 C CA . CYS A 1 318 ? -12.166 15.350 7.946 1.00 71.69 318 CYS A CA 1
ATOM 2463 C C . CYS A 1 318 ? -11.794 15.616 9.399 1.00 71.69 318 CYS A C 1
ATOM 2465 O O . CYS A 1 318 ? -10.711 15.194 9.801 1.00 71.69 318 CYS A O 1
ATOM 2467 N N . PRO A 1 319 ? -12.646 16.306 10.188 1.00 69.50 319 PRO A N 1
ATOM 2468 C CA . PRO A 1 319 ? -12.297 16.735 11.546 1.00 69.50 319 PRO A CA 1
ATOM 2469 C C . PRO A 1 319 ? -11.883 15.555 12.432 1.00 69.50 319 PRO A C 1
ATOM 2471 O O . PRO A 1 319 ? -10.987 15.678 13.255 1.00 69.50 319 PRO A O 1
ATOM 2474 N N . VAL A 1 320 ? -12.454 14.376 12.168 1.00 71.44 320 VAL A N 1
ATOM 2475 C CA . VAL A 1 320 ? -12.105 13.098 12.804 1.00 71.44 320 VAL A CA 1
ATOM 2476 C C . VAL A 1 320 ? -10.632 12.727 12.613 1.00 71.44 320 VAL A C 1
ATOM 2478 O O . VAL A 1 320 ? -10.036 12.102 13.480 1.00 71.44 320 VAL A O 1
ATOM 2481 N N . THR A 1 321 ? -10.032 13.096 11.479 1.00 63.50 321 THR A N 1
ATOM 2482 C CA . THR A 1 321 ? -8.633 12.788 11.154 1.00 63.50 321 THR A CA 1
ATOM 2483 C C . THR A 1 321 ? -7.718 14.004 11.113 1.00 63.50 321 THR A C 1
ATOM 2485 O O . THR A 1 321 ? -6.507 13.827 11.091 1.00 63.50 321 THR A O 1
ATOM 2488 N N . ASP A 1 322 ? -8.247 15.227 11.129 1.00 64.12 322 ASP A N 1
ATOM 2489 C CA . ASP A 1 322 ? -7.450 16.455 11.036 1.00 64.12 322 ASP A CA 1
ATOM 2490 C C . ASP A 1 322 ? -6.492 16.619 12.234 1.00 64.12 322 ASP A C 1
ATOM 2492 O O . ASP A 1 322 ? -5.424 17.216 12.086 1.00 64.12 322 ASP A O 1
ATOM 2496 N N . GLU A 1 323 ? -6.829 16.023 13.384 1.00 56.47 323 GLU A N 1
ATOM 2497 C CA . GLU A 1 323 ? -5.975 15.921 14.580 1.00 56.47 323 GLU A CA 1
ATOM 2498 C C . GLU A 1 323 ? -5.062 14.677 14.576 1.00 56.47 323 GLU A C 1
ATOM 2500 O O . GLU A 1 323 ? -4.034 14.649 15.250 1.00 56.47 323 GLU A O 1
ATOM 2505 N N . LEU A 1 324 ? -5.414 13.657 13.783 1.00 60.16 324 LEU A N 1
ATOM 2506 C CA . LEU A 1 324 ? -4.720 12.365 13.682 1.00 60.16 324 LEU A CA 1
ATOM 2507 C C . LEU A 1 324 ? -3.718 12.292 12.527 1.00 60.16 324 LEU A C 1
ATOM 2509 O O . LEU A 1 324 ? -2.922 11.352 12.469 1.00 60.16 324 LEU A O 1
ATOM 2513 N N . ILE A 1 325 ? -3.783 13.241 11.592 1.00 56.97 325 ILE A N 1
ATOM 2514 C CA . ILE A 1 325 ? -2.806 13.440 10.528 1.00 56.97 325 ILE A CA 1
ATOM 2515 C C . ILE A 1 325 ? -1.642 14.216 11.145 1.00 56.97 325 ILE A C 1
ATOM 2517 O O . ILE A 1 325 ? -1.758 15.431 11.346 1.00 56.97 325 ILE A O 1
ATOM 2521 N N . PRO A 1 326 ? -0.471 13.601 11.391 1.00 50.47 326 PRO A N 1
ATOM 2522 C CA . PRO A 1 326 ? 0.720 14.401 11.554 1.00 50.47 326 PRO A CA 1
ATOM 2523 C C . PRO A 1 326 ? 0.855 15.183 10.235 1.00 50.47 326 PRO A C 1
ATOM 2525 O O . PRO A 1 326 ? 0.614 14.638 9.154 1.00 50.47 326 PRO A O 1
ATOM 2528 N N . ARG A 1 327 ? 1.212 16.469 10.289 1.00 45.94 327 ARG A N 1
ATOM 2529 C CA . ARG A 1 327 ? 1.520 17.273 9.093 1.00 45.94 327 ARG A CA 1
ATOM 2530 C C . ARG A 1 327 ? 3.027 17.228 8.783 1.00 45.94 327 ARG A C 1
ATOM 2532 O O . ARG A 1 327 ? 3.635 18.301 8.743 1.00 45.94 327 ARG A O 1
ATOM 2539 N N . PRO A 1 328 ? 3.701 16.067 8.595 1.00 44.12 328 PRO A N 1
ATOM 2540 C CA . PRO A 1 328 ? 5.079 16.117 8.182 1.00 44.12 328 PRO A CA 1
ATOM 2541 C C . PRO A 1 328 ? 5.076 16.650 6.753 1.00 44.12 328 PRO A C 1
ATOM 2543 O O . PRO A 1 328 ? 4.339 16.186 5.873 1.00 44.12 328 PRO A O 1
ATOM 2546 N N . ARG A 1 329 ? 5.929 17.640 6.514 1.00 43.62 329 ARG A N 1
ATOM 2547 C CA . ARG A 1 329 ? 6.429 17.878 5.166 1.00 43.62 329 ARG A CA 1
ATOM 2548 C C . ARG A 1 329 ? 7.080 16.548 4.760 1.00 43.62 329 ARG A C 1
ATOM 2550 O O . ARG A 1 329 ? 8.041 16.151 5.399 1.00 43.62 329 ARG A O 1
ATOM 2557 N N . ASN A 1 330 ? 6.485 15.839 3.795 1.00 58.25 330 ASN A N 1
ATOM 2558 C CA . ASN A 1 330 ? 6.948 14.556 3.234 1.00 58.25 330 ASN A CA 1
ATOM 2559 C C . ASN A 1 330 ? 6.486 13.270 3.955 1.00 58.25 330 ASN A C 1
ATOM 2561 O O . ASN A 1 330 ? 7.275 12.368 4.209 1.00 58.25 330 ASN A O 1
ATOM 2565 N N . ALA A 1 331 ? 5.177 13.099 4.181 1.00 62.28 331 ALA A N 1
ATOM 2566 C CA . ALA A 1 331 ? 4.604 11.824 4.654 1.00 62.28 331 ALA A CA 1
ATOM 2567 C C . ALA A 1 331 ? 4.997 10.574 3.825 1.00 62.28 331 ALA A C 1
ATOM 2569 O O . ALA A 1 331 ? 4.892 9.463 4.327 1.00 62.28 331 ALA A O 1
ATOM 2570 N N . GLN A 1 332 ? 5.443 10.759 2.577 1.00 67.12 332 GLN A N 1
ATOM 2571 C CA . GLN A 1 332 ? 5.911 9.708 1.658 1.00 67.12 332 GLN A CA 1
ATOM 2572 C C . GLN A 1 332 ? 7.341 9.232 1.968 1.00 67.12 332 GLN A C 1
ATOM 2574 O O . GLN A 1 332 ? 7.743 8.190 1.471 1.00 67.12 332 GLN A O 1
ATOM 2579 N N . GLU A 1 333 ? 8.101 9.984 2.769 1.00 67.62 333 GLU A N 1
ATOM 2580 C CA . GLU A 1 333 ? 9.514 9.726 3.093 1.00 67.62 333 GLU A CA 1
ATOM 2581 C C . GLU A 1 333 ? 9.698 9.239 4.540 1.00 67.62 333 GLU A C 1
ATOM 2583 O O . GLU A 1 333 ? 10.818 9.170 5.043 1.00 67.62 333 GLU A O 1
ATOM 2588 N N . ARG A 1 334 ? 8.602 8.916 5.241 1.00 73.94 334 ARG A N 1
ATOM 2589 C CA . ARG A 1 334 ? 8.671 8.390 6.609 1.00 73.94 334 ARG A CA 1
ATOM 2590 C C . ARG A 1 334 ? 9.332 7.016 6.607 1.00 73.94 334 ARG A C 1
ATOM 2592 O O . ARG A 1 334 ? 8.914 6.132 5.870 1.00 73.94 334 ARG A O 1
ATOM 2599 N N . VAL A 1 335 ? 10.298 6.832 7.499 1.00 72.38 335 VAL A N 1
ATOM 2600 C CA . VAL A 1 335 ? 10.924 5.533 7.749 1.00 72.38 335 VAL A CA 1
ATOM 2601 C C . VAL A 1 335 ? 10.269 4.920 8.978 1.00 72.38 335 VAL A C 1
ATOM 2603 O O . VAL A 1 335 ? 10.241 5.535 10.044 1.00 72.38 335 VAL A O 1
ATOM 2606 N N . VAL A 1 336 ? 9.717 3.720 8.821 1.00 80.75 336 VAL A N 1
ATOM 2607 C CA . VAL A 1 336 ? 9.107 2.953 9.910 1.00 80.75 336 VAL A CA 1
ATOM 2608 C C . VAL A 1 336 ? 9.796 1.593 9.963 1.00 80.75 336 VAL A C 1
ATOM 2610 O O . VAL A 1 336 ? 9.792 0.894 8.952 1.00 80.75 336 VAL A O 1
ATOM 2613 N N . PRO A 1 337 ? 10.409 1.208 11.096 1.00 78.06 337 PRO A N 1
ATOM 2614 C CA . PRO A 1 337 ? 11.038 -0.098 11.207 1.00 78.06 337 PRO A CA 1
ATOM 2615 C C . PRO A 1 337 ? 9.969 -1.193 11.212 1.00 78.06 337 PRO A C 1
ATOM 2617 O O . PRO A 1 337 ? 8.989 -1.101 11.952 1.00 78.06 337 PRO A O 1
ATOM 2620 N N . LEU A 1 338 ? 10.178 -2.234 10.406 1.00 84.25 338 LEU A N 1
ATOM 2621 C CA . LEU A 1 338 ? 9.353 -3.438 10.434 1.00 84.25 338 LEU A CA 1
ATOM 2622 C C . LEU A 1 338 ? 9.514 -4.138 11.794 1.00 84.25 338 LEU A C 1
ATOM 2624 O O . LEU A 1 338 ? 10.626 -4.285 12.298 1.00 84.25 338 LEU A O 1
ATOM 2628 N N . MET A 1 339 ? 8.405 -4.563 12.398 1.00 90.06 339 MET A N 1
ATOM 2629 C CA . MET A 1 339 ? 8.395 -5.223 13.709 1.00 90.06 339 MET A CA 1
ATOM 2630 C C . MET A 1 339 ? 8.594 -6.735 13.610 1.00 90.06 339 MET A C 1
ATOM 2632 O O . MET A 1 339 ? 9.019 -7.364 14.579 1.00 90.06 339 MET A O 1
ATOM 2636 N N . LYS A 1 340 ? 8.265 -7.324 12.459 1.00 86.88 340 LYS A N 1
ATOM 2637 C CA . LYS A 1 340 ? 8.390 -8.761 12.220 1.00 86.88 340 LYS A CA 1
ATOM 2638 C C . LYS A 1 340 ? 9.617 -9.097 11.376 1.00 86.88 340 LYS A C 1
ATOM 2640 O O . LYS A 1 340 ? 10.092 -8.250 10.621 1.00 86.88 340 LYS A O 1
ATOM 2645 N N . PRO A 1 341 ? 10.121 -10.339 11.474 1.00 83.19 341 PRO A N 1
ATOM 2646 C CA . PRO A 1 341 ? 11.190 -10.810 10.607 1.00 83.19 341 PRO A CA 1
ATOM 2647 C C . PRO A 1 341 ? 10.799 -10.745 9.128 1.00 83.19 341 PRO A C 1
ATOM 2649 O O . PRO A 1 341 ? 9.649 -10.996 8.765 1.00 83.19 341 PRO A O 1
ATOM 2652 N N . MET A 1 342 ? 11.791 -10.485 8.283 1.00 83.31 342 MET A N 1
ATOM 2653 C CA . MET A 1 342 ? 11.675 -10.547 6.828 1.00 83.31 342 MET A CA 1
ATOM 2654 C C . MET A 1 342 ? 12.736 -11.489 6.245 1.00 83.31 342 MET A C 1
ATOM 2656 O O . MET A 1 342 ? 13.775 -11.696 6.883 1.00 83.31 342 MET A O 1
ATOM 2660 N N . PRO A 1 343 ? 12.503 -12.059 5.049 1.00 83.69 343 PRO A N 1
ATOM 2661 C CA . PRO A 1 343 ? 13.506 -12.855 4.355 1.00 83.69 343 PRO A CA 1
ATOM 2662 C C . PRO A 1 343 ? 14.812 -12.071 4.180 1.00 83.69 343 PRO A C 1
ATOM 2664 O O . PRO A 1 343 ? 14.807 -10.917 3.752 1.00 83.69 343 PRO A O 1
ATOM 2667 N N . ASN A 1 344 ? 15.940 -12.702 4.510 1.00 82.19 344 ASN A N 1
ATOM 2668 C CA . ASN A 1 344 ? 17.262 -12.097 4.358 1.00 82.19 344 ASN A CA 1
ATOM 2669 C C . ASN A 1 344 ? 17.779 -12.299 2.924 1.00 82.19 344 ASN A C 1
ATOM 2671 O O . ASN A 1 344 ? 18.621 -13.161 2.670 1.00 82.19 344 ASN A O 1
ATOM 2675 N N . GLU A 1 345 ? 17.234 -11.534 1.980 1.00 82.75 345 GLU A N 1
ATOM 2676 C CA . GLU A 1 345 ? 17.666 -11.506 0.580 1.00 82.75 345 GLU A CA 1
ATOM 2677 C C . GLU A 1 345 ? 17.980 -10.095 0.101 1.00 82.75 345 GLU A C 1
ATOM 2679 O O . GLU A 1 345 ? 17.409 -9.104 0.553 1.00 82.75 345 GLU A O 1
ATOM 2684 N N . VAL A 1 346 ? 18.891 -10.011 -0.867 1.00 84.19 346 VAL A N 1
ATOM 2685 C CA . VAL A 1 346 ? 19.127 -8.773 -1.604 1.00 84.19 346 VAL A CA 1
ATOM 2686 C C . VAL A 1 346 ? 17.958 -8.563 -2.557 1.00 84.19 346 VAL A C 1
ATOM 2688 O O . VAL A 1 346 ? 17.699 -9.404 -3.413 1.00 84.19 346 VAL A O 1
ATOM 2691 N N . VAL A 1 347 ? 17.274 -7.429 -2.415 1.00 87.00 347 VAL A N 1
ATOM 2692 C CA . VAL A 1 347 ? 16.078 -7.105 -3.209 1.00 87.00 347 VAL A CA 1
ATOM 2693 C C . VAL A 1 347 ? 16.356 -6.118 -4.342 1.00 87.00 347 VAL A C 1
ATOM 2695 O O . VAL A 1 347 ? 15.573 -6.042 -5.286 1.00 87.00 347 VAL A O 1
ATOM 2698 N N . SER A 1 348 ? 17.464 -5.366 -4.274 1.00 91.19 348 SER A N 1
ATOM 2699 C CA . SER A 1 348 ? 17.930 -4.469 -5.337 1.00 91.19 348 SER A CA 1
ATOM 2700 C C . SER A 1 348 ? 19.371 -3.977 -5.097 1.00 91.19 348 SER A C 1
ATOM 2702 O O . SER A 1 348 ? 19.707 -3.638 -3.963 1.00 91.19 348 SER A O 1
ATOM 2704 N N . PRO A 1 349 ? 20.185 -3.789 -6.155 1.00 93.81 349 PRO A N 1
ATOM 2705 C CA . PRO A 1 349 ? 19.987 -4.356 -7.487 1.00 93.81 349 PRO A CA 1
ATOM 2706 C C . PRO A 1 349 ? 20.165 -5.883 -7.466 1.00 93.81 349 PRO A C 1
ATOM 2708 O O . PRO A 1 349 ? 20.889 -6.412 -6.625 1.00 93.81 349 PRO A O 1
ATOM 2711 N N . VAL A 1 350 ? 19.524 -6.593 -8.394 1.00 91.81 350 VAL A N 1
ATOM 2712 C CA . VAL A 1 350 ? 19.564 -8.066 -8.478 1.00 91.81 350 VAL A CA 1
ATOM 2713 C C . VAL A 1 350 ? 19.775 -8.537 -9.914 1.00 91.81 350 VAL A C 1
ATOM 2715 O O . VAL A 1 350 ? 19.213 -7.963 -10.836 1.00 91.81 350 VAL A O 1
ATOM 2718 N N . ALA A 1 351 ? 20.569 -9.589 -10.121 1.00 94.12 351 ALA A N 1
ATOM 2719 C CA . ALA A 1 351 ? 20.811 -10.140 -11.463 1.00 94.12 351 ALA A CA 1
ATOM 2720 C C . ALA A 1 351 ? 19.608 -10.944 -11.993 1.00 94.12 351 ALA A C 1
ATOM 2722 O O . ALA A 1 351 ? 19.371 -11.020 -13.195 1.00 94.12 351 ALA A O 1
ATOM 2723 N N . VAL A 1 352 ? 18.842 -11.545 -11.080 1.00 94.38 352 VAL A N 1
ATOM 2724 C CA . VAL A 1 352 ? 17.627 -12.317 -11.352 1.00 94.38 352 VAL A CA 1
ATOM 2725 C C . VAL A 1 352 ? 16.568 -11.859 -10.358 1.00 94.38 352 VAL A C 1
ATOM 2727 O O . VAL A 1 352 ? 16.888 -11.632 -9.190 1.00 94.38 352 VAL A O 1
ATOM 2730 N N . LEU A 1 353 ? 15.324 -11.710 -10.813 1.00 94.94 353 LEU A N 1
ATOM 2731 C CA . LEU A 1 353 ? 14.219 -11.344 -9.932 1.00 94.94 353 LEU A CA 1
ATOM 2732 C C . LEU A 1 353 ? 14.037 -12.409 -8.828 1.00 94.94 353 LEU A C 1
ATOM 2734 O O . LEU A 1 353 ? 14.005 -13.607 -9.143 1.00 94.94 353 LEU A O 1
ATOM 2738 N N . PRO A 1 354 ? 13.930 -12.002 -7.547 1.00 91.75 354 PRO A N 1
ATOM 2739 C CA . PRO A 1 354 ? 13.736 -12.925 -6.436 1.00 91.75 354 PRO A CA 1
ATOM 2740 C C . PRO A 1 354 ? 12.502 -13.807 -6.636 1.00 91.75 354 PRO A C 1
ATOM 2742 O O . PRO A 1 354 ? 11.401 -13.310 -6.861 1.00 91.75 354 PRO A O 1
ATOM 2745 N N . SER A 1 355 ? 12.700 -15.120 -6.546 1.00 89.12 355 SER A N 1
ATOM 2746 C CA . SER A 1 355 ? 11.673 -16.151 -6.724 1.00 89.12 355 SER A CA 1
ATOM 2747 C C . SER A 1 355 ? 12.106 -17.455 -6.037 1.00 89.12 355 SER A C 1
ATOM 2749 O O . SER A 1 355 ? 13.240 -17.576 -5.569 1.00 89.12 355 SER A O 1
ATOM 2751 N N . GLY A 1 356 ? 11.211 -18.444 -5.971 1.00 82.81 356 GLY A N 1
ATOM 2752 C CA . GLY A 1 356 ? 11.515 -19.761 -5.398 1.00 82.81 356 GLY A CA 1
ATOM 2753 C C . GLY A 1 356 ? 11.488 -19.794 -3.859 1.00 82.81 356 GLY A C 1
ATOM 2754 O O . GLY A 1 356 ? 10.826 -18.958 -3.245 1.00 82.81 356 GLY A O 1
ATOM 2755 N N . PRO A 1 357 ? 12.147 -20.770 -3.206 1.00 77.44 357 PRO A N 1
ATOM 2756 C CA . PRO A 1 357 ? 12.117 -20.904 -1.745 1.00 77.44 357 PRO A CA 1
ATOM 2757 C C . PRO A 1 357 ? 12.773 -19.714 -1.022 1.00 77.44 357 PRO A C 1
ATOM 2759 O O . PRO A 1 357 ? 13.531 -18.939 -1.619 1.00 77.44 357 PRO A O 1
ATOM 2762 N N . CYS A 1 358 ? 12.481 -19.539 0.270 1.00 73.88 358 CYS A N 1
ATOM 2763 C CA . CYS A 1 358 ? 13.116 -18.476 1.047 1.00 73.88 358 CYS A CA 1
ATOM 2764 C C . CYS A 1 358 ? 14.629 -18.708 1.200 1.00 73.88 358 CYS A C 1
ATOM 2766 O O . CYS A 1 358 ? 15.080 -19.852 1.332 1.00 73.88 358 CYS A O 1
ATOM 2768 N N . PRO A 1 359 ? 15.436 -17.637 1.304 1.00 71.56 359 PRO A N 1
ATOM 2769 C CA . PRO A 1 359 ? 16.820 -17.759 1.741 1.00 71.56 359 PRO A CA 1
ATOM 2770 C C . PRO A 1 359 ? 16.871 -18.398 3.134 1.00 71.56 359 PRO A C 1
ATOM 2772 O O . PRO A 1 359 ? 16.230 -17.920 4.068 1.00 71.56 359 PRO A O 1
ATOM 2775 N N . GLY A 1 360 ? 17.638 -19.479 3.274 1.00 62.78 360 GLY A N 1
ATOM 2776 C CA . GLY A 1 360 ? 17.766 -20.218 4.535 1.00 62.78 360 GLY A CA 1
ATOM 2777 C C . GLY A 1 360 ? 16.744 -21.343 4.741 1.00 62.78 360 GLY A C 1
ATOM 2778 O O . GLY A 1 360 ? 16.898 -22.112 5.689 1.00 62.78 360 GLY A O 1
ATOM 2779 N N . GLU A 1 361 ? 15.758 -21.518 3.853 1.00 59.41 361 GLU A N 1
ATOM 2780 C CA . GLU A 1 361 ? 14.920 -22.722 3.852 1.00 59.41 361 GLU A CA 1
ATOM 2781 C C . GLU A 1 361 ? 15.669 -23.900 3.219 1.00 59.41 361 GLU A C 1
ATOM 2783 O O . GLU A 1 361 ? 16.102 -23.862 2.065 1.00 59.41 361 GLU A O 1
ATOM 2788 N N . THR A 1 362 ? 15.820 -24.991 3.975 1.00 43.81 362 THR A N 1
ATOM 2789 C CA . THR A 1 362 ? 16.416 -26.223 3.446 1.00 43.81 362 THR A CA 1
ATOM 2790 C C . THR A 1 362 ? 15.350 -26.989 2.668 1.00 43.81 362 THR A C 1
ATOM 2792 O O . THR A 1 362 ? 14.470 -27.621 3.249 1.00 43.81 362 THR A O 1
ATOM 2795 N N . THR A 1 363 ? 15.419 -26.948 1.339 1.00 44.91 363 THR A N 1
ATOM 2796 C CA . THR A 1 363 ? 14.517 -27.737 0.490 1.00 44.91 363 THR A CA 1
ATOM 2797 C C . THR A 1 363 ? 14.952 -29.203 0.526 1.00 44.91 363 THR A C 1
ATOM 2799 O O . THR A 1 363 ? 15.970 -29.569 -0.060 1.00 44.91 363 THR A O 1
ATOM 2802 N N . THR A 1 364 ? 14.194 -30.065 1.208 1.00 41.12 364 THR A N 1
ATOM 2803 C CA . THR A 1 364 ? 14.437 -31.514 1.164 1.00 41.12 364 THR A CA 1
ATOM 2804 C C . THR A 1 364 ? 13.639 -32.107 0.010 1.00 41.12 364 THR A C 1
ATOM 2806 O O . THR A 1 364 ? 12.439 -32.346 0.119 1.00 41.12 364 THR A O 1
ATOM 2809 N N . THR A 1 365 ? 14.303 -32.351 -1.119 1.00 40.03 365 THR A N 1
ATOM 2810 C CA . THR A 1 365 ? 13.675 -33.068 -2.237 1.00 40.03 365 THR A CA 1
ATOM 2811 C C . THR A 1 365 ? 13.595 -34.547 -1.873 1.00 40.03 365 THR A C 1
ATOM 2813 O O . THR A 1 365 ? 14.612 -35.239 -1.859 1.00 40.03 365 THR A O 1
ATOM 2816 N N . THR A 1 366 ? 12.398 -35.041 -1.553 1.00 38.09 366 THR A N 1
ATOM 2817 C CA . THR A 1 366 ? 12.186 -36.476 -1.331 1.00 38.09 366 THR A CA 1
ATOM 2818 C C . THR A 1 366 ? 11.725 -37.107 -2.638 1.00 38.09 366 THR A C 1
ATOM 2820 O O . THR A 1 366 ? 10.572 -36.973 -3.038 1.00 38.09 366 THR A O 1
ATOM 2823 N N . THR A 1 367 ? 12.631 -37.802 -3.322 1.00 35.62 367 THR A N 1
ATOM 2824 C CA . THR A 1 367 ? 12.279 -38.597 -4.503 1.00 35.62 367 THR A CA 1
ATOM 2825 C C . THR A 1 367 ? 11.695 -39.928 -4.044 1.00 35.62 367 THR A C 1
ATOM 2827 O O . THR A 1 367 ? 12.429 -40.833 -3.649 1.00 35.62 367 THR A O 1
ATOM 2830 N N . THR A 1 368 ? 10.371 -40.068 -4.082 1.00 37.59 368 THR A N 1
ATOM 2831 C CA . THR A 1 368 ? 9.717 -41.354 -3.819 1.00 37.59 368 THR A CA 1
ATOM 2832 C C . THR A 1 368 ? 9.578 -42.131 -5.124 1.00 37.59 368 THR A C 1
ATOM 2834 O O . THR A 1 368 ? 8.685 -41.880 -5.933 1.00 37.59 368 THR A O 1
ATOM 2837 N N . THR A 1 369 ? 10.462 -43.104 -5.340 1.00 36.44 369 THR A N 1
ATOM 2838 C CA . THR A 1 369 ? 10.328 -44.060 -6.444 1.00 36.44 369 THR A CA 1
ATOM 2839 C C . THR A 1 369 ? 9.343 -45.148 -6.032 1.00 36.44 369 THR A C 1
ATOM 2841 O O . THR A 1 369 ? 9.660 -45.987 -5.190 1.00 36.44 369 THR A O 1
ATOM 2844 N N . THR A 1 370 ? 8.144 -45.143 -6.613 1.00 39.00 370 THR A N 1
ATOM 2845 C CA . THR A 1 370 ? 7.185 -46.237 -6.417 1.00 39.00 370 THR A CA 1
ATOM 2846 C C . THR A 1 370 ? 7.387 -47.259 -7.528 1.00 39.00 370 THR A C 1
ATOM 2848 O O . THR A 1 370 ? 7.086 -46.989 -8.689 1.00 39.00 370 THR A O 1
ATOM 2851 N N . THR A 1 371 ? 7.916 -48.432 -7.182 1.00 39.59 371 THR A N 1
ATOM 2852 C CA . THR A 1 371 ? 8.091 -49.543 -8.125 1.00 39.59 371 THR A CA 1
ATOM 2853 C C . THR A 1 371 ? 6.951 -50.530 -7.928 1.00 39.59 371 THR A C 1
ATOM 2855 O O . THR A 1 371 ? 6.905 -51.234 -6.921 1.00 39.59 371 THR A O 1
ATOM 2858 N N . THR A 1 372 ? 6.014 -50.593 -8.871 1.00 41.97 372 THR A N 1
ATOM 2859 C CA . THR A 1 372 ? 4.948 -51.599 -8.842 1.00 41.97 372 THR A CA 1
ATOM 2860 C C . THR A 1 372 ? 5.405 -52.821 -9.633 1.00 41.97 372 THR A C 1
ATOM 2862 O O . THR A 1 372 ? 5.557 -52.763 -10.852 1.00 41.97 372 THR A O 1
ATOM 2865 N N . THR A 1 373 ? 5.654 -53.936 -8.947 1.00 42.53 373 THR A N 1
ATOM 2866 C CA . THR A 1 373 ? 5.934 -55.231 -9.575 1.00 42.53 373 THR A CA 1
ATOM 2867 C C . THR A 1 373 ? 4.680 -56.093 -9.537 1.00 42.53 373 THR A C 1
ATOM 2869 O O . THR A 1 373 ? 4.238 -56.540 -8.483 1.00 42.53 373 THR A O 1
ATOM 2872 N N . THR A 1 374 ? 4.098 -56.357 -10.701 1.00 46.38 374 THR A N 1
ATOM 2873 C CA . THR A 1 374 ? 3.071 -57.394 -10.853 1.00 46.38 374 THR A CA 1
ATOM 2874 C C . THR A 1 374 ? 3.698 -58.606 -11.519 1.00 46.38 374 THR A C 1
ATOM 2876 O O . THR A 1 374 ? 4.287 -58.462 -12.590 1.00 46.38 374 THR A O 1
ATOM 2879 N N . ASN A 1 375 ? 3.568 -59.795 -10.922 1.00 51.44 375 ASN A N 1
ATOM 2880 C CA . ASN A 1 375 ? 3.945 -61.034 -11.600 1.00 51.44 375 ASN A CA 1
ATOM 2881 C C . ASN A 1 375 ? 3.016 -62.214 -11.247 1.00 51.44 375 ASN A C 1
ATOM 2883 O O . ASN A 1 375 ? 2.616 -62.296 -10.082 1.00 51.44 375 ASN A O 1
ATOM 2887 N N . PRO A 1 376 ? 2.750 -63.160 -12.187 1.00 55.88 376 PRO A N 1
ATOM 2888 C CA . PRO A 1 376 ? 3.269 -63.234 -13.573 1.00 55.88 376 PRO A CA 1
ATOM 2889 C C . PRO A 1 376 ? 2.217 -63.282 -14.714 1.00 55.88 376 PRO A C 1
ATOM 2891 O O . PRO A 1 376 ? 1.110 -63.772 -14.480 1.00 55.88 376 PRO A O 1
ATOM 2894 N N . PRO A 1 377 ? 2.594 -62.963 -15.985 1.00 58.06 377 PRO A N 1
ATOM 2895 C CA . PRO A 1 377 ? 3.634 -62.023 -16.484 1.00 58.06 377 PRO A CA 1
ATOM 2896 C C . PRO A 1 377 ? 3.010 -60.924 -17.420 1.00 58.06 377 PRO A C 1
ATOM 2898 O O . PRO A 1 377 ? 1.917 -61.119 -17.937 1.00 58.06 377 PRO A O 1
ATOM 2901 N N . THR A 1 378 ? 3.545 -59.725 -17.738 1.00 45.56 378 THR A N 1
ATOM 2902 C CA . THR A 1 378 ? 4.888 -59.398 -18.279 1.00 45.56 378 THR A CA 1
ATOM 2903 C C . THR A 1 378 ? 5.165 -57.865 -18.437 1.00 45.56 378 THR A C 1
ATOM 2905 O O . THR A 1 378 ? 5.789 -57.465 -19.418 1.00 45.56 378 THR A O 1
ATOM 2908 N N . THR A 1 379 ? 4.745 -56.960 -17.538 1.00 43.84 379 THR A N 1
ATOM 2909 C CA . THR A 1 379 ? 5.023 -55.505 -17.727 1.00 43.84 379 THR A CA 1
ATOM 2910 C C . THR A 1 379 ? 5.435 -54.796 -16.437 1.00 43.84 379 THR A C 1
ATOM 2912 O O . THR A 1 379 ? 4.693 -54.822 -15.460 1.00 43.84 379 THR A O 1
ATOM 2915 N N . THR A 1 380 ? 6.600 -54.138 -16.446 1.00 45.91 380 THR A N 1
ATOM 2916 C CA . THR A 1 380 ? 7.071 -53.251 -15.368 1.00 45.91 380 THR A CA 1
ATOM 2917 C C . THR A 1 380 ? 6.905 -51.806 -15.824 1.00 45.91 380 THR A C 1
ATOM 2919 O O . THR A 1 380 ? 7.544 -51.398 -16.793 1.00 45.91 380 THR A O 1
ATOM 2922 N N . THR A 1 381 ? 6.077 -51.029 -15.128 1.00 46.56 381 THR A N 1
ATOM 2923 C CA . THR A 1 381 ? 5.930 -49.586 -15.368 1.00 46.56 381 THR A CA 1
ATOM 2924 C C . THR A 1 381 ? 6.546 -48.838 -14.192 1.00 46.56 381 THR A C 1
ATOM 2926 O O . THR A 1 381 ? 6.104 -49.002 -13.057 1.00 46.56 381 THR A O 1
ATOM 2929 N N . THR A 1 382 ? 7.570 -48.025 -14.452 1.00 42.53 382 THR A N 1
ATOM 2930 C CA . THR A 1 382 ? 8.172 -47.140 -13.446 1.00 42.53 382 THR A CA 1
ATOM 2931 C C . THR A 1 382 ? 7.608 -45.740 -13.639 1.00 42.53 382 THR A C 1
ATOM 2933 O O . THR A 1 382 ? 7.836 -45.123 -14.678 1.00 42.53 382 THR A O 1
ATOM 2936 N N . THR A 1 383 ? 6.883 -45.225 -12.648 1.00 42.22 383 THR A N 1
ATOM 2937 C CA . THR A 1 383 ? 6.409 -43.836 -12.643 1.00 42.22 383 THR A CA 1
ATOM 2938 C C . THR A 1 383 ? 7.199 -43.062 -11.597 1.00 42.22 383 THR A C 1
ATOM 2940 O O . THR A 1 383 ? 7.028 -43.264 -10.396 1.00 42.22 383 THR A O 1
ATOM 2943 N N . THR A 1 384 ? 8.088 -42.180 -12.048 1.00 39.53 384 THR A N 1
ATOM 2944 C CA . THR A 1 384 ? 8.803 -41.255 -11.163 1.00 39.53 384 THR A CA 1
ATOM 2945 C C . THR A 1 384 ? 7.916 -40.042 -10.930 1.00 39.53 384 THR A C 1
ATOM 2947 O O . THR A 1 384 ? 7.672 -39.274 -11.857 1.00 39.53 384 THR A O 1
ATOM 2950 N N . THR A 1 385 ? 7.425 -39.871 -9.704 1.00 39.09 385 THR A N 1
ATOM 2951 C CA . THR A 1 385 ? 6.707 -38.654 -9.305 1.00 39.09 385 THR A CA 1
ATOM 2952 C C . THR A 1 385 ? 7.631 -37.843 -8.412 1.00 39.09 385 THR A C 1
ATOM 2954 O O . THR A 1 385 ? 7.951 -38.262 -7.301 1.00 39.09 385 THR A O 1
ATOM 2957 N N . THR A 1 386 ? 8.099 -36.700 -8.903 1.00 35.97 386 THR A N 1
ATOM 2958 C CA . THR A 1 386 ? 8.879 -35.761 -8.093 1.00 35.97 386 THR A CA 1
ATOM 2959 C C . THR A 1 386 ? 7.899 -34.896 -7.314 1.00 35.97 386 THR A C 1
ATOM 2961 O O . THR A 1 386 ? 7.173 -34.107 -7.911 1.00 35.97 386 THR A O 1
ATOM 2964 N N . THR A 1 387 ? 7.856 -35.058 -5.993 1.00 38.41 387 THR A N 1
ATOM 2965 C CA . THR A 1 387 ? 7.075 -34.178 -5.115 1.00 38.41 387 THR A CA 1
ATOM 2966 C C . THR A 1 387 ? 8.053 -33.291 -4.361 1.00 38.41 387 THR A C 1
ATOM 2968 O O . THR A 1 387 ? 8.909 -33.787 -3.628 1.00 38.41 387 THR A O 1
ATOM 2971 N N . THR A 1 388 ? 7.964 -31.982 -4.572 1.00 38.88 388 THR A N 1
ATOM 2972 C CA . THR A 1 388 ? 8.744 -31.006 -3.809 1.00 38.88 388 THR A CA 1
ATOM 2973 C C . THR A 1 388 ? 7.960 -30.674 -2.548 1.00 38.88 388 THR A C 1
ATOM 2975 O O . THR A 1 388 ? 6.902 -30.056 -2.632 1.00 38.88 388 THR A O 1
ATOM 2978 N N . THR A 1 389 ? 8.458 -31.092 -1.386 1.00 40.12 389 THR A N 1
ATOM 2979 C CA . THR A 1 389 ? 7.862 -30.740 -0.093 1.00 40.12 389 THR A CA 1
ATOM 2980 C C . THR A 1 389 ? 8.769 -29.736 0.607 1.00 40.12 389 THR A C 1
ATOM 2982 O O . THR A 1 389 ? 9.933 -30.030 0.884 1.00 40.12 389 THR A O 1
ATOM 2985 N N . THR A 1 390 ? 8.248 -28.543 0.884 1.00 41.25 390 THR A N 1
ATOM 2986 C CA . THR A 1 390 ? 8.935 -27.530 1.692 1.00 41.25 390 THR A CA 1
ATOM 2987 C C . THR A 1 390 ? 8.736 -27.881 3.164 1.00 41.25 390 THR A C 1
ATOM 2989 O O . THR A 1 390 ? 7.621 -27.803 3.673 1.00 41.25 390 THR A O 1
ATOM 2992 N N . THR A 1 391 ? 9.793 -28.317 3.853 1.00 39.50 391 THR A N 1
ATOM 2993 C CA . THR A 1 391 ? 9.725 -28.624 5.289 1.00 39.50 391 THR A CA 1
ATOM 2994 C C . THR A 1 391 ? 10.226 -27.428 6.089 1.00 39.50 391 THR A C 1
ATOM 2996 O O . THR A 1 391 ? 11.429 -27.182 6.165 1.00 39.50 391 THR A O 1
ATOM 2999 N N . THR A 1 392 ? 9.316 -26.702 6.733 1.00 39.22 392 THR A N 1
ATOM 3000 C CA . THR A 1 392 ? 9.667 -25.730 7.773 1.00 39.22 392 THR A CA 1
ATOM 3001 C C . THR A 1 392 ? 10.172 -26.504 8.990 1.00 39.22 392 THR A C 1
ATOM 3003 O O . THR A 1 392 ? 9.462 -27.342 9.546 1.00 39.22 392 THR A O 1
ATOM 3006 N N . THR A 1 393 ? 11.417 -26.274 9.412 1.00 34.00 393 THR A N 1
ATOM 3007 C CA . THR A 1 393 ? 11.911 -26.860 10.665 1.00 34.00 393 THR A CA 1
ATOM 3008 C C . THR A 1 393 ? 11.301 -26.072 11.819 1.00 34.00 393 THR A C 1
ATOM 3010 O O . THR A 1 393 ? 11.827 -25.045 12.237 1.00 34.00 393 THR A O 1
ATOM 3013 N N . THR A 1 394 ? 10.162 -26.530 12.328 1.00 32.12 394 THR A N 1
ATOM 3014 C CA . THR A 1 394 ? 9.675 -26.137 13.651 1.00 32.12 394 THR A CA 1
ATOM 3015 C C . THR A 1 394 ? 9.313 -27.394 14.434 1.00 32.12 394 THR A C 1
ATOM 3017 O O . THR A 1 394 ? 8.740 -28.351 13.926 1.00 32.12 394 THR A O 1
ATOM 3020 N N . THR A 1 395 ? 9.791 -27.404 15.667 1.00 32.03 395 THR A N 1
ATOM 3021 C CA . THR A 1 395 ? 9.923 -28.505 16.614 1.00 32.03 395 THR A CA 1
ATOM 3022 C C . THR A 1 395 ? 8.637 -29.312 16.863 1.00 32.03 395 THR A C 1
ATOM 3024 O O . THR A 1 395 ? 7.602 -28.755 17.198 1.00 32.03 395 THR A O 1
ATOM 3027 N N . THR A 1 396 ? 8.792 -30.641 16.808 1.00 34.25 396 THR A N 1
ATOM 3028 C CA . THR A 1 396 ? 7.988 -31.743 17.388 1.00 34.25 396 THR A CA 1
ATOM 3029 C C . THR A 1 396 ? 6.480 -31.792 17.112 1.00 34.25 396 THR A C 1
ATOM 3031 O O . THR A 1 396 ? 5.684 -31.099 17.738 1.00 34.25 396 THR A O 1
ATOM 3034 N N . THR A 1 397 ? 6.044 -32.787 16.333 1.00 29.03 397 THR A N 1
ATOM 3035 C CA . THR A 1 397 ? 4.723 -33.405 16.534 1.00 29.03 397 THR A CA 1
ATOM 3036 C C . THR A 1 397 ? 4.788 -34.905 16.249 1.00 29.03 397 THR A C 1
ATOM 3038 O O . THR A 1 397 ? 5.162 -35.339 15.163 1.00 29.03 397 THR A O 1
ATOM 3041 N N . THR A 1 398 ? 4.446 -35.700 17.260 1.00 29.47 398 THR A N 1
ATOM 3042 C CA . THR A 1 398 ? 4.301 -37.157 17.202 1.00 29.47 398 THR A CA 1
ATOM 3043 C C . THR A 1 398 ? 3.129 -37.519 16.291 1.00 29.47 398 THR A C 1
ATOM 3045 O O . THR A 1 398 ? 1.989 -37.169 16.587 1.00 29.47 398 THR A O 1
ATOM 3048 N N . THR A 1 399 ? 3.379 -38.225 15.188 1.00 27.94 399 THR A N 1
ATOM 3049 C CA . THR A 1 399 ? 2.312 -38.711 14.301 1.00 27.94 399 THR A CA 1
ATOM 3050 C C . THR A 1 399 ? 1.803 -40.069 14.784 1.00 27.94 399 THR A C 1
ATOM 3052 O O . THR A 1 399 ? 2.475 -41.090 14.641 1.00 27.94 399 THR A O 1
ATOM 3055 N N . THR A 1 400 ? 0.592 -40.099 15.340 1.00 28.78 400 THR A N 1
ATOM 3056 C CA . THR A 1 400 ? -0.158 -41.341 15.565 1.00 28.78 400 THR A CA 1
ATOM 3057 C C . THR A 1 400 ? -0.729 -41.808 14.228 1.00 28.78 400 THR A C 1
ATOM 3059 O O . THR A 1 400 ? -1.514 -41.103 13.601 1.00 28.78 400 THR A O 1
ATOM 3062 N N . THR A 1 401 ? -0.332 -42.996 13.774 1.00 27.09 401 THR A N 1
ATOM 3063 C CA . THR A 1 401 ? -0.883 -43.616 12.561 1.00 27.09 401 THR A CA 1
ATOM 3064 C C . THR A 1 401 ? -2.231 -44.251 12.899 1.00 27.09 401 THR A C 1
ATOM 3066 O O . THR A 1 401 ? -2.286 -45.164 13.720 1.00 27.09 401 THR A O 1
ATOM 3069 N N . THR A 1 402 ? -3.322 -43.789 12.285 1.00 28.06 402 THR A N 1
ATOM 3070 C CA . THR A 1 402 ? -4.625 -44.471 12.339 1.00 28.06 402 THR A CA 1
ATOM 3071 C C . THR A 1 402 ? -4.871 -45.156 11.000 1.00 28.06 402 THR A C 1
ATOM 3073 O O . THR A 1 402 ? -5.033 -44.508 9.969 1.00 28.06 402 THR A O 1
ATOM 3076 N N . THR A 1 403 ? -4.859 -46.485 11.000 1.00 26.59 403 THR A N 1
ATOM 3077 C CA . THR A 1 403 ? -5.248 -47.318 9.862 1.00 26.59 403 THR A CA 1
ATOM 3078 C C . THR A 1 403 ? -6.770 -47.369 9.773 1.00 26.59 403 THR A C 1
ATOM 3080 O O . THR A 1 403 ? -7.436 -47.904 10.656 1.00 26.59 403 THR A O 1
ATOM 3083 N N . THR A 1 404 ? -7.334 -46.835 8.690 1.00 25.56 404 THR A N 1
ATOM 3084 C CA . THR A 1 404 ? -8.767 -46.970 8.393 1.00 25.56 404 THR A CA 1
ATOM 3085 C C . THR A 1 404 ? -8.940 -48.123 7.411 1.00 25.56 404 THR A C 1
ATOM 3087 O O . THR A 1 404 ? -8.444 -48.059 6.289 1.00 25.56 404 THR A O 1
ATOM 3090 N N . THR A 1 405 ? -9.614 -49.193 7.832 1.00 28.77 405 THR A N 1
ATOM 3091 C CA . THR A 1 405 ? -10.079 -50.264 6.939 1.00 28.77 405 THR A CA 1
ATOM 3092 C C . THR A 1 405 ? -11.594 -50.161 6.805 1.00 28.77 405 THR A C 1
ATOM 3094 O O . THR A 1 405 ? -12.321 -50.090 7.793 1.00 28.77 405 THR A O 1
ATOM 3097 N N . THR A 1 406 ? -12.066 -50.089 5.565 1.00 30.89 406 THR A N 1
ATOM 3098 C CA . THR A 1 406 ? -13.485 -50.045 5.196 1.00 30.89 406 THR A CA 1
ATOM 3099 C C . THR A 1 406 ? -14.058 -51.466 5.138 1.00 30.89 406 THR A C 1
ATOM 3101 O O . THR A 1 406 ? -13.420 -52.325 4.527 1.00 30.89 406 THR A O 1
ATOM 3104 N N . PRO A 1 407 ? -15.271 -51.729 5.662 1.00 33.34 407 PRO A N 1
ATOM 3105 C CA . PRO A 1 407 ? -16.061 -52.886 5.244 1.00 33.34 407 PRO A CA 1
ATOM 3106 C C . PRO A 1 407 ? -17.389 -52.494 4.545 1.00 33.34 407 PRO A C 1
ATOM 3108 O O . PRO A 1 407 ? -17.903 -51.395 4.768 1.00 33.34 407 PRO A O 1
ATOM 3111 N N . PRO A 1 408 ? -17.946 -53.373 3.681 1.00 33.81 408 PRO A N 1
ATOM 3112 C CA . PRO A 1 408 ? -19.126 -53.107 2.844 1.00 33.81 408 PRO A CA 1
ATOM 3113 C C . PRO A 1 408 ? -20.469 -53.320 3.590 1.00 33.81 408 PRO A C 1
ATOM 3115 O O . PRO A 1 408 ? -20.475 -53.866 4.695 1.00 33.81 408 PRO A O 1
ATOM 3118 N N . PRO A 1 409 ? -21.623 -52.899 3.019 1.00 41.16 409 PRO A N 1
ATOM 3119 C CA . PRO A 1 409 ? -22.860 -52.689 3.775 1.00 41.16 409 PRO A CA 1
ATOM 3120 C C . PRO A 1 409 ? -23.786 -53.915 3.785 1.00 41.16 409 PRO A C 1
ATOM 3122 O O . PRO A 1 409 ? -23.901 -54.585 2.766 1.00 41.16 409 PRO A O 1
ATOM 3125 N N . THR A 1 410 ? -24.518 -54.164 4.887 1.00 28.48 410 THR A N 1
ATOM 3126 C CA . THR A 1 410 ? -25.872 -54.783 4.862 1.00 28.48 410 THR A CA 1
ATOM 3127 C C . THR A 1 410 ? -26.647 -54.680 6.200 1.00 28.48 410 THR A C 1
ATOM 3129 O O . THR A 1 410 ? -26.140 -55.042 7.252 1.00 28.48 410 THR A O 1
ATOM 3132 N N . THR A 1 411 ? -27.887 -54.175 6.095 1.00 26.55 411 THR A N 1
ATOM 3133 C CA . THR A 1 411 ? -29.187 -54.510 6.751 1.00 26.55 411 THR A CA 1
ATOM 3134 C C . THR A 1 411 ? -29.355 -54.969 8.226 1.00 26.55 411 THR A C 1
ATOM 3136 O O . THR A 1 411 ? -28.979 -56.070 8.603 1.00 26.55 411 THR A O 1
ATOM 3139 N N . THR A 1 412 ? -30.140 -54.147 8.949 1.00 25.80 412 THR A N 1
ATOM 3140 C CA . THR A 1 412 ? -31.365 -54.387 9.775 1.00 25.80 412 THR A CA 1
ATOM 3141 C C . THR A 1 412 ? -31.409 -55.261 11.062 1.00 25.80 412 THR A C 1
ATOM 3143 O O . THR A 1 412 ? -31.273 -56.477 11.029 1.00 25.80 412 THR A O 1
ATOM 3146 N N . THR A 1 413 ? -31.945 -54.609 12.118 1.00 25.38 413 THR A N 1
ATOM 3147 C CA . THR A 1 413 ? -32.924 -55.033 13.170 1.00 25.38 413 THR A CA 1
ATOM 3148 C C . THR A 1 413 ? -32.515 -55.667 14.525 1.00 25.38 413 THR A C 1
ATOM 3150 O O . THR A 1 413 ? -32.002 -56.775 14.593 1.00 25.38 413 THR A O 1
ATOM 3153 N N . THR A 1 414 ? -33.004 -54.987 15.583 1.00 25.03 414 THR A N 1
ATOM 3154 C CA . THR A 1 414 ? -33.670 -55.471 16.825 1.00 25.03 414 THR A CA 1
ATOM 3155 C C . THR A 1 414 ? -32.873 -55.697 18.132 1.00 25.03 414 THR A C 1
ATOM 3157 O O . THR A 1 414 ? -31.841 -56.348 18.188 1.00 25.03 414 THR A O 1
ATOM 3160 N N . THR A 1 415 ? -33.476 -55.126 19.187 1.00 26.33 415 THR A N 1
ATOM 3161 C CA . THR A 1 415 ? -33.280 -55.079 20.657 1.00 26.33 415 THR A CA 1
ATOM 3162 C C . THR A 1 415 ? -32.736 -56.310 21.397 1.00 26.33 415 THR A C 1
ATOM 3164 O O . THR A 1 415 ? -33.061 -57.428 21.016 1.00 26.33 415 THR A O 1
ATOM 3167 N N . THR A 1 416 ? -32.093 -56.099 22.568 1.00 26.02 416 THR A N 1
ATOM 3168 C CA . THR A 1 416 ? -32.574 -56.452 23.945 1.00 26.02 416 THR A CA 1
ATOM 3169 C C . THR A 1 416 ? -31.582 -55.966 25.039 1.00 26.02 416 THR A C 1
ATOM 3171 O O . THR A 1 416 ? -30.381 -55.898 24.797 1.00 26.02 416 THR A O 1
ATOM 3174 N N . ALA A 1 417 ? -32.109 -55.592 26.221 1.00 25.73 417 ALA A N 1
ATOM 3175 C CA . ALA A 1 417 ? -31.418 -55.296 27.501 1.00 25.73 417 ALA A CA 1
ATOM 3176 C C . ALA A 1 417 ? -30.662 -56.544 28.048 1.00 25.73 417 ALA A C 1
ATOM 3178 O O . ALA A 1 417 ? -30.815 -57.616 27.482 1.00 25.73 417 ALA A O 1
ATOM 3179 N N . THR A 1 418 ? -29.800 -56.584 29.071 1.00 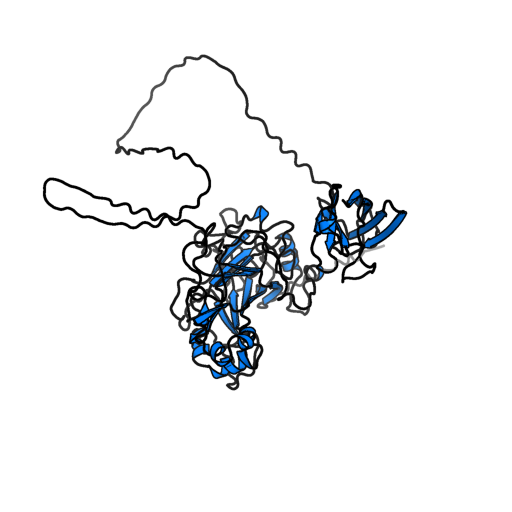25.98 418 THR A N 1
ATOM 3180 C CA . THR A 1 418 ? -29.693 -56.041 30.451 1.00 25.98 418 THR A CA 1
ATOM 3181 C C . THR A 1 418 ? -28.232 -56.403 30.885 1.00 25.98 418 THR A C 1
ATOM 3183 O O . THR A 1 418 ? -27.637 -57.283 30.274 1.00 25.98 418 THR A O 1
ATOM 3186 N N . THR A 1 419 ? -27.477 -55.796 31.811 1.00 26.55 419 THR A N 1
ATOM 3187 C CA . THR A 1 419 ? -27.562 -55.790 33.289 1.00 26.55 419 THR A CA 1
ATOM 3188 C C . THR A 1 419 ? -26.269 -55.172 33.855 1.00 26.55 419 THR A C 1
ATOM 3190 O O . THR A 1 419 ? -25.199 -55.263 33.261 1.00 26.55 419 THR A O 1
ATOM 3193 N N . THR A 1 420 ? -26.414 -54.585 35.037 1.00 27.45 420 THR A N 1
ATOM 3194 C CA . THR A 1 420 ? -25.475 -53.844 35.892 1.00 27.45 420 THR A CA 1
ATOM 3195 C C . THR A 1 420 ? -24.429 -54.713 36.614 1.00 27.45 420 THR A C 1
ATOM 3197 O O . THR A 1 420 ? -24.778 -55.785 37.098 1.00 27.45 420 THR A O 1
ATOM 3200 N N . ALA A 1 421 ? -23.215 -54.187 36.840 1.00 27.33 421 ALA A N 1
ATOM 3201 C CA . ALA A 1 421 ? -22.421 -54.415 38.062 1.00 27.33 421 ALA A CA 1
ATOM 3202 C C . ALA A 1 421 ? -21.373 -53.295 38.257 1.00 27.33 421 ALA A C 1
ATOM 3204 O O . ALA A 1 421 ? -20.743 -52.853 37.301 1.00 27.33 421 ALA A O 1
ATOM 3205 N N . ALA A 1 422 ? -21.231 -52.823 39.497 1.00 25.38 422 ALA A N 1
ATOM 3206 C CA . ALA A 1 422 ? -20.516 -51.616 39.919 1.00 25.38 422 ALA A CA 1
ATOM 3207 C C . ALA A 1 422 ? -19.256 -51.920 40.757 1.00 25.38 422 ALA A C 1
ATOM 3209 O O . ALA A 1 422 ? -19.239 -52.930 41.453 1.00 25.38 422 ALA A O 1
ATOM 3210 N N . SER A 1 423 ? -18.267 -51.008 40.750 1.00 26.05 423 SER A N 1
ATOM 3211 C CA . SER A 1 423 ? -17.303 -50.690 41.841 1.00 26.05 423 SER A CA 1
ATOM 3212 C C . SER A 1 423 ? -16.292 -49.637 41.322 1.00 26.05 423 SER A C 1
ATOM 3214 O O . SER A 1 423 ? -15.514 -49.929 40.425 1.00 26.05 423 SER A O 1
ATOM 3216 N N . THR A 1 424 ? -16.512 -48.334 41.554 1.00 26.30 424 THR A N 1
ATOM 3217 C CA . THR A 1 424 ? -15.941 -47.439 42.600 1.00 26.30 424 THR A CA 1
ATOM 3218 C C . THR A 1 424 ? -14.430 -47.162 42.546 1.00 26.30 424 THR A C 1
ATOM 3220 O O . THR A 1 424 ? -13.670 -47.950 43.097 1.00 26.30 424 THR A O 1
ATOM 3223 N N . THR A 1 425 ? -14.050 -45.957 42.082 1.00 26.64 425 THR A N 1
ATOM 3224 C CA . THR A 1 425 ? -12.983 -45.111 42.677 1.00 26.64 425 THR A CA 1
ATOM 3225 C C . THR A 1 425 ? -13.016 -43.654 42.157 1.00 26.64 425 THR A C 1
ATOM 3227 O O . THR A 1 425 ? -12.801 -43.390 40.982 1.00 26.64 425 THR A O 1
ATOM 3230 N N . THR A 1 426 ? -13.337 -42.733 43.077 1.00 26.64 426 THR A N 1
ATOM 3231 C CA . THR A 1 426 ? -12.795 -41.369 43.337 1.00 26.64 426 THR A CA 1
ATOM 3232 C C . THR A 1 426 ? -12.467 -40.348 42.218 1.00 26.64 426 THR A C 1
ATOM 3234 O O . THR A 1 426 ? -11.589 -40.552 41.390 1.00 26.64 426 THR A O 1
ATOM 3237 N N . THR A 1 427 ? -13.110 -39.177 42.358 1.00 31.64 427 THR A N 1
ATOM 3238 C CA . THR A 1 427 ? -13.035 -37.850 41.687 1.00 31.64 427 THR A CA 1
ATOM 3239 C C . THR A 1 427 ? -11.634 -37.183 41.656 1.00 31.64 427 THR A C 1
ATOM 3241 O O . THR A 1 427 ? -10.814 -37.496 42.519 1.00 31.64 427 THR A O 1
ATOM 3244 N N . PRO A 1 428 ? -11.359 -36.207 40.751 1.00 29.42 428 PRO A N 1
ATOM 3245 C CA . PRO A 1 428 ? -11.706 -34.797 41.024 1.00 29.42 428 PRO A CA 1
ATOM 3246 C C . PRO A 1 428 ? -12.330 -34.022 39.840 1.00 29.42 428 PRO A C 1
ATOM 3248 O O . PRO A 1 428 ? -12.159 -34.355 38.671 1.00 29.42 428 PRO A O 1
ATOM 3251 N N . ALA A 1 429 ? -13.096 -32.986 40.190 1.00 31.77 429 ALA A N 1
ATOM 3252 C CA . ALA A 1 429 ? -13.841 -32.109 39.289 1.00 31.77 429 ALA A CA 1
ATOM 3253 C C . ALA A 1 429 ? -12.929 -31.175 38.458 1.00 31.77 429 ALA A C 1
ATOM 3255 O O . ALA A 1 429 ? -11.843 -30.824 38.926 1.00 31.77 429 ALA A O 1
ATOM 3256 N N . PRO A 1 430 ? -13.368 -30.717 37.267 1.00 34.84 430 PRO A N 1
ATOM 3257 C CA . PRO A 1 430 ? -12.653 -29.702 36.493 1.00 34.84 430 PRO A CA 1
ATOM 3258 C C . PRO A 1 430 ? -12.639 -28.355 37.236 1.00 34.84 430 PRO A C 1
ATOM 3260 O O . PRO A 1 430 ? -13.643 -28.003 37.861 1.00 34.84 430 PRO A O 1
ATOM 3263 N N . PRO A 1 431 ? -11.544 -27.577 37.167 1.00 31.56 431 PRO A N 1
ATOM 3264 C CA . PRO A 1 431 ? -11.470 -26.280 37.818 1.00 31.56 431 PRO A CA 1
ATOM 3265 C C . PRO A 1 431 ? -12.390 -25.286 37.104 1.00 31.56 431 PRO A C 1
ATOM 3267 O O . PRO A 1 431 ? -12.230 -24.997 35.919 1.00 31.56 431 PRO A O 1
ATOM 3270 N N . THR A 1 432 ? -13.348 -24.737 37.843 1.00 29.36 432 THR A N 1
ATOM 3271 C CA . THR A 1 432 ? -14.152 -23.593 37.420 1.00 29.36 432 THR A CA 1
ATOM 3272 C C . THR A 1 432 ? -13.226 -22.388 37.266 1.00 29.36 432 THR A C 1
ATOM 3274 O O . THR A 1 432 ? -12.732 -21.846 38.254 1.00 29.36 432 THR A O 1
ATOM 3277 N N . THR A 1 433 ? -12.941 -21.980 36.030 1.00 29.38 433 THR A N 1
ATOM 3278 C CA . THR A 1 433 ? -12.214 -20.734 35.766 1.00 29.38 433 THR A CA 1
ATOM 3279 C C . THR A 1 433 ? -13.211 -19.584 35.840 1.00 29.38 433 THR A C 1
ATOM 3281 O O . THR A 1 433 ? -13.980 -19.345 34.913 1.00 29.38 433 THR A O 1
ATOM 3284 N N . THR A 1 434 ? -13.243 -18.898 36.978 1.00 29.09 434 THR A N 1
ATOM 3285 C CA . THR A 1 434 ? -13.941 -17.619 37.110 1.00 29.09 434 THR A CA 1
ATOM 3286 C C . THR A 1 434 ? -13.074 -16.554 36.446 1.00 29.09 434 THR A C 1
ATOM 3288 O O . THR A 1 434 ? -12.067 -16.136 37.011 1.00 29.09 434 THR A O 1
ATOM 3291 N N . THR A 1 435 ? -13.434 -16.124 35.237 1.00 30.11 435 THR A N 1
ATOM 3292 C CA . THR A 1 435 ? -12.819 -14.954 34.600 1.00 30.11 435 THR A CA 1
ATOM 3293 C C . THR A 1 435 ? -13.305 -13.703 35.326 1.00 30.11 435 THR A C 1
ATOM 3295 O O . THR A 1 435 ? -14.370 -13.170 35.028 1.00 30.11 435 THR A O 1
ATOM 3298 N N . THR A 1 436 ? -12.548 -13.234 36.315 1.00 30.69 436 THR A N 1
ATOM 3299 C CA . THR A 1 436 ? -12.661 -11.854 36.793 1.00 30.69 436 THR A CA 1
ATOM 3300 C C . THR A 1 436 ? -11.980 -10.949 35.776 1.00 30.69 436 THR A C 1
ATOM 3302 O O . THR A 1 436 ? -10.755 -10.880 35.718 1.00 30.69 436 THR A O 1
ATOM 3305 N N . THR A 1 437 ? -12.770 -10.265 34.953 1.00 34.25 437 THR A N 1
ATOM 3306 C CA . THR A 1 437 ? -12.331 -9.097 34.187 1.00 34.25 437 THR A CA 1
ATOM 3307 C C . THR A 1 437 ? -12.031 -7.978 35.182 1.00 34.25 437 THR A C 1
ATOM 3309 O O . THR A 1 437 ? -12.921 -7.239 35.596 1.00 34.25 437 THR A O 1
ATOM 3312 N N . THR A 1 438 ? -10.781 -7.873 35.628 1.00 37.47 438 THR A N 1
ATOM 3313 C CA . THR A 1 438 ? -10.306 -6.677 36.324 1.00 37.47 438 THR A CA 1
ATOM 3314 C C . THR A 1 438 ? -10.158 -5.581 35.275 1.00 37.47 438 THR A C 1
ATOM 3316 O O . THR A 1 438 ? -9.268 -5.628 34.428 1.00 37.47 438 THR A O 1
ATOM 3319 N N . THR A 1 439 ? -11.079 -4.623 35.285 1.00 44.38 439 THR A N 1
ATOM 3320 C CA . THR A 1 439 ? -11.003 -3.380 34.517 1.00 44.38 439 THR A CA 1
ATOM 3321 C C . THR A 1 439 ? -9.638 -2.727 34.768 1.00 44.38 439 THR A C 1
ATOM 3323 O O . THR A 1 439 ? -9.326 -2.395 35.908 1.00 44.38 439 THR A O 1
ATOM 3326 N N . ALA A 1 440 ? -8.786 -2.599 33.745 1.00 53.88 440 ALA A N 1
ATOM 3327 C CA . ALA A 1 440 ? -7.442 -2.048 33.916 1.00 53.88 440 ALA A CA 1
ATOM 3328 C C . ALA A 1 440 ? -7.514 -0.550 34.264 1.00 53.88 440 ALA A C 1
ATOM 3330 O O . ALA A 1 440 ? -7.878 0.266 33.413 1.00 53.88 440 ALA A O 1
ATOM 3331 N N . GLU A 1 441 ? -7.173 -0.199 35.505 1.00 75.19 441 GLU A N 1
ATOM 3332 C CA . GLU A 1 441 ? -7.100 1.185 35.988 1.00 75.19 441 GLU A CA 1
ATOM 3333 C C . GLU A 1 441 ? -6.134 2.037 35.139 1.00 75.19 441 GLU A C 1
ATOM 3335 O O . GLU A 1 441 ? -5.188 1.522 34.528 1.00 75.19 441 GLU A O 1
ATOM 3340 N N . LEU A 1 442 ? -6.398 3.350 35.077 1.00 83.31 442 LEU A N 1
ATOM 3341 C CA . LEU A 1 442 ? -5.544 4.319 34.386 1.00 83.31 442 LEU A CA 1
ATOM 3342 C C . LEU A 1 442 ? -4.153 4.343 35.039 1.00 83.31 442 LEU A C 1
ATOM 3344 O O . LEU A 1 442 ? -4.037 4.494 36.250 1.00 83.31 442 LEU A O 1
ATOM 3348 N N . ARG A 1 443 ? -3.098 4.224 34.233 1.00 84.19 443 ARG A N 1
ATOM 3349 C CA . ARG A 1 443 ? -1.691 4.314 34.654 1.00 84.19 443 ARG A CA 1
ATOM 3350 C C . ARG A 1 443 ? -0.869 5.093 33.632 1.00 84.19 443 ARG A C 1
ATOM 3352 O O . ARG A 1 443 ? -1.317 5.276 32.501 1.00 84.19 443 ARG A O 1
ATOM 3359 N N . VAL A 1 444 ? 0.344 5.511 33.996 1.00 86.56 444 VAL A N 1
ATOM 3360 C CA . VAL A 1 444 ? 1.289 6.123 33.052 1.00 86.56 444 VAL A CA 1
ATOM 3361 C C . VAL A 1 444 ? 2.416 5.157 32.699 1.00 86.56 444 VAL A C 1
ATOM 3363 O O . VAL A 1 444 ? 2.991 4.495 33.560 1.00 86.56 444 VAL A O 1
ATOM 3366 N N . VAL A 1 445 ? 2.755 5.109 31.414 1.00 84.50 445 VAL A N 1
ATOM 3367 C CA . VAL A 1 445 ? 4.013 4.559 30.913 1.00 84.50 445 VAL A CA 1
ATOM 3368 C C . VAL A 1 445 ? 4.938 5.733 30.611 1.00 84.50 445 VAL A C 1
ATOM 3370 O O . VAL A 1 445 ? 4.686 6.500 29.683 1.00 84.50 445 VAL A O 1
ATOM 3373 N N . LEU A 1 446 ? 5.996 5.882 31.408 1.00 86.31 446 LEU A N 1
ATOM 3374 C CA . LEU A 1 446 ? 7.033 6.888 31.186 1.00 86.31 446 LEU A CA 1
ATOM 3375 C C . LEU A 1 446 ? 8.118 6.331 30.268 1.00 86.31 446 LEU A C 1
ATOM 3377 O O . LEU A 1 446 ? 8.560 5.196 30.432 1.00 86.31 446 LEU A O 1
ATOM 3381 N N . GLN A 1 447 ? 8.549 7.124 29.296 1.00 86.88 447 GLN A N 1
ATOM 3382 C CA . GLN A 1 447 ? 9.539 6.720 28.300 1.00 86.88 447 GLN A CA 1
ATOM 3383 C C . GLN A 1 447 ? 10.610 7.795 28.153 1.00 86.88 447 GLN A C 1
ATOM 3385 O O . GLN A 1 447 ? 10.315 8.982 28.267 1.00 86.88 447 GLN A O 1
ATOM 3390 N N . VAL A 1 448 ? 11.843 7.375 27.880 1.00 87.44 448 VAL A N 1
ATOM 3391 C CA . VAL A 1 448 ? 12.939 8.266 27.491 1.00 87.44 448 VAL A CA 1
ATOM 3392 C C . VAL A 1 448 ? 13.031 8.261 25.972 1.00 87.44 448 VAL A C 1
ATOM 3394 O O . VAL A 1 448 ? 13.161 7.194 25.366 1.00 87.44 448 VAL A O 1
ATOM 3397 N N . MET A 1 449 ? 12.980 9.440 25.366 1.00 82.44 449 MET A N 1
ATOM 3398 C CA . MET A 1 449 ? 13.074 9.638 23.923 1.00 82.44 449 MET A CA 1
ATOM 3399 C C . MET A 1 449 ? 14.364 10.376 23.586 1.00 82.44 449 MET A C 1
ATOM 3401 O O . MET A 1 449 ? 14.813 11.239 24.336 1.00 82.44 449 MET A O 1
ATOM 3405 N N . ASP A 1 450 ? 14.950 10.055 22.444 1.00 80.31 450 ASP A N 1
ATOM 3406 C CA . ASP A 1 450 ? 16.035 10.830 21.859 1.00 80.31 450 ASP A CA 1
ATOM 3407 C C . ASP A 1 450 ? 15.445 12.055 21.142 1.00 80.31 450 ASP A C 1
ATOM 3409 O O . ASP A 1 450 ? 14.634 11.909 20.226 1.00 80.31 450 ASP A O 1
ATOM 3413 N N . THR A 1 451 ? 15.827 13.264 21.562 1.00 76.88 451 THR A N 1
ATOM 3414 C CA . THR A 1 451 ? 15.254 14.503 21.000 1.00 76.88 451 THR A CA 1
ATOM 3415 C C . THR A 1 451 ? 15.694 14.798 19.571 1.00 76.88 451 THR A C 1
ATOM 3417 O O . THR A 1 451 ? 15.018 15.562 18.884 1.00 76.88 451 THR A O 1
ATOM 3420 N N . GLU A 1 452 ? 16.805 14.221 19.109 1.00 73.56 452 GLU A N 1
ATOM 3421 C CA . GLU A 1 452 ? 17.308 14.432 17.751 1.00 73.56 452 GLU A CA 1
ATOM 3422 C C . GLU A 1 452 ? 16.606 13.510 16.749 1.00 73.56 452 GLU A C 1
ATOM 3424 O O . GLU A 1 452 ? 16.269 13.930 15.642 1.00 73.56 452 GLU A O 1
ATOM 3429 N N . THR A 1 453 ? 16.350 12.260 17.143 1.00 67.56 453 THR A N 1
ATOM 3430 C CA . THR A 1 453 ? 15.785 11.231 16.251 1.00 67.56 453 THR A CA 1
ATOM 3431 C C . THR A 1 453 ? 14.295 10.953 16.465 1.00 67.56 453 THR A C 1
ATOM 3433 O O . THR A 1 453 ? 13.694 10.237 15.662 1.00 67.56 453 THR A O 1
ATOM 3436 N N . ASP A 1 454 ? 13.694 11.497 17.530 1.00 66.56 454 ASP A N 1
ATOM 3437 C CA . ASP A 1 454 ? 12.316 11.218 17.977 1.00 66.56 454 ASP A CA 1
ATOM 3438 C C . ASP A 1 454 ? 12.051 9.707 18.181 1.00 66.56 454 ASP A C 1
ATOM 3440 O O . ASP A 1 454 ? 10.932 9.211 18.044 1.00 66.56 454 ASP A O 1
ATOM 3444 N N . GLN A 1 455 ? 13.108 8.940 18.480 1.00 69.25 455 GLN A N 1
ATOM 3445 C CA . GLN A 1 455 ? 13.047 7.502 18.748 1.00 69.25 455 GLN A CA 1
ATOM 3446 C C . GLN A 1 455 ? 12.996 7.228 20.251 1.00 69.25 455 GLN A C 1
ATOM 3448 O O . GLN A 1 455 ? 13.666 7.886 21.049 1.00 69.25 455 GLN A O 1
ATOM 3453 N N . ARG A 1 456 ? 12.245 6.195 20.646 1.00 81.12 456 ARG A N 1
ATOM 3454 C CA . ARG A 1 456 ? 12.215 5.732 22.037 1.00 81.12 456 ARG A CA 1
ATOM 3455 C C . ARG A 1 456 ? 13.511 5.010 22.381 1.00 81.12 456 ARG A C 1
ATOM 3457 O O . ARG A 1 456 ? 13.815 3.979 21.788 1.00 81.12 456 ARG A O 1
ATOM 3464 N N . ILE A 1 457 ? 14.215 5.504 23.395 1.00 81.00 457 ILE A N 1
ATOM 3465 C CA . ILE A 1 457 ? 15.401 4.857 23.958 1.00 81.00 457 ILE A CA 1
ATOM 3466 C C . ILE A 1 457 ? 14.969 3.689 24.846 1.00 81.00 457 ILE A C 1
ATOM 3468 O O . ILE A 1 457 ? 15.394 2.557 24.633 1.00 81.00 457 ILE A O 1
ATOM 3472 N N . MET A 1 458 ? 14.102 3.950 25.830 1.00 84.75 458 MET A N 1
ATOM 3473 C CA . MET A 1 458 ? 13.595 2.919 26.740 1.00 84.75 458 MET A CA 1
ATOM 3474 C C . MET A 1 458 ? 12.315 3.345 27.462 1.00 84.75 458 MET A C 1
ATOM 3476 O O . MET A 1 458 ? 11.989 4.529 27.539 1.00 84.75 458 MET A O 1
ATOM 3480 N N . VAL A 1 459 ? 11.601 2.362 28.010 1.00 84.00 459 VAL A N 1
ATOM 3481 C CA . VAL A 1 459 ? 10.510 2.574 28.970 1.00 84.00 459 VAL A CA 1
ATOM 3482 C C . VAL A 1 459 ? 11.106 2.574 30.375 1.00 84.00 459 VAL A C 1
ATOM 3484 O O . VAL A 1 459 ? 11.949 1.736 30.683 1.00 84.00 459 VAL A O 1
ATOM 3487 N N . LEU A 1 460 ? 10.675 3.509 31.214 1.00 83.94 460 LEU A N 1
ATOM 3488 C CA . LEU A 1 460 ? 11.072 3.581 32.611 1.00 83.94 460 LEU A CA 1
ATOM 3489 C C . LEU A 1 460 ? 10.110 2.742 33.457 1.00 83.94 460 LEU A C 1
ATOM 3491 O O . LEU A 1 460 ? 8.906 2.992 33.479 1.00 83.94 460 LEU A O 1
ATOM 3495 N N . ASP A 1 461 ? 10.659 1.777 34.183 1.00 84.44 461 ASP A N 1
ATOM 3496 C CA . ASP A 1 461 ? 9.944 0.927 35.144 1.00 84.44 461 ASP A CA 1
ATOM 3497 C C . ASP A 1 461 ? 10.521 1.036 36.570 1.00 84.44 461 ASP A C 1
ATOM 3499 O O . ASP A 1 461 ? 10.071 0.352 37.486 1.00 84.44 461 ASP A O 1
ATOM 3503 N N . GLY A 1 462 ? 11.498 1.931 36.762 1.00 86.00 462 GLY A N 1
ATOM 3504 C CA . GLY A 1 462 ? 12.230 2.138 38.013 1.00 86.00 462 GLY A CA 1
ATOM 3505 C C . GLY A 1 462 ? 13.560 1.384 38.076 1.00 86.00 462 GLY A C 1
ATOM 3506 O O . GLY A 1 462 ? 14.362 1.633 38.977 1.00 86.00 462 GLY A O 1
ATOM 3507 N N . SER A 1 463 ? 13.833 0.507 37.107 1.00 87.88 463 SER A N 1
ATOM 3508 C CA . SER A 1 463 ? 15.144 -0.119 36.949 1.00 87.88 463 SER A CA 1
ATOM 3509 C C . SER A 1 463 ? 16.215 0.922 36.590 1.00 87.88 463 SER A C 1
ATOM 3511 O O . SER A 1 463 ? 15.898 1.961 35.999 1.00 87.88 463 SER A O 1
ATOM 3513 N N . PRO A 1 464 ? 17.498 0.663 36.913 1.00 91.81 464 PRO A N 1
ATOM 3514 C CA . PRO A 1 464 ? 18.590 1.529 36.489 1.00 91.81 464 PRO A CA 1
ATOM 3515 C C . PRO A 1 464 ? 18.635 1.702 34.965 1.00 91.81 464 PRO A C 1
ATOM 3517 O O . PRO A 1 464 ? 18.477 0.740 34.214 1.00 91.81 464 PRO A O 1
ATOM 3520 N N . VAL A 1 465 ? 18.877 2.932 34.517 1.00 91.94 465 VAL A N 1
ATOM 3521 C CA . VAL A 1 465 ? 19.027 3.293 33.103 1.00 91.94 465 VAL A CA 1
ATOM 3522 C C . VAL A 1 465 ? 20.495 3.125 32.709 1.00 91.94 465 VAL A C 1
ATOM 3524 O O . VAL A 1 465 ? 21.328 3.842 33.265 1.00 91.94 465 VAL A O 1
ATOM 3527 N N . PRO A 1 466 ? 20.838 2.240 31.753 1.00 91.62 466 PRO A N 1
ATOM 3528 C CA . PRO A 1 466 ? 22.216 2.086 31.305 1.00 91.62 466 PRO A CA 1
ATOM 3529 C C . PRO A 1 466 ? 22.751 3.378 30.683 1.00 91.62 466 PRO A C 1
ATOM 3531 O O . PRO A 1 466 ? 22.160 3.901 29.732 1.00 91.62 466 PRO A O 1
ATOM 3534 N N . LEU A 1 467 ? 23.896 3.864 31.166 1.00 91.50 467 LEU A N 1
ATOM 3535 C CA . LEU A 1 467 ? 24.538 5.078 30.664 1.00 91.50 467 LEU A CA 1
ATOM 3536 C C . LEU A 1 467 ? 24.773 4.992 29.152 1.00 91.50 467 LEU A C 1
ATOM 3538 O O . LEU A 1 467 ? 24.481 5.945 28.443 1.00 91.50 467 LEU A O 1
ATOM 3542 N N . SER A 1 468 ? 25.181 3.830 28.634 1.00 89.62 468 SER A N 1
ATOM 3543 C CA . SER A 1 468 ? 25.438 3.608 27.202 1.00 89.62 468 SER A CA 1
ATOM 3544 C C . SER A 1 468 ? 24.250 3.909 26.278 1.00 89.62 468 SER A C 1
ATOM 3546 O O . SER A 1 468 ? 24.446 4.143 25.086 1.00 89.62 468 SER A O 1
ATOM 3548 N N . LEU A 1 469 ? 23.017 3.912 26.797 1.00 88.62 469 LEU A N 1
ATOM 3549 C CA . LEU A 1 469 ? 21.820 4.217 26.013 1.00 88.62 469 LEU A CA 1
ATOM 3550 C C . LEU A 1 469 ? 21.531 5.719 25.909 1.00 88.62 469 LEU A C 1
ATOM 3552 O O . LEU A 1 469 ? 20.875 6.139 24.949 1.00 88.62 469 LEU A O 1
ATOM 3556 N N . VAL A 1 470 ? 22.008 6.504 26.879 1.00 91.06 470 VAL A N 1
ATOM 3557 C CA . VAL A 1 470 ? 21.673 7.927 27.073 1.00 91.06 470 VAL A CA 1
ATOM 3558 C C . VAL A 1 470 ? 22.895 8.853 27.060 1.00 91.06 470 VAL A C 1
ATOM 3560 O O . VAL A 1 470 ? 22.740 10.071 27.007 1.00 91.06 470 VAL A O 1
ATOM 3563 N N . GLU A 1 471 ? 24.109 8.301 27.081 1.00 90.81 471 GLU A N 1
ATOM 3564 C CA . GLU A 1 471 ? 25.362 9.051 27.034 1.00 90.81 471 GLU A CA 1
ATOM 3565 C C . GLU A 1 471 ? 25.453 9.868 25.742 1.00 90.81 471 GLU A C 1
ATOM 3567 O O . GLU A 1 471 ? 25.161 9.376 24.652 1.00 90.81 471 GLU A O 1
ATOM 3572 N N . ASN A 1 472 ? 25.867 11.132 25.868 1.00 85.50 472 ASN A N 1
ATOM 3573 C CA . ASN A 1 472 ? 25.966 12.106 24.774 1.00 85.50 472 ASN A CA 1
ATOM 3574 C C . ASN A 1 472 ? 24.647 12.414 24.046 1.00 85.50 472 ASN A C 1
ATOM 3576 O O . ASN A 1 472 ? 24.674 13.054 22.995 1.00 85.50 472 ASN A O 1
ATOM 3580 N N . LYS A 1 473 ? 23.498 12.013 24.601 1.00 85.19 473 LYS A N 1
ATOM 3581 C CA . LYS A 1 473 ? 22.185 12.337 24.046 1.00 85.19 473 LYS A CA 1
ATOM 3582 C C . LYS A 1 473 ? 21.505 13.448 24.825 1.00 85.19 473 LYS A C 1
ATOM 3584 O O . LYS A 1 473 ? 21.649 13.589 26.041 1.00 85.19 473 LYS A O 1
ATOM 3589 N N . VAL A 1 474 ? 20.714 14.217 24.092 1.00 87.00 474 VAL A N 1
ATOM 3590 C CA . VAL A 1 474 ? 19.710 15.109 24.658 1.00 87.00 474 VAL A CA 1
ATOM 3591 C C . VAL A 1 474 ? 18.388 14.355 24.610 1.00 87.00 474 VAL A C 1
ATOM 3593 O O . VAL A 1 474 ? 17.945 13.948 23.534 1.00 87.00 474 VAL A O 1
ATOM 3596 N N . VAL A 1 475 ? 17.779 14.128 25.769 1.00 87.75 475 VAL A N 1
ATOM 3597 C CA . VAL A 1 475 ? 16.591 13.283 25.907 1.00 87.75 475 VAL A CA 1
ATOM 3598 C C . VAL A 1 475 ? 15.364 14.073 26.346 1.00 87.75 475 VAL A C 1
ATOM 3600 O O . VAL A 1 475 ? 15.476 15.096 27.026 1.00 87.75 475 VAL A O 1
ATOM 3603 N N . SER A 1 476 ? 14.193 13.570 25.969 1.00 86.94 476 SER A N 1
ATOM 3604 C CA . SER A 1 476 ? 12.897 14.018 26.473 1.00 86.94 476 SER A CA 1
ATOM 3605 C C . SER A 1 476 ? 12.206 12.885 27.224 1.00 86.94 476 SER A C 1
ATOM 3607 O O . SER A 1 476 ? 12.499 11.704 27.014 1.00 86.94 476 SER A O 1
ATOM 3609 N N . PHE A 1 477 ? 11.304 13.236 28.135 1.00 88.00 477 PHE A N 1
ATOM 3610 C CA . PHE A 1 477 ? 10.466 12.273 28.840 1.00 88.00 477 PHE A CA 1
ATOM 3611 C C . PHE A 1 477 ? 9.064 12.307 28.259 1.00 88.00 477 PHE A C 1
ATOM 3613 O O . PHE A 1 477 ? 8.433 13.354 28.248 1.00 88.00 477 PHE A O 1
ATOM 3620 N N . GLN A 1 478 ? 8.547 11.170 27.819 1.00 84.62 478 GLN A N 1
ATOM 3621 C CA . GLN A 1 478 ? 7.190 11.070 27.298 1.00 84.62 478 GLN A CA 1
ATOM 3622 C C . GLN A 1 478 ? 6.305 10.300 28.276 1.00 84.62 478 GLN A C 1
ATOM 3624 O O . GLN A 1 478 ? 6.622 9.168 28.645 1.00 84.62 478 GLN A O 1
ATOM 3629 N N . ALA A 1 479 ? 5.192 10.907 28.689 1.00 86.31 479 ALA A N 1
ATOM 3630 C CA . ALA A 1 479 ? 4.167 10.262 29.500 1.00 86.31 479 ALA A CA 1
ATOM 3631 C C . ALA A 1 479 ? 3.027 9.746 28.618 1.00 86.31 479 ALA A C 1
ATOM 3633 O O . ALA A 1 479 ? 2.322 10.517 27.967 1.00 86.31 479 ALA A O 1
ATOM 3634 N N . VAL A 1 480 ? 2.815 8.432 28.630 1.00 81.44 480 VAL A N 1
ATOM 3635 C CA . VAL A 1 480 ? 1.754 7.778 27.861 1.00 81.44 480 VAL A CA 1
ATOM 3636 C C . VAL A 1 480 ? 0.682 7.264 28.828 1.00 81.44 480 VAL A C 1
ATOM 3638 O O . VAL A 1 480 ? 0.974 6.341 29.594 1.00 81.44 480 VAL A O 1
ATOM 3641 N N . PRO A 1 481 ? -0.533 7.845 28.855 1.00 82.56 481 PRO A N 1
ATOM 3642 C CA . PRO A 1 481 ? -1.642 7.276 29.616 1.00 82.56 481 PRO A CA 1
ATOM 3643 C C . PRO A 1 481 ? -2.042 5.921 29.026 1.00 82.56 481 PRO A C 1
ATOM 3645 O O . PRO A 1 481 ? -2.072 5.765 27.813 1.00 82.56 481 PRO A O 1
ATOM 3648 N N . VAL A 1 482 ? -2.337 4.940 29.876 1.00 73.88 482 VAL A N 1
ATOM 3649 C CA . VAL A 1 482 ? -2.800 3.604 29.474 1.00 73.88 482 VAL A CA 1
ATOM 3650 C C . VAL A 1 482 ? -3.885 3.147 30.443 1.00 73.88 482 VAL A C 1
ATOM 3652 O O . VAL A 1 482 ? -3.679 3.189 31.653 1.00 73.88 482 VAL A O 1
ATOM 3655 N N . GLY A 1 483 ? -5.019 2.662 29.941 1.00 77.06 483 GLY A N 1
ATOM 3656 C CA . GLY A 1 483 ? -6.106 2.112 30.763 1.00 77.06 483 GLY A CA 1
ATOM 3657 C C . GLY A 1 483 ? -7.483 2.604 30.324 1.00 77.06 483 GLY A C 1
ATOM 3658 O O . GLY A 1 483 ? -7.610 3.333 29.346 1.00 77.06 483 GLY A O 1
ATOM 3659 N N . VAL A 1 484 ? -8.532 2.215 31.049 1.00 68.81 484 VAL A N 1
ATOM 3660 C CA . VAL A 1 484 ? -9.925 2.468 30.619 1.00 68.81 484 VAL A CA 1
ATOM 3661 C C . VAL A 1 484 ? -10.345 3.941 30.591 1.00 68.81 484 VAL A C 1
ATOM 3663 O O . VAL A 1 484 ? -11.323 4.272 29.932 1.00 68.81 484 VAL A O 1
ATOM 3666 N N . MET A 1 485 ? -9.615 4.823 31.277 1.00 73.06 485 MET A N 1
ATOM 3667 C CA . MET A 1 485 ? -9.836 6.276 31.239 1.00 73.06 485 MET A CA 1
ATOM 3668 C C . MET A 1 485 ? -8.767 7.006 30.426 1.00 73.06 485 MET A C 1
ATOM 3670 O O . MET A 1 485 ? -8.600 8.213 30.579 1.00 73.06 485 MET A O 1
ATOM 3674 N N . GLU A 1 486 ? -8.012 6.294 29.582 1.00 78.69 486 GLU A N 1
ATOM 3675 C CA . GLU A 1 486 ? -6.986 6.923 28.755 1.00 78.69 486 GLU A CA 1
ATOM 3676 C C . GLU A 1 486 ? -7.586 8.053 27.922 1.00 78.69 486 GLU A C 1
ATOM 3678 O O . GLU A 1 486 ? -7.040 9.148 27.939 1.00 78.69 486 GLU A O 1
ATOM 3683 N N . SER A 1 487 ? -8.718 7.827 27.252 1.00 75.50 487 SER A N 1
ATOM 3684 C CA . SER A 1 487 ? -9.387 8.840 26.425 1.00 75.50 487 SER A CA 1
ATOM 3685 C C . SER A 1 487 ? -9.840 10.073 27.203 1.00 75.50 487 SER A C 1
ATOM 3687 O O . SER A 1 487 ? -10.078 11.103 26.592 1.00 75.50 487 SER A O 1
ATOM 3689 N N . SER A 1 488 ? -9.962 9.982 28.528 1.00 81.75 488 SER A N 1
ATOM 3690 C CA . SER A 1 488 ? -10.365 11.106 29.372 1.00 81.75 488 SER A CA 1
ATOM 3691 C C . SER A 1 488 ? -9.207 12.054 29.689 1.00 81.75 488 SER A C 1
ATOM 3693 O O . SER A 1 488 ? -9.454 13.109 30.252 1.00 81.75 488 SER A O 1
ATOM 3695 N N . VAL A 1 489 ? -7.951 11.698 29.389 1.00 82.31 489 VAL A N 1
ATOM 3696 C CA . VAL A 1 489 ? -6.788 12.550 29.689 1.00 82.31 489 VAL A CA 1
ATOM 3697 C C . VAL A 1 489 ? -6.569 13.584 28.580 1.00 82.31 489 VAL A C 1
ATOM 3699 O O . VAL A 1 489 ? -6.109 13.250 27.488 1.00 82.31 489 VAL A O 1
ATOM 3702 N N . GLU A 1 490 ? -6.810 14.852 28.880 1.00 81.06 490 GLU A N 1
ATOM 3703 C CA . GLU A 1 490 ? -6.675 15.966 27.931 1.00 81.06 490 GLU A CA 1
ATOM 3704 C C . GLU A 1 490 ? -5.352 16.727 28.104 1.00 81.06 490 GLU A C 1
ATOM 3706 O O . GLU A 1 490 ? -4.797 17.258 27.146 1.00 81.06 490 GLU A O 1
ATOM 3711 N N . SER A 1 491 ? -4.784 16.748 29.314 1.00 85.75 491 SER A N 1
ATOM 3712 C CA . SER A 1 491 ? -3.468 17.349 29.556 1.00 85.75 491 SER A CA 1
ATOM 3713 C C . SER A 1 491 ? -2.655 16.614 30.616 1.00 85.75 491 SER A C 1
ATOM 3715 O O . SER A 1 491 ? -3.176 15.822 31.405 1.00 85.75 491 SER A O 1
ATOM 3717 N N . ALA A 1 492 ? -1.351 16.882 30.632 1.00 87.31 492 ALA A N 1
ATOM 3718 C CA . ALA A 1 492 ? -0.403 16.274 31.545 1.00 87.31 492 ALA A CA 1
ATOM 3719 C C . ALA A 1 492 ? 0.575 17.303 32.121 1.00 87.31 492 ALA A C 1
ATOM 3721 O O . ALA A 1 492 ? 0.862 18.332 31.512 1.00 87.31 492 ALA A O 1
ATOM 3722 N N . ALA A 1 493 ? 1.107 17.011 33.301 1.00 90.25 493 ALA A N 1
ATOM 3723 C CA . ALA A 1 493 ? 2.195 17.764 33.907 1.00 90.25 493 ALA A CA 1
ATOM 3724 C C . ALA A 1 493 ? 3.281 16.804 34.392 1.00 90.25 493 ALA A C 1
ATOM 3726 O O . ALA A 1 493 ? 2.972 15.758 34.968 1.00 90.25 493 ALA A O 1
ATOM 3727 N N . LEU A 1 494 ? 4.540 17.182 34.190 1.00 90.50 494 LEU A N 1
ATOM 3728 C CA . LEU A 1 494 ? 5.704 16.464 34.686 1.00 90.50 494 LEU A CA 1
ATOM 3729 C C . LEU A 1 494 ? 6.532 17.380 35.581 1.00 90.50 494 LEU A C 1
ATOM 3731 O O . LEU A 1 494 ? 6.954 18.461 35.177 1.00 90.50 494 LEU A O 1
ATOM 3735 N N . GLU A 1 495 ? 6.799 16.919 36.794 1.00 91.00 495 GLU A N 1
ATOM 3736 C CA . GLU A 1 495 ? 7.813 17.471 37.686 1.00 91.00 495 GLU A CA 1
ATOM 3737 C C . GLU A 1 495 ? 8.988 16.492 37.730 1.00 91.00 495 GLU A C 1
ATOM 3739 O O . GLU A 1 495 ? 8.820 15.336 38.114 1.00 91.00 495 GLU A O 1
ATOM 3744 N N . SER A 1 496 ? 10.177 16.940 37.338 1.00 89.94 496 SER A N 1
ATOM 3745 C CA . SER A 1 496 ? 11.415 16.171 37.448 1.00 89.94 496 SER A CA 1
ATOM 3746 C C . SER A 1 496 ? 12.325 16.787 38.504 1.00 89.94 496 SER A C 1
ATOM 3748 O O . SER A 1 496 ? 12.536 18.000 38.488 1.00 89.94 496 SER A O 1
ATOM 3750 N N . ALA A 1 497 ? 12.919 15.967 39.362 1.00 91.44 497 ALA A N 1
ATOM 3751 C CA . ALA A 1 497 ? 13.978 16.372 40.281 1.00 91.44 497 ALA A CA 1
ATOM 3752 C C . ALA A 1 497 ? 15.133 15.371 40.221 1.00 91.44 497 ALA A C 1
ATOM 3754 O O . ALA A 1 497 ? 14.895 14.164 40.178 1.00 91.44 497 ALA A O 1
ATOM 3755 N N . ASP A 1 498 ? 16.369 15.856 40.227 1.00 90.38 498 ASP A N 1
ATOM 3756 C CA . ASP A 1 498 ? 17.558 15.015 40.303 1.00 90.38 498 ASP A CA 1
ATOM 3757 C C . ASP A 1 498 ? 18.184 15.028 41.709 1.00 90.38 498 ASP A C 1
ATOM 3759 O O . ASP A 1 498 ? 17.931 15.905 42.539 1.00 90.38 498 ASP A O 1
ATOM 3763 N N . SER A 1 499 ? 19.009 14.023 42.000 1.00 90.94 499 SER A N 1
ATOM 3764 C CA . SER A 1 499 ? 19.676 13.880 43.298 1.00 90.94 499 SER A CA 1
ATOM 3765 C C . SER A 1 499 ? 20.767 14.923 43.558 1.00 90.94 499 SER A C 1
ATOM 3767 O O . SER A 1 499 ? 21.327 14.940 44.652 1.00 90.94 499 SER A O 1
ATOM 3769 N N . VAL A 1 500 ? 21.091 15.773 42.576 1.00 85.50 500 VAL A N 1
ATOM 3770 C CA . VAL A 1 500 ? 22.068 16.866 42.712 1.00 85.50 500 VAL A CA 1
ATOM 3771 C C . VAL A 1 500 ? 21.401 18.229 42.946 1.00 85.50 500 VAL A C 1
ATOM 3773 O O . VAL A 1 500 ? 22.096 19.220 43.157 1.00 85.50 500 VAL A O 1
ATOM 3776 N N . GLY A 1 501 ? 20.066 18.269 43.010 1.00 80.62 501 GLY A N 1
ATOM 3777 C CA . GLY A 1 501 ? 19.281 19.424 43.441 1.00 80.62 501 GLY A CA 1
ATOM 3778 C C . GLY A 1 501 ? 18.659 20.245 42.311 1.00 80.62 501 GLY A C 1
ATOM 3779 O O . GLY A 1 501 ? 18.028 21.264 42.598 1.00 80.62 501 GLY A O 1
ATOM 3780 N N . ASN A 1 502 ? 18.783 19.826 41.049 1.00 82.81 502 ASN A N 1
ATOM 3781 C CA . ASN A 1 502 ? 18.054 20.461 39.956 1.00 82.81 502 ASN A CA 1
ATOM 3782 C C . ASN A 1 502 ? 16.620 19.939 39.929 1.00 82.81 502 ASN A C 1
ATOM 3784 O O . ASN A 1 502 ? 16.364 18.738 40.025 1.00 82.81 502 ASN A O 1
ATOM 3788 N N . SER A 1 503 ? 15.672 20.852 39.754 1.00 84.81 503 SER A N 1
ATOM 3789 C CA . SER A 1 503 ? 14.275 20.502 39.535 1.00 84.81 503 SER A CA 1
ATOM 3790 C C . SER A 1 503 ? 13.701 21.311 38.389 1.00 84.81 503 SER A C 1
ATOM 3792 O O . SER A 1 503 ? 14.140 22.426 38.100 1.00 84.81 503 SER A O 1
ATOM 3794 N N . HIS A 1 504 ? 12.727 20.722 37.716 1.00 81.44 504 HIS A N 1
ATOM 3795 C CA . HIS A 1 504 ? 12.035 21.347 36.613 1.00 81.44 504 HIS A CA 1
ATOM 3796 C C . HIS A 1 504 ? 10.594 20.852 36.560 1.00 81.44 504 HIS A C 1
ATOM 3798 O O . HIS A 1 504 ? 10.311 19.706 36.902 1.00 81.44 504 HIS A O 1
ATOM 3804 N N . SER A 1 505 ? 9.685 21.720 36.133 1.00 83.56 505 SER A N 1
ATOM 3805 C CA . SER A 1 505 ? 8.284 21.378 35.931 1.00 83.56 505 SER A CA 1
ATOM 3806 C C . SER A 1 505 ? 7.828 21.880 34.574 1.00 83.56 505 SER A C 1
ATOM 3808 O O . SER A 1 505 ? 8.101 23.026 34.217 1.00 83.56 505 SER A O 1
ATOM 3810 N N . GLN A 1 506 ? 7.135 21.018 33.840 1.00 82.94 506 GLN A N 1
ATOM 3811 C CA . GLN A 1 506 ? 6.574 21.345 32.544 1.00 82.94 506 GLN A CA 1
ATOM 3812 C C . GLN A 1 506 ? 5.165 20.777 32.411 1.00 82.94 506 GLN A C 1
ATOM 3814 O O . GLN A 1 506 ? 4.851 19.696 32.909 1.00 82.94 506 GLN A O 1
ATOM 3819 N N . ASN A 1 507 ? 4.337 21.522 31.691 1.00 83.62 507 ASN A N 1
ATOM 3820 C CA . ASN A 1 507 ? 2.968 21.174 31.367 1.00 83.62 507 ASN A CA 1
ATOM 3821 C C . ASN A 1 507 ? 2.858 20.917 29.866 1.00 83.62 507 ASN A C 1
ATOM 3823 O O . ASN A 1 507 ? 3.454 21.648 29.078 1.00 83.62 507 ASN A O 1
ATOM 3827 N N . GLU A 1 508 ? 2.059 19.927 29.484 1.00 76.12 508 GLU A N 1
ATOM 3828 C CA . GLU A 1 508 ? 1.785 19.594 28.091 1.00 76.12 508 GLU A CA 1
ATOM 3829 C C . GLU A 1 508 ? 0.281 19.365 27.902 1.00 76.12 508 GLU A C 1
ATOM 3831 O O . GLU A 1 508 ? -0.376 18.682 28.686 1.00 76.12 508 GLU A O 1
ATOM 3836 N N . ASN A 1 509 ? -0.274 19.981 26.866 1.00 73.56 509 ASN A N 1
ATOM 3837 C CA . ASN A 1 509 ? -1.699 19.953 26.532 1.00 73.56 509 ASN A CA 1
ATOM 3838 C C . ASN A 1 509 ? -1.956 19.228 25.208 1.00 73.56 509 ASN A C 1
ATOM 3840 O O . ASN A 1 509 ? -3.044 19.309 24.649 1.00 73.56 509 ASN A O 1
ATOM 3844 N N . ARG A 1 510 ? -0.926 18.595 24.643 1.00 60.50 510 ARG A N 1
ATOM 3845 C CA . ARG A 1 510 ? -0.985 17.900 23.365 1.00 60.50 510 ARG A CA 1
ATOM 3846 C C . ARG A 1 510 ? -0.340 16.538 23.487 1.00 60.50 510 ARG A C 1
ATOM 3848 O O . ARG A 1 510 ? 0.761 16.387 24.001 1.00 60.50 510 ARG A O 1
ATOM 3855 N N . ARG A 1 511 ? -1.029 15.529 22.966 1.00 66.19 511 ARG A N 1
ATOM 3856 C CA . ARG A 1 511 ? -0.478 14.181 22.869 1.00 66.19 511 ARG A CA 1
ATOM 3857 C C . ARG A 1 511 ? 0.503 14.072 21.688 1.00 66.19 511 ARG A C 1
ATOM 3859 O O . ARG A 1 511 ? 0.258 14.677 20.640 1.00 66.19 511 ARG A O 1
ATOM 3866 N N . PRO A 1 512 ? 1.560 13.249 21.798 1.00 61.66 512 PRO A N 1
ATOM 3867 C CA . PRO A 1 512 ? 1.992 12.560 23.016 1.00 61.66 512 PRO A CA 1
ATOM 3868 C C . PRO A 1 512 ? 2.545 13.560 24.044 1.00 61.66 512 PRO A C 1
ATOM 3870 O O . PRO A 1 512 ? 3.186 14.527 23.649 1.00 61.66 512 PRO A O 1
ATOM 3873 N N . PHE A 1 513 ? 2.290 13.337 25.342 1.00 78.81 513 PHE A N 1
ATOM 3874 C CA . PHE A 1 513 ? 2.714 14.265 26.396 1.00 78.81 513 PHE A CA 1
ATOM 3875 C C . PHE A 1 513 ? 4.233 14.178 26.605 1.00 78.81 513 PHE A C 1
ATOM 3877 O O . PHE A 1 513 ? 4.714 13.445 27.472 1.00 78.81 513 PHE A O 1
ATOM 3884 N N . SER A 1 514 ? 4.983 14.863 25.746 1.00 76.81 514 SER A N 1
ATOM 3885 C CA . SER A 1 514 ? 6.442 14.909 25.748 1.00 76.81 514 SER A CA 1
ATOM 3886 C C . SER A 1 514 ? 6.926 16.137 26.508 1.00 76.81 514 SER A C 1
ATOM 3888 O O . SER A 1 514 ? 6.559 17.267 26.211 1.00 76.81 514 SER A O 1
ATOM 3890 N N . PHE A 1 515 ? 7.803 15.907 27.470 1.00 77.69 515 PHE A N 1
ATOM 3891 C CA . PHE A 1 515 ? 8.401 16.918 28.318 1.00 77.69 515 PHE A CA 1
ATOM 3892 C C . PHE A 1 515 ? 9.896 16.989 28.015 1.00 77.69 515 PHE A C 1
ATOM 3894 O O . PHE A 1 515 ? 10.550 15.957 27.889 1.00 77.69 515 PHE A O 1
ATOM 3901 N N . PHE A 1 516 ? 10.449 18.197 27.961 1.00 69.94 516 PHE A N 1
ATOM 3902 C CA . PHE A 1 516 ? 11.838 18.511 27.635 1.00 69.94 516 PHE A CA 1
ATOM 3903 C C . PHE A 1 516 ? 12.205 18.183 26.190 1.00 69.94 516 PHE A C 1
ATOM 3905 O O . PHE A 1 516 ? 12.973 17.270 25.927 1.00 69.94 516 PHE A O 1
ATOM 3912 N N . GLY A 1 517 ? 11.706 18.978 25.248 1.00 56.53 517 GLY A N 1
ATOM 3913 C CA . GLY A 1 517 ? 12.098 18.906 23.845 1.00 56.53 517 GLY A CA 1
ATOM 3914 C C . GLY A 1 517 ? 11.140 18.079 22.995 1.00 56.53 517 GLY A C 1
ATOM 3915 O O . GLY A 1 517 ? 11.103 16.854 23.073 1.00 56.53 517 GLY A O 1
ATOM 3916 N N . ASP A 1 518 ? 10.424 18.786 22.125 1.00 49.53 518 ASP A N 1
ATOM 3917 C CA . ASP A 1 518 ? 9.949 18.294 20.838 1.00 49.53 518 ASP A CA 1
ATOM 3918 C C . ASP A 1 518 ? 9.812 19.488 19.859 1.00 49.53 518 ASP A C 1
ATOM 3920 O O . ASP A 1 518 ? 9.981 20.653 20.236 1.00 49.53 518 ASP A O 1
ATOM 3924 N N . SER A 1 519 ? 9.556 19.215 18.576 1.00 39.47 519 SER A N 1
ATOM 3925 C CA . SER A 1 519 ? 9.424 20.236 17.520 1.00 39.47 519 SER A CA 1
ATOM 3926 C C . SER A 1 519 ? 8.021 20.861 17.408 1.00 39.47 519 SER A C 1
ATOM 3928 O O . SER A 1 519 ? 7.743 21.579 16.442 1.00 39.47 519 SER A O 1
ATOM 3930 N N . ARG A 1 520 ? 7.122 20.598 18.368 1.00 48.38 520 ARG A N 1
ATOM 3931 C CA . ARG A 1 520 ? 5.697 20.973 18.329 1.00 48.38 520 ARG A CA 1
ATOM 3932 C C . ARG A 1 520 ? 5.301 22.060 19.337 1.00 48.38 520 ARG A C 1
ATOM 3934 O O . ARG A 1 520 ? 4.178 22.558 19.234 1.00 48.38 520 ARG A O 1
ATOM 3941 N N . GLY A 1 521 ? 6.242 22.514 20.169 1.00 45.47 521 GLY A N 1
ATOM 3942 C CA . GLY A 1 521 ? 6.246 23.839 20.801 1.00 45.47 521 GLY A CA 1
ATOM 3943 C C . GLY A 1 521 ? 5.490 23.954 22.127 1.00 45.47 521 GLY A C 1
ATOM 3944 O O . GLY A 1 521 ? 4.316 24.300 22.132 1.00 45.47 521 GLY A O 1
ATOM 3945 N N . ASP A 1 522 ? 6.206 23.793 23.241 1.00 43.00 522 ASP A N 1
ATOM 3946 C CA . ASP A 1 522 ? 6.721 24.918 24.037 1.00 43.00 522 ASP A CA 1
ATOM 3947 C C . ASP A 1 522 ? 8.037 24.499 24.725 1.00 43.00 522 ASP A C 1
ATOM 3949 O O . ASP A 1 522 ? 8.213 23.362 25.163 1.00 43.00 522 ASP A O 1
ATOM 3953 N N . PHE A 1 523 ? 9.026 25.396 24.710 1.00 41.88 523 PHE A N 1
ATOM 3954 C CA . PHE A 1 523 ? 10.444 25.037 24.799 1.00 41.88 523 PHE A CA 1
ATOM 3955 C C . PHE A 1 523 ? 10.983 24.863 26.219 1.00 41.88 523 PHE A C 1
ATOM 3957 O O . PHE A 1 523 ? 11.035 25.816 26.994 1.00 41.88 523 PHE A O 1
ATOM 3964 N N . VAL A 1 524 ? 11.629 23.718 26.436 1.00 47.97 524 VAL A N 1
ATOM 3965 C CA . VAL A 1 524 ? 12.876 23.613 27.205 1.00 47.97 524 VAL A CA 1
ATOM 3966 C C . VAL A 1 524 ? 13.783 22.698 26.390 1.00 47.97 524 VAL A C 1
ATOM 3968 O O . VAL A 1 524 ? 13.323 21.670 25.893 1.00 47.97 524 VAL A O 1
ATOM 3971 N N . ARG A 1 525 ? 15.043 23.096 26.165 1.00 60.94 525 ARG A N 1
ATOM 3972 C CA . ARG A 1 525 ? 16.045 22.211 25.542 1.00 60.94 525 ARG A CA 1
ATOM 3973 C C . ARG A 1 525 ? 16.004 20.881 26.299 1.00 60.94 525 ARG A C 1
ATOM 3975 O O . ARG A 1 525 ? 15.930 20.924 27.526 1.00 60.94 525 ARG A O 1
ATOM 3982 N N . GLY A 1 526 ? 15.988 19.752 25.587 1.00 68.94 526 GLY A N 1
ATOM 3983 C CA . GLY A 1 526 ? 15.938 18.443 26.235 1.00 68.94 526 GLY A CA 1
ATOM 3984 C C . GLY A 1 526 ? 17.013 18.290 27.310 1.00 68.94 526 GLY A C 1
ATOM 3985 O O . GLY A 1 526 ? 17.966 19.070 27.381 1.00 68.94 526 GLY A O 1
ATOM 3986 N N . THR A 1 527 ? 16.849 17.311 28.185 1.00 83.56 527 THR A N 1
ATOM 3987 C CA . THR A 1 527 ? 17.754 17.138 29.322 1.00 83.56 527 THR A CA 1
ATOM 3988 C C . THR A 1 527 ? 18.874 16.154 28.997 1.00 83.56 527 THR A C 1
ATOM 3990 O O . THR A 1 527 ? 18.731 15.302 28.124 1.00 83.56 527 THR A O 1
ATOM 3993 N N . THR A 1 528 ? 20.000 16.253 29.696 1.00 88.19 528 THR A N 1
ATOM 3994 C CA . THR A 1 528 ? 21.068 15.249 29.631 1.00 88.19 528 THR A CA 1
ATOM 3995 C C . THR A 1 528 ? 21.105 14.504 30.953 1.00 88.19 528 THR A C 1
ATOM 3997 O O . THR A 1 528 ? 21.131 15.113 32.025 1.00 88.19 528 THR A O 1
ATOM 4000 N N . LEU A 1 529 ? 21.106 13.176 30.876 1.00 90.00 529 LEU A N 1
ATOM 4001 C CA . LEU A 1 529 ? 21.141 12.324 32.054 1.00 90.00 529 LEU A CA 1
ATOM 4002 C C . LEU A 1 529 ? 22.590 12.072 32.474 1.00 90.00 529 LEU A C 1
ATOM 4004 O O . LEU A 1 529 ? 23.423 11.681 31.660 1.00 90.00 529 LEU A O 1
ATOM 4008 N N . SER A 1 530 ? 22.894 12.323 33.745 1.00 90.62 530 SER A N 1
ATOM 4009 C CA . SER A 1 530 ? 24.248 12.199 34.291 1.00 90.62 530 SER A CA 1
ATOM 4010 C C . SER A 1 530 ? 24.458 10.841 34.953 1.00 90.62 530 SER A C 1
ATOM 4012 O O . SER A 1 530 ? 23.626 10.396 35.744 1.00 90.62 530 SER A O 1
ATOM 4014 N N . ALA A 1 531 ? 25.595 10.203 34.669 1.00 93.06 531 ALA A N 1
ATOM 4015 C CA . ALA A 1 531 ? 25.994 8.945 35.296 1.00 93.06 531 ALA A CA 1
ATOM 4016 C C . ALA A 1 531 ? 25.961 9.041 36.833 1.00 93.06 531 ALA A C 1
ATOM 4018 O O . ALA A 1 531 ? 26.377 10.046 37.413 1.00 93.06 531 ALA A O 1
ATOM 4019 N N . GLY A 1 532 ? 25.445 8.008 37.499 1.00 91.62 532 GLY A N 1
ATOM 4020 C CA . GLY A 1 532 ? 25.317 7.943 38.957 1.00 91.62 532 GLY A CA 1
ATOM 4021 C C . GLY A 1 532 ? 24.247 8.859 39.563 1.00 91.62 532 GLY A C 1
ATOM 4022 O O . GLY A 1 532 ? 24.091 8.879 40.783 1.00 91.62 532 GLY A O 1
ATOM 4023 N N . THR A 1 533 ? 23.500 9.612 38.750 1.00 93.94 533 THR A N 1
ATOM 4024 C CA . THR A 1 533 ? 22.451 10.525 39.228 1.00 93.94 533 THR A CA 1
ATOM 4025 C C . THR A 1 533 ? 21.104 9.813 39.280 1.00 93.94 533 THR A C 1
ATOM 4027 O O . THR A 1 533 ? 20.748 9.060 38.371 1.00 93.94 533 THR A O 1
ATOM 4030 N N . THR A 1 534 ? 20.349 10.046 40.355 1.00 94.56 534 THR A N 1
ATOM 4031 C CA . THR A 1 534 ? 18.977 9.544 40.498 1.00 94.56 534 THR A CA 1
ATOM 4032 C C . THR A 1 534 ? 17.992 10.630 40.100 1.00 94.56 534 THR A C 1
ATOM 4034 O O . THR A 1 534 ? 18.061 11.739 40.620 1.00 94.56 534 THR A O 1
ATOM 4037 N N . TYR A 1 535 ? 17.067 10.302 39.205 1.00 93.75 535 TYR A N 1
ATOM 4038 C CA . TYR A 1 535 ? 16.004 11.181 38.734 1.00 93.75 535 TYR A CA 1
ATOM 4039 C C . TYR A 1 535 ? 14.667 10.696 39.285 1.00 93.75 535 TYR A C 1
ATOM 4041 O O . TYR A 1 535 ? 14.373 9.504 39.255 1.00 93.75 535 TYR A O 1
ATOM 4049 N N . THR A 1 536 ? 13.855 11.622 39.786 1.00 95.44 536 THR A N 1
ATOM 4050 C CA . THR A 1 536 ? 12.483 11.386 40.243 1.00 95.44 536 THR A CA 1
ATOM 4051 C C . THR A 1 536 ? 11.529 12.171 39.362 1.00 95.44 536 THR A C 1
ATOM 4053 O O . THR A 1 536 ? 11.641 13.389 39.255 1.00 95.44 536 THR A O 1
ATOM 4056 N N . LEU A 1 537 ? 10.600 11.461 38.734 1.00 94.12 537 LEU A N 1
ATOM 4057 C CA . LEU A 1 537 ? 9.600 11.966 37.809 1.00 94.12 537 LEU A CA 1
ATOM 4058 C C . LEU A 1 537 ? 8.217 11.815 38.435 1.00 94.12 537 LEU A C 1
ATOM 4060 O O . LEU A 1 537 ? 7.764 10.702 38.693 1.00 94.12 537 LEU A O 1
ATOM 4064 N N . LYS A 1 538 ? 7.528 12.928 38.656 1.00 94.94 538 LYS A N 1
ATOM 4065 C CA . LYS A 1 538 ? 6.138 12.957 39.102 1.00 94.94 538 LYS A CA 1
ATOM 4066 C C . LYS A 1 538 ? 5.255 13.405 37.949 1.00 94.94 538 LYS A C 1
ATOM 4068 O O . LYS A 1 538 ? 5.331 14.550 37.513 1.00 94.94 538 LYS A O 1
ATOM 4073 N N . THR A 1 539 ? 4.420 12.491 37.472 1.00 93.88 539 THR A N 1
ATOM 4074 C CA . THR A 1 539 ? 3.503 12.714 36.354 1.00 93.88 539 THR A CA 1
ATOM 4075 C C . THR A 1 539 ? 2.080 12.848 36.854 1.00 93.88 539 THR A C 1
ATOM 4077 O O . THR A 1 539 ? 1.629 12.048 37.675 1.00 93.88 539 THR A O 1
ATOM 4080 N N . ARG A 1 540 ? 1.362 13.836 36.326 1.00 94.25 540 ARG A N 1
ATOM 4081 C CA . ARG A 1 540 ? -0.054 14.065 36.602 1.00 94.25 540 ARG A CA 1
ATOM 4082 C C . ARG A 1 540 ? -0.845 14.161 35.306 1.00 94.25 540 ARG A C 1
ATOM 4084 O O . ARG A 1 540 ? -0.351 14.756 34.351 1.00 94.25 540 ARG A O 1
ATOM 4091 N N . PHE A 1 541 ? -2.050 13.599 35.288 1.00 93.12 541 PHE A N 1
ATOM 4092 C CA . PHE A 1 541 ? -2.990 13.664 34.166 1.00 93.12 541 PHE A CA 1
ATOM 4093 C C . PHE A 1 541 ? -4.282 14.350 34.581 1.00 93.12 541 PHE A C 1
ATOM 4095 O O . PHE A 1 541 ? -4.751 14.149 35.698 1.00 93.12 541 PHE A O 1
ATOM 4102 N N . PHE A 1 542 ? -4.863 15.115 33.664 1.00 91.44 542 PHE A N 1
ATOM 4103 C CA . PHE A 1 542 ? -6.038 15.940 33.920 1.00 91.44 542 PHE A CA 1
ATOM 4104 C C . PHE A 1 542 ? -7.114 15.715 32.862 1.00 91.44 542 PHE A C 1
ATOM 4106 O O . PHE A 1 542 ? -6.793 15.435 31.703 1.00 91.44 542 PHE A O 1
ATOM 4113 N N . SER A 1 543 ? -8.380 15.845 33.264 1.00 84.88 543 SER A N 1
ATOM 4114 C CA . SER A 1 543 ? -9.534 15.619 32.389 1.00 84.88 543 SER A CA 1
ATOM 4115 C C . SER A 1 543 ? -9.826 16.755 31.410 1.00 84.88 543 SER A C 1
ATOM 4117 O O . SER A 1 543 ? -10.653 16.594 30.521 1.00 84.88 543 SER A O 1
ATOM 4119 N N . GLU A 1 544 ? -9.184 17.912 31.578 1.00 78.81 544 GLU A N 1
ATOM 4120 C CA . GLU A 1 544 ? -9.297 19.045 30.664 1.00 78.81 544 GLU A CA 1
ATOM 4121 C C . GLU A 1 544 ? -7.918 19.603 30.286 1.00 78.81 544 GLU A C 1
ATOM 4123 O O . GLU A 1 544 ? -6.878 19.288 30.876 1.00 78.81 544 GLU A O 1
ATOM 4128 N N . ASN A 1 545 ? -7.907 20.461 29.268 1.00 79.06 545 ASN A N 1
ATOM 4129 C CA . ASN A 1 545 ? -6.713 21.160 28.812 1.00 79.06 545 ASN A CA 1
ATOM 4130 C C . ASN A 1 545 ? -6.171 22.136 29.869 1.00 79.06 545 ASN A C 1
ATOM 4132 O O . ASN A 1 545 ? -6.925 22.720 30.642 1.00 79.06 545 ASN A O 1
ATOM 4136 N N . ARG A 1 546 ? -4.857 22.394 29.843 1.00 78.31 546 ARG A N 1
ATOM 4137 C CA . ARG A 1 546 ? -4.155 23.327 30.749 1.00 78.31 546 ARG A CA 1
ATOM 4138 C C . ARG A 1 546 ? -4.275 22.957 32.227 1.00 78.31 546 ARG A C 1
ATOM 4140 O O . ARG A 1 546 ? -4.388 23.842 33.073 1.00 78.31 546 ARG A O 1
ATOM 4147 N N . GLN A 1 547 ? -4.219 21.655 32.518 1.00 83.50 547 GLN A N 1
ATOM 4148 C CA . GLN A 1 547 ? -4.263 21.104 33.874 1.00 83.50 547 GLN A CA 1
ATOM 4149 C C . GLN A 1 547 ? -5.536 21.527 34.632 1.00 83.50 547 GLN A C 1
ATOM 4151 O O . GLN A 1 547 ? -5.513 21.723 35.847 1.00 83.50 547 GLN A O 1
ATOM 4156 N N . ALA A 1 548 ? -6.633 21.717 33.894 1.00 75.88 548 ALA A N 1
ATOM 4157 C CA . ALA A 1 548 ? -7.959 21.987 34.433 1.00 75.88 548 ALA A CA 1
ATOM 4158 C C . ALA A 1 548 ? -8.763 20.682 34.582 1.00 75.88 548 ALA A C 1
ATOM 4160 O O . ALA A 1 548 ? -8.340 19.619 34.123 1.00 75.88 548 ALA A O 1
ATOM 4161 N N . GLY A 1 549 ? -9.936 20.769 35.209 1.00 86.88 549 GLY A N 1
ATOM 4162 C CA . GLY A 1 549 ? -10.784 19.607 35.471 1.00 86.88 549 GLY A CA 1
ATOM 4163 C C . GLY A 1 549 ? -10.242 18.698 36.578 1.00 86.88 549 GLY A C 1
ATOM 4164 O O . GLY A 1 549 ? -9.508 19.142 37.466 1.00 86.88 549 GLY A O 1
ATOM 4165 N N . ASP A 1 550 ? -10.631 17.426 36.530 1.00 88.69 550 ASP A N 1
ATOM 4166 C CA . ASP A 1 550 ? -10.280 16.421 37.530 1.00 88.69 550 ASP A CA 1
ATOM 4167 C C . ASP A 1 550 ? -8.859 15.881 37.302 1.00 88.69 550 ASP A C 1
ATOM 4169 O O . ASP A 1 550 ? -8.464 15.582 36.172 1.00 88.69 550 ASP A O 1
ATOM 4173 N N . GLU A 1 551 ? -8.086 15.710 38.382 1.00 92.81 551 GLU A N 1
ATOM 4174 C CA . GLU A 1 551 ? -6.805 14.990 38.342 1.00 92.81 551 GLU A CA 1
ATOM 4175 C C . GLU A 1 551 ? -7.092 13.483 38.247 1.00 92.81 551 GLU A C 1
ATOM 4177 O O . GLU A 1 551 ? -7.537 12.852 39.205 1.00 92.81 551 GLU A O 1
ATOM 4182 N N . LEU A 1 552 ? -6.858 12.911 37.066 1.00 87.50 552 LEU A N 1
ATOM 4183 C CA . LEU A 1 552 ? -7.185 11.523 36.735 1.00 87.50 552 LEU A CA 1
ATOM 4184 C C . LEU A 1 552 ? -6.100 10.533 37.171 1.00 87.50 552 LEU A C 1
ATOM 4186 O O . LEU A 1 552 ? -6.385 9.358 37.395 1.00 87.50 552 LEU A O 1
ATOM 4190 N N . LEU A 1 553 ? -4.848 10.989 37.254 1.00 91.12 553 LEU A N 1
ATOM 4191 C CA . LEU A 1 553 ? -3.711 10.181 37.686 1.00 91.12 553 LEU A CA 1
ATOM 4192 C C . LEU A 1 553 ? -2.638 11.062 38.322 1.00 91.12 553 LEU A C 1
ATOM 4194 O O . LEU A 1 553 ? -2.364 12.157 37.835 1.00 91.12 553 LEU A O 1
ATOM 4198 N N . ASN A 1 554 ? -1.968 10.526 39.341 1.00 92.19 554 ASN A N 1
ATOM 4199 C CA . ASN A 1 554 ? -0.780 11.106 39.954 1.00 92.19 554 ASN A CA 1
ATOM 4200 C C . ASN A 1 554 ? 0.194 9.985 40.313 1.00 92.19 554 ASN A C 1
ATOM 4202 O O . ASN A 1 554 ? -0.070 9.191 41.215 1.00 92.19 554 ASN A O 1
ATOM 4206 N N . GLN A 1 555 ? 1.295 9.886 39.575 1.00 90.44 555 GLN A N 1
ATOM 4207 C CA . GLN A 1 555 ? 2.246 8.790 39.712 1.00 90.44 555 GLN A CA 1
ATOM 4208 C C . GLN A 1 555 ? 3.671 9.321 39.815 1.00 90.44 555 GLN A C 1
ATOM 4210 O O . GLN A 1 555 ? 4.067 10.232 39.090 1.00 90.44 555 GLN A O 1
ATOM 4215 N N . VAL A 1 556 ? 4.453 8.719 40.709 1.00 93.44 556 VAL A N 1
ATOM 4216 C CA . VAL A 1 556 ? 5.867 9.037 40.912 1.00 93.44 556 VAL A CA 1
ATOM 4217 C C . VAL A 1 556 ? 6.708 7.830 40.522 1.00 93.44 556 VAL A C 1
ATOM 4219 O O . VAL A 1 556 ? 6.392 6.704 40.902 1.00 93.44 556 VAL A O 1
ATOM 4222 N N . LEU A 1 557 ? 7.782 8.076 39.780 1.00 92.19 557 LEU A N 1
ATOM 4223 C CA . LEU A 1 557 ? 8.763 7.078 39.387 1.00 92.19 557 LEU A CA 1
ATOM 4224 C C . LEU A 1 557 ? 10.171 7.623 39.609 1.00 92.19 557 LEU A C 1
ATOM 4226 O O . LEU A 1 557 ? 10.466 8.743 39.199 1.00 92.19 557 LEU A O 1
ATOM 4230 N N . SER A 1 558 ? 11.049 6.822 40.201 1.00 93.69 558 SER A N 1
ATOM 4231 C CA . SER A 1 558 ? 12.460 7.173 40.370 1.00 93.69 558 SER A CA 1
ATOM 4232 C C . SER A 1 558 ? 13.350 6.136 39.698 1.00 93.69 558 SER A C 1
ATOM 4234 O O . SER A 1 558 ? 13.044 4.948 39.745 1.00 93.69 558 SER A O 1
ATOM 4236 N N . PHE A 1 559 ? 14.451 6.576 39.093 1.00 93.31 559 PHE A N 1
ATOM 4237 C CA . PHE A 1 559 ? 15.459 5.706 38.482 1.00 93.31 559 PHE A CA 1
ATOM 4238 C C . PHE A 1 559 ? 16.860 6.310 38.626 1.00 93.31 559 PHE A C 1
ATOM 4240 O O . PHE A 1 559 ? 17.010 7.521 38.790 1.00 93.31 559 PHE A O 1
ATOM 4247 N N . THR A 1 560 ? 17.896 5.478 38.526 1.00 94.38 560 THR A N 1
ATOM 4248 C CA . THR A 1 560 ? 19.306 5.903 38.575 1.00 94.38 560 THR A CA 1
ATOM 4249 C C . THR A 1 560 ? 19.995 5.583 37.255 1.00 94.38 560 THR A C 1
ATOM 4251 O O . THR A 1 560 ? 19.761 4.518 36.693 1.00 94.38 560 THR A O 1
ATOM 4254 N N . VAL A 1 561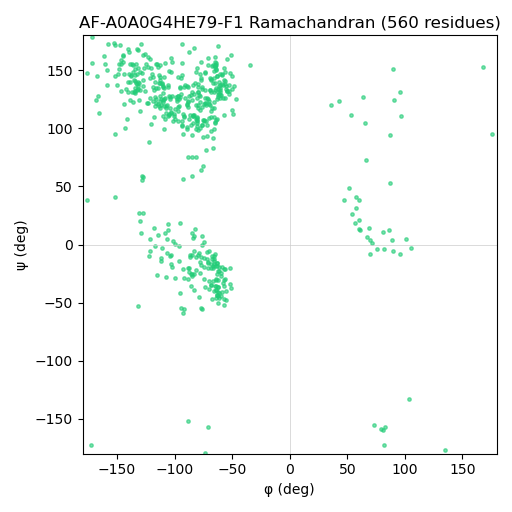 ? 20.853 6.474 36.759 1.00 94.56 561 VAL A N 1
ATOM 4255 C CA . VAL A 1 561 ? 21.675 6.212 35.564 1.00 94.56 561 VAL A CA 1
ATOM 4256 C C . VAL A 1 561 ? 22.941 5.460 35.977 1.00 94.56 561 VAL A C 1
ATOM 4258 O O . VAL A 1 561 ? 23.662 5.951 36.849 1.00 94.56 561 VAL A O 1
ATOM 4261 N N . GLN A 1 562 ? 23.218 4.295 35.385 1.00 91.06 562 GLN A N 1
ATOM 4262 C CA . GLN A 1 562 ? 24.357 3.433 35.745 1.00 91.06 562 GLN A CA 1
ATOM 4263 C C . GLN A 1 562 ? 25.197 3.001 34.552 1.00 91.06 562 GLN A C 1
ATOM 4265 O O . GLN A 1 562 ? 24.614 2.610 33.517 1.00 91.06 562 GLN A O 1
#

Sequence (562 aa):
MMRVALQIGLVAVAVDLASGQTARLVTTINAPLVDARLDPIVNPGTCSGHMHSVFGSASFGATVDPDTDLKGNITTSSNIWPNLSQYWIPSLYIWNPADQMYHIVPTFSKTYYRLRGTREGANPIPHNLRFLIGDASRTIPFTEGEPRDSIKWTFTTGGPTPSGDKIFKRGGQNPEKNGDWEFLKANPQAVYDYFVTGRGQLEMNMNFPNCLAVDAQGKPILDSADHRSHGTYADRRDPWCPPEFPYRIPTVNLEARYEVKKMVSRLGADVVTNLDNWFLSTGDNSGSSAHGDFISGWPEDLWVGIIANCSSAEGEGCPVTDELIPRPRNAQERVVPLMKPMPNEVVSPVAVLPSGPCPGETTTTTTTTTTTTTNPPTTTTTTTTTTTTTTTTTTTTTTTTTTTTTPPPTTTTTTTATTTAASTTTTPAPPTTTTTTTTAELRVVLQVMDTETDQRIMVLDGSPVPLSLVENKVVSFQAVPVGVMESSVESAALESADSVGNSHSQNENRRPFSFFGDSRGDFVRGTTLSAGTTYTLKTRFFSENRQAGDELLNQVLSFTVQ

pLDDT: mean 74.9, std 23.0, range [24.53, 98.56]

InterPro domains:
  IPR018535 Domain of unknown function DUF1996 [PF09362] (39-298)

Mean predicted aligned error: 18.5 Å

Radius of gyration: 30.86 Å; Cα contacts (8 Å, |Δi|>4): 1192; chains: 1; bounding box: 84×98×72 Å

Secondary structure (DSSP, 8-state):
-------------------S-EEEEEEEEE-EEEEEEE-TTTSTTSEEEEEEEEEEBTT-SSS--HHHHSSSS--BSBSSTT---EEEEEPEEEEETTTTEEEEPPEEEEEEEEEES-STTB-PPPTT-EEEEE-TT--SPPPTT---TT-EEEESS----TT---TTBTT-S-TTSS-HHHHHHH-HHHHHIIIIIS---EEEEEE---EE-B-TTSPBP---TTSSTTEEPPPSS--SPPTTS-EE--EEEEEEEE-THHHHHHH-HHHHH-GGGEEETTS-SSS-S-EEEEE----HHHHHHHHHH--TTSS---HHHHTTS---TTGGG-----SS-------SSBSS---SSPTT---EEEEEEEEE---SSS--EEEEEEEEE---------------------------------------PPP-----------EEEEEEEETTT--EEEEESSSPBPHHHHTT--EEEEEEEESTTGGG--EEEEEEEETTS-EEEEEE-SSSEEES--TTS---PPB-PPTT-EEEEEEEEESSGGG-S-EEEEEEEEEEB-

Nearest PDB structures (foldseek):
  1wis-assembly1_A  TM=3.786E-01  e=4.922E-01  Homo sapiens
  7qiv-assembly1_A  TM=4.989E-01  e=2.195E+00  Homo sapiens
  6hn4-assembly1_F  TM=5.892E-01  e=3.819E+00  Homo sapiens
  7uwj-assembly1_D  TM=4.857E-01  e=3.614E+00  Homo sapiens